Protein AF-A0A9P7CDR5-F1 (afdb_monomer_lite)

Foldseek 3Di:
DDDDDDDDDDDPDPPPPPPDDPPPVVLQPCVVVPVVVVPDDDDDDDDDDDDDDDDDDDDDDDDDDDPCPVVVVLVVLLVVLVVVLVVLSVVLVVLVVVLVVLVVLVVVLVVLVVVLVVLVVVLVVCVVVVVVVSNVVSVVVNVVSVVVNVVSVPSPVVNLVSLLVNLVSLVVLLVSLVVNLVSLVVVLVVLVVVLVVLLVVVVVVLVVLVVVLVVLVVVLVVLVVVLVVLVVVLVVVVVVLVVVLCVLCVVVVVVVVVLVVVVVVVVVVCVVCVPVPPPCVVVVVVSVVVNVVSVVVSCVSCVVSVVVVVVSVVSVVVSVVSVVVSVVSVVVSVVSVVVSVVVVVVSVVVSVVSVVVSVVSVVVSVSSVVSNVCSNVVSVVSVVVSVVVVVVLVVVLVVLVVVLVVLVVVLVVLVVVLVVLVVVLVVLVVLLVVLVVVLVVLVVVLVVLVVVLVVCVVVVVVVSNVVSVVVNVVSVVVNVVSVVVNVPRPSVVSVVVSVVSVVVSVVSVVVSVVSVVVSVVSD

Radius of gyration: 68.07 Å; chains: 1; bounding box: 133×50×226 Å

Organism: Rhizopus oryzae (NCBI:txid64495)

pLDDT: mean 77.97, std 19.94, range [25.27, 94.06]

Structure (mmCIF, N/CA/C/O backbone):
data_AF-A0A9P7CDR5-F1
#
_entry.id   AF-A0A9P7CDR5-F1
#
loop_
_atom_site.group_PDB
_atom_site.id
_atom_site.type_symbol
_atom_site.label_atom_id
_atom_site.label_alt_id
_atom_site.label_comp_id
_atom_site.label_asym_id
_atom_site.label_entity_id
_atom_site.label_seq_id
_atom_site.pdbx_PDB_ins_code
_atom_site.Cartn_x
_atom_site.Cartn_y
_atom_site.Cartn_z
_atom_site.occupancy
_atom_site.B_iso_or_equiv
_atom_site.auth_seq_id
_atom_site.auth_comp_id
_atom_site.auth_asym_id
_atom_site.auth_atom_id
_atom_site.pdbx_PDB_model_num
ATOM 1 N N . MET A 1 1 ? 11.468 -29.114 -62.651 1.00 35.66 1 MET A N 1
ATOM 2 C CA . MET A 1 1 ? 11.805 -30.542 -62.500 1.00 35.66 1 MET A CA 1
ATOM 3 C C . MET A 1 1 ? 12.194 -30.793 -61.059 1.00 35.66 1 MET A C 1
ATOM 5 O O . MET A 1 1 ? 12.934 -30.013 -60.482 1.00 35.66 1 MET A O 1
ATOM 9 N N . THR A 1 2 ? 11.569 -31.814 -60.496 1.00 27.00 2 THR A N 1
ATOM 10 C CA . THR A 1 2 ? 11.700 -32.377 -59.149 1.00 27.00 2 THR A CA 1
ATOM 11 C C . THR A 1 2 ? 13.118 -32.820 -58.783 1.00 27.00 2 THR A C 1
ATOM 13 O O . THR A 1 2 ? 13.865 -33.228 -59.667 1.00 27.00 2 THR A O 1
ATOM 16 N N . SER A 1 3 ? 13.357 -32.890 -57.463 1.00 27.38 3 SER A N 1
ATOM 17 C CA . SER A 1 3 ? 14.255 -33.813 -56.730 1.00 27.38 3 SER A CA 1
ATOM 18 C C . SER A 1 3 ? 15.420 -33.122 -56.001 1.00 27.38 3 SER A C 1
ATOM 20 O O . SER A 1 3 ? 16.098 -32.306 -56.605 1.00 27.38 3 SER A O 1
ATOM 22 N N . ALA A 1 4 ? 15.787 -33.419 -54.751 1.00 28.88 4 ALA A N 1
ATOM 23 C CA . ALA A 1 4 ? 15.169 -34.089 -53.600 1.00 28.88 4 ALA A CA 1
ATOM 24 C C . ALA A 1 4 ? 16.187 -34.034 -52.431 1.00 28.88 4 ALA A C 1
ATOM 26 O O . ALA A 1 4 ? 17.375 -33.829 -52.665 1.00 28.88 4 ALA A O 1
ATOM 27 N N . PHE A 1 5 ? 15.699 -34.339 -51.219 1.00 26.78 5 PHE A N 1
ATOM 28 C CA . PHE A 1 5 ? 16.427 -34.718 -49.990 1.00 26.78 5 PHE A CA 1
ATOM 29 C C . PHE A 1 5 ? 17.173 -33.611 -49.211 1.00 26.78 5 PHE A C 1
ATOM 31 O O . PHE A 1 5 ? 17.914 -32.831 -49.781 1.00 26.78 5 PHE A O 1
ATOM 38 N N . SER A 1 6 ? 17.166 -33.515 -47.876 1.00 27.56 6 SER A N 1
ATOM 39 C CA . SER A 1 6 ? 16.289 -33.932 -46.762 1.00 27.56 6 SER A CA 1
ATOM 40 C C . SER A 1 6 ? 17.084 -33.747 -45.454 1.00 27.56 6 SER A C 1
ATOM 42 O O . SER A 1 6 ? 18.242 -34.142 -45.404 1.00 27.56 6 SER A O 1
ATOM 44 N N . PHE A 1 7 ? 16.423 -33.239 -44.407 1.00 28.45 7 PHE A N 1
ATOM 45 C CA . PHE A 1 7 ? 16.652 -33.460 -42.964 1.00 28.45 7 PHE A CA 1
ATOM 46 C C . PHE A 1 7 ? 18.078 -33.440 -42.373 1.00 28.45 7 PHE A C 1
ATOM 48 O O . PHE A 1 7 ? 18.790 -34.426 -42.493 1.00 28.45 7 PHE A O 1
ATOM 55 N N . ILE A 1 8 ? 18.352 -32.475 -41.472 1.00 29.64 8 ILE A N 1
ATOM 56 C CA . ILE A 1 8 ? 18.792 -32.780 -40.090 1.00 29.64 8 ILE A CA 1
ATOM 57 C C . ILE A 1 8 ? 18.108 -31.839 -39.087 1.00 29.64 8 ILE A C 1
ATOM 59 O O . ILE A 1 8 ? 18.190 -30.617 -39.145 1.00 29.64 8 ILE A O 1
ATOM 63 N N . ASN A 1 9 ? 17.465 -32.486 -38.125 1.00 28.70 9 ASN A N 1
ATOM 64 C CA . ASN A 1 9 ? 16.840 -31.975 -36.920 1.00 28.70 9 ASN A CA 1
ATOM 65 C C . ASN A 1 9 ? 17.923 -31.655 -35.864 1.00 28.70 9 ASN A C 1
ATOM 67 O O . ASN A 1 9 ? 18.617 -32.573 -35.424 1.00 28.70 9 ASN A O 1
ATOM 71 N N . LYS A 1 10 ? 18.070 -30.401 -35.411 1.00 30.03 10 LYS A N 1
ATOM 72 C CA . LYS A 1 10 ? 18.738 -30.083 -34.132 1.00 30.03 10 LYS A CA 1
ATOM 73 C C . LYS A 1 10 ? 17.982 -28.977 -33.394 1.00 30.03 10 LYS A C 1
ATOM 75 O O . LYS A 1 10 ? 17.857 -27.852 -33.860 1.00 30.03 10 LYS A O 1
ATOM 80 N N . LYS A 1 11 ? 17.472 -29.363 -32.223 1.00 36.69 11 LYS A N 1
ATOM 81 C CA . LYS A 1 11 ? 16.790 -28.551 -31.208 1.00 36.69 11 LYS A CA 1
ATOM 82 C C . LYS A 1 11 ? 17.529 -27.226 -30.951 1.00 36.69 11 LYS A C 1
ATOM 84 O O . LYS A 1 11 ? 18.749 -27.275 -30.785 1.00 36.69 11 LYS A O 1
ATOM 89 N N . PRO A 1 12 ? 16.838 -26.085 -30.777 1.00 32.81 12 PRO A N 1
ATOM 90 C CA . PRO A 1 12 ? 17.473 -24.919 -30.188 1.00 32.81 12 PRO A CA 1
ATOM 91 C C . PRO A 1 12 ? 17.784 -25.230 -28.721 1.00 32.81 12 PRO A C 1
ATOM 93 O O . PRO A 1 12 ? 16.898 -25.426 -27.883 1.00 32.81 12 PRO A O 1
ATOM 96 N N . THR A 1 13 ? 19.073 -25.318 -28.411 1.00 32.06 13 THR A N 1
ATOM 97 C CA . THR A 1 13 ? 19.589 -25.230 -27.051 1.00 32.06 13 THR A CA 1
ATOM 98 C C . THR A 1 13 ? 19.098 -23.921 -26.450 1.00 32.06 13 THR A C 1
ATOM 100 O O . THR A 1 13 ? 19.512 -22.849 -26.882 1.00 32.06 13 THR A O 1
ATOM 103 N N . LYS A 1 14 ? 18.202 -24.018 -25.462 1.00 32.34 14 LYS A N 1
ATOM 104 C CA . LYS A 1 14 ? 17.812 -22.911 -24.588 1.00 32.34 14 LYS A CA 1
ATOM 105 C C . LYS A 1 14 ? 19.072 -22.353 -23.927 1.00 32.34 14 LYS A C 1
ATOM 107 O O . LYS A 1 14 ? 19.528 -22.876 -22.910 1.00 32.34 14 LYS A O 1
ATOM 112 N N . THR A 1 15 ? 19.639 -21.297 -24.494 1.00 30.25 15 THR A N 1
ATOM 113 C CA . THR A 1 15 ? 20.524 -20.402 -23.761 1.00 30.25 15 THR A CA 1
ATOM 114 C C . THR A 1 15 ? 19.666 -19.742 -22.693 1.00 30.25 15 THR A C 1
ATOM 116 O O . THR A 1 15 ? 18.743 -18.985 -22.974 1.00 30.25 15 THR A O 1
ATOM 119 N N . LYS A 1 16 ? 19.921 -20.110 -21.435 1.00 31.53 16 LYS A N 1
ATOM 120 C CA . LYS A 1 16 ? 19.381 -19.417 -20.269 1.00 31.53 16 LYS A CA 1
ATOM 121 C C . LYS A 1 16 ? 19.934 -17.991 -20.280 1.00 31.53 16 LYS A C 1
ATOM 123 O O . LYS A 1 16 ? 20.987 -17.732 -19.704 1.00 31.53 16 LYS A O 1
ATOM 128 N N . THR A 1 17 ? 19.232 -17.071 -20.928 1.00 28.92 17 THR A N 1
ATOM 129 C CA . THR A 1 17 ? 19.312 -15.653 -20.594 1.00 28.92 17 THR A CA 1
ATOM 130 C C . THR A 1 17 ? 18.814 -15.519 -19.164 1.00 28.92 17 THR A C 1
ATOM 132 O O . THR A 1 17 ? 17.646 -15.780 -18.872 1.00 28.92 17 THR A O 1
ATOM 135 N N . LYS A 1 18 ? 19.731 -15.193 -18.249 1.00 29.94 18 LYS A N 1
ATOM 136 C CA . LYS A 1 18 ? 19.365 -14.752 -16.905 1.00 29.94 18 LYS A CA 1
ATOM 137 C C . LYS A 1 18 ? 18.441 -13.538 -17.072 1.00 29.94 18 LYS A C 1
ATOM 139 O O . LYS A 1 18 ? 18.878 -12.581 -17.712 1.00 29.94 18 LYS A O 1
ATOM 144 N N . PRO A 1 19 ? 17.206 -13.553 -16.547 1.00 29.53 19 PRO A N 1
ATOM 145 C CA . PRO A 1 19 ? 16.454 -12.318 -16.413 1.00 29.53 19 PRO A CA 1
ATOM 146 C C . PRO A 1 19 ? 17.276 -11.370 -15.534 1.00 29.53 19 PRO A C 1
ATOM 148 O O . PRO A 1 19 ? 17.821 -11.784 -14.504 1.00 29.53 19 PRO A O 1
ATOM 151 N N . LEU A 1 20 ? 17.422 -10.124 -15.985 1.00 32.97 20 LEU A N 1
ATOM 152 C CA . LEU A 1 20 ? 17.909 -9.037 -15.145 1.00 32.97 20 LEU A CA 1
ATOM 153 C C . LEU A 1 20 ? 17.019 -8.995 -13.899 1.00 32.97 20 LEU A C 1
ATOM 155 O O . LEU A 1 20 ? 15.798 -9.081 -13.986 1.00 32.97 20 LEU A O 1
ATOM 159 N N . SER A 1 21 ? 17.675 -8.982 -12.745 1.00 33.75 21 SER A N 1
ATOM 160 C CA . SER A 1 21 ? 17.107 -9.117 -11.409 1.00 33.75 21 SER A CA 1
ATOM 161 C C . SER A 1 21 ? 15.887 -8.217 -11.191 1.00 33.75 21 SER A C 1
ATOM 163 O O . SER A 1 21 ? 16.033 -7.018 -10.970 1.00 33.75 21 SER A O 1
ATOM 165 N N . SER A 1 22 ? 14.703 -8.827 -11.167 1.00 34.34 22 SER A N 1
ATOM 166 C CA . SER A 1 22 ? 13.410 -8.227 -10.817 1.00 34.34 22 SER A CA 1
ATOM 167 C C . SER A 1 22 ? 13.208 -8.045 -9.306 1.00 34.34 22 SER A C 1
ATOM 169 O O . SER A 1 22 ? 12.078 -7.908 -8.850 1.00 34.34 22 SER A O 1
ATOM 171 N N . SER A 1 23 ? 14.270 -8.027 -8.492 1.00 35.62 23 SER A N 1
ATOM 172 C CA . SER A 1 23 ? 14.120 -8.102 -7.030 1.00 35.62 23 SER A CA 1
ATOM 173 C C . SER A 1 23 ? 13.582 -6.824 -6.373 1.00 35.62 23 SER A C 1
ATOM 175 O O . SER A 1 23 ? 13.425 -6.814 -5.160 1.00 35.62 23 SER A O 1
ATOM 177 N N . LEU A 1 24 ? 13.352 -5.745 -7.131 1.00 38.81 24 LEU A N 1
ATOM 178 C CA . LEU A 1 24 ? 12.738 -4.506 -6.630 1.00 38.81 24 LEU A CA 1
ATOM 179 C C . LEU A 1 24 ? 11.272 -4.347 -7.071 1.00 38.81 24 LEU A C 1
ATOM 181 O O . LEU A 1 24 ? 10.537 -3.560 -6.481 1.00 38.81 24 LEU A O 1
ATOM 185 N N . ILE A 1 25 ? 10.857 -5.064 -8.122 1.00 43.75 25 ILE A N 1
ATOM 186 C CA . ILE A 1 25 ? 9.555 -4.879 -8.782 1.00 43.75 25 ILE A CA 1
ATOM 187 C C . ILE A 1 25 ? 8.469 -5.672 -8.047 1.00 43.75 25 ILE A C 1
ATOM 189 O O . ILE A 1 25 ? 7.365 -5.162 -7.865 1.00 43.75 25 ILE A O 1
ATOM 193 N N . ASP A 1 26 ? 8.821 -6.837 -7.497 1.00 35.97 26 ASP A N 1
ATOM 194 C CA . ASP A 1 26 ? 7.914 -7.652 -6.676 1.00 35.97 26 ASP A CA 1
ATOM 195 C C . ASP A 1 26 ? 7.617 -7.016 -5.294 1.00 35.97 26 ASP A C 1
ATOM 197 O O . ASP A 1 26 ? 6.758 -7.484 -4.551 1.00 35.97 26 ASP A O 1
ATOM 201 N N . GLU A 1 27 ? 8.299 -5.923 -4.917 1.00 43.47 27 GLU A N 1
ATOM 202 C CA . GLU A 1 27 ? 8.085 -5.232 -3.634 1.00 43.47 27 GLU A CA 1
ATOM 203 C C . GLU A 1 27 ? 7.207 -3.974 -3.721 1.00 43.47 27 GLU A C 1
ATOM 205 O O . GLU A 1 27 ? 6.716 -3.510 -2.691 1.00 43.47 27 GLU A O 1
ATOM 210 N N . LEU A 1 28 ? 6.969 -3.435 -4.921 1.00 39.09 28 LEU A N 1
ATOM 211 C CA . LEU A 1 28 ? 6.269 -2.156 -5.109 1.00 39.09 28 LEU A CA 1
ATOM 212 C C . LEU A 1 28 ? 4.780 -2.295 -5.476 1.00 39.09 28 LEU A C 1
ATOM 214 O O . LEU A 1 28 ? 4.058 -1.301 -5.383 1.00 39.09 28 LEU A O 1
ATOM 218 N N . TYR A 1 29 ? 4.321 -3.500 -5.831 1.00 41.59 29 TYR A N 1
ATOM 219 C CA . TYR A 1 29 ? 3.004 -3.749 -6.440 1.00 41.59 29 TYR A CA 1
ATOM 220 C C . TYR A 1 29 ? 1.868 -4.207 -5.497 1.00 41.59 29 TYR A C 1
ATOM 222 O O . TYR A 1 29 ? 0.769 -4.462 -5.979 1.00 41.59 29 TYR A O 1
ATOM 230 N N . ASP A 1 30 ? 2.051 -4.216 -4.171 1.00 42.03 30 ASP A N 1
ATOM 231 C CA . ASP A 1 30 ? 1.012 -4.695 -3.225 1.00 42.03 30 ASP A CA 1
ATOM 232 C C . ASP A 1 30 ? 0.045 -3.599 -2.708 1.00 42.03 30 ASP A C 1
ATOM 234 O O . ASP A 1 30 ? -0.628 -3.774 -1.694 1.00 42.03 30 ASP A O 1
ATOM 238 N N . SER A 1 31 ? -0.061 -2.431 -3.357 1.00 41.56 31 SER A N 1
ATOM 239 C CA . SER A 1 31 ? -0.924 -1.343 -2.848 1.00 41.56 31 SER A CA 1
ATOM 240 C C . SER A 1 31 ? -2.416 -1.501 -3.168 1.00 41.56 31 SER A C 1
ATOM 242 O O . SER A 1 31 ? -3.224 -0.776 -2.593 1.00 41.56 31 SER A O 1
ATOM 244 N N . GLN A 1 32 ? -2.815 -2.441 -4.036 1.00 37.66 32 GLN A N 1
ATOM 245 C CA . GLN A 1 32 ? -4.241 -2.757 -4.223 1.00 37.66 32 GLN A CA 1
ATOM 246 C C . GLN A 1 32 ? -4.836 -3.541 -3.046 1.00 37.66 32 GLN A C 1
ATOM 248 O O . GLN A 1 32 ? -6.051 -3.516 -2.864 1.00 37.66 32 GLN A O 1
ATOM 253 N N . GLU A 1 33 ? -4.005 -4.160 -2.203 1.00 41.06 33 GLU A N 1
ATOM 254 C CA . GLU A 1 33 ? -4.492 -4.920 -1.050 1.00 41.06 33 GLU A CA 1
ATOM 255 C C . GLU A 1 33 ? -4.917 -4.023 0.126 1.00 41.06 33 GLU A C 1
ATOM 257 O O . GLU A 1 33 ? -5.765 -4.420 0.927 1.00 41.06 33 GLU A O 1
ATOM 262 N N . PHE A 1 34 ? -4.396 -2.792 0.223 1.00 38.28 34 PHE A N 1
ATOM 263 C CA . PHE A 1 34 ? -4.616 -1.925 1.389 1.00 38.28 34 PHE A CA 1
ATOM 264 C C . PHE A 1 34 ? -6.052 -1.376 1.463 1.00 38.28 34 PHE A C 1
ATOM 266 O O . PHE A 1 34 ? -6.695 -1.474 2.508 1.00 38.28 34 PHE A O 1
ATOM 273 N N . SER A 1 35 ? -6.613 -0.898 0.343 1.00 33.91 35 SER A N 1
ATOM 274 C CA . SER A 1 35 ? -8.022 -0.469 0.290 1.00 33.91 35 SER A CA 1
ATOM 275 C C . SER A 1 35 ? -9.010 -1.639 0.363 1.00 33.91 35 SER A C 1
ATOM 277 O O . SER A 1 35 ? -10.121 -1.460 0.861 1.00 33.91 35 SER A O 1
ATOM 279 N N . SER A 1 36 ? -8.628 -2.846 -0.077 1.00 34.81 36 SER A N 1
ATOM 280 C CA . SER A 1 36 ? -9.465 -4.045 0.090 1.00 34.81 36 SER A CA 1
ATOM 281 C C . SER A 1 36 ? -9.446 -4.604 1.515 1.00 34.81 36 SER A C 1
ATOM 283 O O . SER A 1 36 ? -10.424 -5.220 1.932 1.00 34.81 36 SER A O 1
ATOM 285 N N . PHE A 1 37 ? -8.386 -4.354 2.291 1.00 40.66 37 PHE A N 1
ATOM 286 C CA . PHE A 1 37 ? -8.282 -4.811 3.682 1.00 40.66 37 PHE A CA 1
ATOM 287 C C . PHE A 1 37 ? -9.275 -4.100 4.612 1.00 40.66 37 PHE A C 1
ATOM 289 O O . PHE A 1 37 ? -9.758 -4.687 5.576 1.00 40.66 37 PHE A O 1
ATOM 296 N N . ILE A 1 38 ? -9.620 -2.848 4.300 1.00 39.03 38 ILE A N 1
ATOM 297 C CA . ILE A 1 38 ? -10.573 -2.051 5.083 1.00 39.03 38 ILE A CA 1
ATOM 298 C C . ILE A 1 38 ? -12.026 -2.538 4.883 1.00 39.03 38 ILE A C 1
ATOM 300 O O . ILE A 1 38 ? -12.863 -2.283 5.743 1.00 39.03 38 ILE A O 1
ATOM 304 N N . ASN A 1 39 ? -12.329 -3.296 3.814 1.00 33.31 39 ASN A N 1
ATOM 305 C CA . ASN A 1 39 ? -13.713 -3.583 3.399 1.00 33.31 39 ASN A CA 1
ATOM 306 C C . ASN A 1 39 ? -14.060 -5.052 3.060 1.00 33.31 39 ASN A C 1
ATOM 308 O O . ASN A 1 39 ? -15.130 -5.283 2.495 1.00 33.31 39 ASN A O 1
ATOM 312 N N . GLN A 1 40 ? -13.244 -6.063 3.389 1.00 31.06 40 GLN A N 1
ATOM 313 C CA . GLN A 1 40 ? -13.603 -7.462 3.084 1.00 31.06 40 GLN A CA 1
ATOM 314 C C . GLN A 1 40 ? -14.137 -8.277 4.280 1.00 31.06 40 GLN A C 1
ATOM 316 O O . GLN A 1 40 ? -13.472 -8.369 5.315 1.00 31.06 40 GLN A O 1
ATOM 321 N N . PRO A 1 41 ? -15.301 -8.951 4.132 1.00 30.16 41 PRO A N 1
ATOM 322 C CA . PRO A 1 41 ? -15.673 -10.076 4.973 1.00 30.16 41 PRO A CA 1
ATOM 323 C C . PRO A 1 41 ? -14.807 -11.296 4.635 1.00 30.16 41 PRO A C 1
ATOM 325 O O . PRO A 1 41 ? -14.342 -11.493 3.516 1.00 30.16 41 PRO A O 1
ATOM 328 N N . SER A 1 42 ? -14.579 -12.103 5.659 1.00 30.73 42 SER A N 1
ATOM 329 C CA . SER A 1 42 ? -13.555 -13.137 5.740 1.00 30.73 42 SER A CA 1
ATOM 330 C C . SER A 1 42 ? -13.719 -14.232 4.681 1.00 30.73 42 SER A C 1
ATOM 332 O O . SER A 1 42 ? -14.699 -14.975 4.698 1.00 30.73 42 SER A O 1
ATOM 334 N N . SER A 1 43 ? -12.698 -14.438 3.850 1.00 28.73 43 SER A N 1
ATOM 335 C CA . SER A 1 43 ? -12.502 -15.711 3.155 1.00 28.73 43 SER A CA 1
ATOM 336 C C . SER A 1 43 ? -11.032 -16.108 3.117 1.00 28.73 43 SER A C 1
ATOM 338 O O . SER A 1 43 ? -10.129 -15.296 2.946 1.00 28.73 43 SER A O 1
ATOM 340 N N . SER A 1 44 ? -10.837 -17.393 3.379 1.00 32.06 44 SER A N 1
ATOM 341 C CA . SER A 1 44 ? -9.598 -18.072 3.713 1.00 32.06 44 SER A CA 1
ATOM 342 C C . SER A 1 44 ? -8.717 -18.422 2.518 1.00 32.06 44 SER A C 1
ATOM 344 O O . SER A 1 44 ? -9.218 -18.783 1.460 1.00 32.06 44 SER A O 1
ATOM 346 N N . SER A 1 45 ? -7.432 -18.559 2.851 1.00 30.55 45 SER A N 1
ATOM 347 C CA . SER A 1 45 ? -6.436 -19.506 2.332 1.00 30.55 45 SER A CA 1
ATOM 348 C C . SER A 1 45 ? -5.387 -18.912 1.398 1.00 30.55 45 SER A C 1
ATOM 350 O O . SER A 1 45 ? -5.647 -18.658 0.228 1.00 30.55 45 SER A O 1
ATOM 352 N N . LEU A 1 46 ? -4.162 -18.794 1.917 1.00 28.34 46 LEU A N 1
ATOM 353 C CA . LEU A 1 46 ? -2.955 -18.831 1.103 1.00 28.34 46 LEU A CA 1
ATOM 354 C C . LEU A 1 46 ? -1.828 -19.529 1.871 1.00 28.34 46 LEU A C 1
ATOM 356 O O . LEU A 1 46 ? -1.552 -19.247 3.037 1.00 28.34 46 LEU A O 1
ATOM 360 N N . VAL A 1 47 ? -1.270 -20.526 1.192 1.00 28.77 47 VAL A N 1
ATOM 361 C CA . VAL A 1 47 ? -0.228 -21.456 1.625 1.00 28.77 47 VAL A CA 1
ATOM 362 C C . VAL A 1 47 ? 1.130 -20.759 1.522 1.00 28.77 47 VAL A C 1
ATOM 364 O O . VAL A 1 47 ? 1.427 -20.130 0.511 1.00 28.77 47 VAL A O 1
ATOM 367 N N . ILE A 1 48 ? 1.948 -20.871 2.572 1.00 28.28 48 ILE A N 1
ATOM 368 C CA . ILE A 1 48 ? 3.286 -20.272 2.664 1.00 28.28 48 ILE A CA 1
ATOM 369 C C . ILE A 1 48 ? 4.330 -21.314 2.243 1.00 28.28 48 ILE A C 1
ATOM 371 O O . ILE A 1 48 ? 4.527 -22.307 2.943 1.00 28.28 48 ILE A O 1
ATOM 375 N N . GLU A 1 49 ? 5.045 -21.055 1.147 1.00 25.27 49 GLU A N 1
ATOM 376 C CA . GLU A 1 49 ? 6.331 -21.691 0.841 1.00 25.27 49 GLU A CA 1
ATOM 377 C C . GLU A 1 49 ? 7.488 -20.742 1.190 1.00 25.27 49 GLU A C 1
ATOM 379 O O . GLU A 1 49 ? 7.433 -19.535 0.964 1.00 25.27 49 GLU A O 1
ATOM 384 N N . THR A 1 50 ? 8.553 -21.300 1.764 1.00 32.19 50 THR A N 1
ATOM 385 C CA . THR A 1 50 ? 9.774 -20.582 2.162 1.00 32.19 50 THR A CA 1
ATOM 386 C C . THR A 1 50 ? 10.901 -20.862 1.164 1.00 32.19 50 THR A C 1
ATOM 388 O O . THR A 1 50 ? 11.071 -22.022 0.781 1.00 32.19 50 THR A O 1
ATOM 391 N N . PRO A 1 51 ? 11.746 -19.876 0.791 1.00 29.20 51 PRO A N 1
ATOM 392 C CA . PRO A 1 51 ? 12.991 -20.176 0.105 1.00 29.20 51 PRO A CA 1
ATOM 393 C C . PRO A 1 51 ? 14.244 -20.010 0.977 1.00 29.20 51 PRO A C 1
ATOM 395 O O . PRO A 1 51 ? 14.449 -19.063 1.734 1.00 29.20 51 PRO A O 1
ATOM 398 N N . SER A 1 52 ? 15.081 -21.022 0.778 1.00 26.09 52 SER A N 1
ATOM 399 C CA . SER A 1 52 ? 16.414 -21.351 1.272 1.00 26.09 52 SER A CA 1
ATOM 400 C C . SER A 1 52 ? 17.529 -20.316 1.007 1.00 26.09 52 SER A C 1
ATOM 402 O O . SER A 1 52 ? 17.558 -19.629 -0.013 1.00 26.09 52 SER A O 1
ATOM 404 N N . LYS A 1 53 ? 18.507 -20.295 1.927 1.00 34.44 53 LYS A N 1
ATOM 405 C CA . LYS A 1 53 ? 19.764 -19.519 1.939 1.00 34.44 53 LYS A CA 1
ATOM 406 C C . LYS A 1 53 ? 20.793 -20.006 0.901 1.00 34.44 53 LYS A C 1
ATOM 408 O O . LYS A 1 53 ? 21.077 -21.200 0.858 1.00 34.44 53 LYS A O 1
ATOM 413 N N . LYS A 1 54 ? 21.497 -19.081 0.225 1.00 29.66 54 LYS A N 1
ATOM 414 C CA . LYS A 1 54 ? 22.876 -19.247 -0.317 1.00 29.66 54 LYS A CA 1
ATOM 415 C C . LYS A 1 54 ? 23.604 -17.891 -0.260 1.00 29.66 54 LYS A C 1
ATOM 417 O O . LYS A 1 54 ? 23.082 -16.908 -0.759 1.00 29.66 54 LYS A O 1
ATOM 422 N N . SER A 1 55 ? 24.634 -17.745 0.578 1.00 27.48 55 SER A N 1
ATOM 423 C CA . SER A 1 55 ? 26.073 -18.002 0.340 1.00 27.48 55 SER A CA 1
ATOM 424 C C . SER A 1 55 ? 26.790 -16.864 -0.393 1.00 27.48 55 SER A C 1
ATOM 426 O O . SER A 1 55 ? 26.545 -16.609 -1.567 1.00 27.48 55 SER A O 1
ATOM 428 N N . ALA A 1 56 ? 27.715 -16.242 0.338 1.00 26.91 56 ALA A N 1
ATOM 429 C CA . ALA A 1 56 ? 28.595 -15.151 -0.055 1.00 26.91 56 ALA A CA 1
ATOM 430 C C . ALA A 1 56 ? 29.636 -15.559 -1.111 1.00 26.91 56 ALA A C 1
ATOM 432 O O . ALA A 1 56 ? 30.094 -16.701 -1.135 1.00 26.91 56 ALA A O 1
ATOM 433 N N . PHE A 1 57 ? 30.055 -14.590 -1.926 1.00 27.11 57 PHE A N 1
ATOM 434 C CA . PHE A 1 57 ? 31.270 -14.658 -2.736 1.00 27.11 57 PHE A CA 1
ATOM 435 C C . PHE A 1 57 ? 32.034 -13.338 -2.590 1.00 27.11 57 PHE A C 1
ATOM 437 O O . PHE A 1 57 ? 31.508 -12.271 -2.898 1.00 27.11 57 PHE A O 1
ATOM 444 N N . ASN A 1 58 ? 33.266 -13.437 -2.093 1.00 28.72 58 ASN A N 1
ATOM 445 C CA . ASN A 1 58 ? 34.246 -12.356 -2.045 1.00 28.72 58 ASN A CA 1
ATOM 446 C C . ASN A 1 58 ? 34.904 -12.190 -3.419 1.00 28.72 58 ASN A C 1
ATOM 448 O O . ASN A 1 58 ? 35.249 -13.187 -4.051 1.00 28.72 58 ASN A O 1
ATOM 452 N N . PHE A 1 59 ? 35.185 -10.948 -3.814 1.00 26.80 59 PHE A N 1
ATOM 453 C CA . PHE A 1 59 ? 36.239 -10.642 -4.781 1.00 26.80 59 PHE A CA 1
ATOM 454 C C . PHE A 1 59 ? 37.008 -9.393 -4.337 1.00 26.80 59 PHE A C 1
ATOM 456 O O . PHE A 1 59 ? 36.421 -8.409 -3.891 1.00 26.80 59 PHE A O 1
ATOM 463 N N . ILE A 1 60 ? 38.335 -9.490 -4.419 1.00 28.34 60 ILE A N 1
ATOM 464 C CA . ILE A 1 60 ? 39.333 -8.497 -4.006 1.00 28.34 60 ILE A CA 1
ATOM 465 C C . ILE A 1 60 ? 39.870 -7.753 -5.242 1.00 28.34 60 ILE A C 1
ATOM 467 O O . ILE A 1 60 ? 39.969 -8.334 -6.323 1.00 28.34 60 ILE A O 1
ATOM 471 N N . SER A 1 61 ? 40.349 -6.526 -4.989 1.00 26.22 61 SER A N 1
ATOM 472 C CA . SER A 1 61 ? 41.235 -5.662 -5.801 1.00 26.22 61 SER A CA 1
ATOM 473 C C . SER A 1 61 ? 40.497 -4.727 -6.770 1.00 26.22 61 SER A C 1
ATOM 475 O O . SER A 1 61 ? 39.494 -5.115 -7.347 1.00 26.22 61 SER A O 1
ATOM 477 N N . SER A 1 62 ? 40.905 -3.483 -7.027 1.00 26.70 62 SER A N 1
ATOM 478 C CA . SER A 1 62 ? 42.059 -2.652 -6.639 1.00 26.70 62 SER A CA 1
ATOM 479 C C . SER A 1 62 ? 41.720 -1.179 -6.987 1.00 26.70 62 SER A C 1
ATOM 481 O O . SER A 1 62 ? 40.867 -0.922 -7.832 1.00 26.70 62 SER A O 1
ATOM 483 N N . SER A 1 63 ? 42.359 -0.214 -6.321 1.00 29.19 63 SER A N 1
ATOM 484 C CA . SER A 1 63 ? 42.249 1.254 -6.530 1.00 29.19 63 SER A CA 1
ATOM 485 C C . SER A 1 63 ? 43.451 1.785 -7.354 1.00 29.19 63 SER A C 1
ATOM 487 O O . SER A 1 63 ? 44.434 1.044 -7.409 1.00 29.19 63 SER A O 1
ATOM 489 N N . PRO A 1 64 ? 43.560 3.075 -7.794 1.00 50.78 64 PRO A N 1
ATOM 490 C CA . PRO A 1 64 ? 42.605 4.154 -8.184 1.00 50.78 64 PRO A CA 1
ATOM 491 C C . PRO A 1 64 ? 43.053 4.867 -9.527 1.00 50.78 64 PRO A C 1
ATOM 493 O O . PRO A 1 64 ? 43.847 4.249 -10.235 1.00 50.78 64 PRO A O 1
ATOM 496 N N . PRO A 1 65 ? 42.601 6.092 -9.961 1.00 39.59 65 PRO A N 1
ATOM 497 C CA . PRO A 1 65 ? 42.960 7.393 -9.342 1.00 39.59 65 PRO A CA 1
ATOM 498 C C . PRO A 1 65 ? 41.878 8.525 -9.321 1.00 39.59 65 PRO A C 1
ATOM 500 O O . PRO A 1 65 ? 41.079 8.735 -10.232 1.00 39.59 65 PRO A O 1
ATOM 503 N N . SER A 1 66 ? 41.902 9.276 -8.213 1.00 34.81 66 SER A N 1
ATOM 504 C CA . SER A 1 66 ? 41.698 10.730 -7.988 1.00 34.81 66 SER A CA 1
ATOM 505 C C . SER A 1 66 ? 40.596 11.587 -8.657 1.00 34.81 66 SER A C 1
ATOM 507 O O . SER A 1 66 ? 40.679 12.809 -8.561 1.00 34.81 66 SER A O 1
ATOM 509 N N . SER A 1 67 ? 39.526 11.030 -9.228 1.00 36.41 67 SER A N 1
ATOM 510 C CA . SER A 1 67 ? 38.287 11.795 -9.545 1.00 36.41 67 SER A CA 1
ATOM 511 C C . SER A 1 67 ? 37.051 11.322 -8.758 1.00 36.41 67 SER A C 1
ATOM 513 O O . SER A 1 67 ? 35.929 11.778 -8.969 1.00 36.41 67 SER A O 1
ATOM 515 N N . GLN A 1 68 ? 37.258 10.398 -7.815 1.00 39.38 68 GLN A N 1
ATOM 516 C CA . GLN A 1 68 ? 36.201 9.614 -7.170 1.00 39.38 68 GLN A CA 1
ATOM 517 C C . GLN A 1 68 ? 35.675 10.180 -5.843 1.00 39.38 68 GLN A C 1
ATOM 519 O O . GLN A 1 68 ? 34.704 9.650 -5.312 1.00 39.38 68 GLN A O 1
ATOM 524 N N . ILE A 1 69 ? 36.273 11.234 -5.281 1.00 40.47 69 ILE A N 1
ATOM 525 C CA . ILE A 1 69 ? 35.943 11.658 -3.909 1.00 40.47 69 ILE A CA 1
ATOM 526 C C . ILE A 1 69 ? 34.518 12.239 -3.824 1.00 40.47 69 ILE A C 1
ATOM 528 O O . ILE A 1 69 ? 33.781 11.900 -2.903 1.00 40.47 69 ILE A O 1
ATOM 532 N N . THR A 1 70 ? 34.065 13.001 -4.822 1.00 39.03 70 THR A N 1
ATOM 533 C CA . THR A 1 70 ? 32.689 13.535 -4.865 1.00 39.03 70 THR A CA 1
ATOM 534 C C . THR A 1 70 ? 31.657 12.505 -5.334 1.00 39.03 70 THR A C 1
ATOM 536 O O . THR A 1 70 ? 30.557 12.451 -4.788 1.00 39.03 70 THR A O 1
ATOM 539 N N . LYS A 1 71 ? 32.015 11.610 -6.269 1.00 45.25 71 LYS A N 1
ATOM 540 C CA . LYS A 1 71 ? 31.137 10.502 -6.695 1.00 45.25 71 LYS A CA 1
ATOM 541 C C . LYS A 1 71 ? 30.911 9.464 -5.586 1.00 45.25 71 LYS A C 1
ATOM 543 O O . LYS A 1 71 ? 29.813 8.929 -5.487 1.00 45.25 71 LYS A O 1
ATOM 548 N N . ASN A 1 72 ? 31.898 9.199 -4.726 1.00 44.03 72 ASN A N 1
ATOM 549 C CA . ASN A 1 72 ? 31.769 8.215 -3.643 1.00 44.03 72 ASN A CA 1
ATOM 550 C C . ASN A 1 72 ? 30.879 8.695 -2.482 1.00 44.03 72 ASN A C 1
ATOM 552 O O . ASN A 1 72 ? 30.191 7.874 -1.878 1.00 44.03 72 ASN A O 1
ATOM 556 N N . LEU A 1 73 ? 30.840 10.000 -2.192 1.00 45.00 73 LEU A N 1
ATOM 557 C CA . LEU A 1 73 ? 29.949 10.579 -1.174 1.00 45.00 73 LEU A CA 1
ATOM 558 C C . LEU A 1 73 ? 28.472 10.539 -1.606 1.00 45.00 73 LEU A C 1
ATOM 560 O O . LEU A 1 73 ? 27.631 10.069 -0.839 1.00 45.00 73 LEU A O 1
ATOM 564 N N . HIS A 1 74 ? 28.165 10.928 -2.851 1.00 52.31 74 HIS A N 1
ATOM 565 C CA . HIS A 1 74 ? 26.795 10.869 -3.398 1.00 52.31 74 HIS A CA 1
ATOM 566 C C . HIS A 1 74 ? 26.281 9.422 -3.494 1.00 52.31 74 HIS A C 1
ATOM 568 O O . HIS A 1 74 ? 25.141 9.126 -3.142 1.00 52.31 74 HIS A O 1
ATOM 574 N N . ASN A 1 75 ? 27.160 8.489 -3.876 1.00 57.44 75 ASN A N 1
ATOM 575 C CA . ASN A 1 75 ? 26.830 7.068 -4.011 1.00 57.44 75 ASN A CA 1
ATOM 576 C C . ASN A 1 75 ? 26.628 6.370 -2.645 1.00 57.44 75 ASN A C 1
ATOM 578 O O . ASN A 1 75 ? 25.793 5.476 -2.523 1.00 57.44 75 ASN A O 1
ATOM 582 N N . ASN A 1 76 ? 27.335 6.795 -1.590 1.00 62.28 76 ASN A N 1
ATOM 583 C CA . ASN A 1 76 ? 27.106 6.287 -0.231 1.00 62.28 76 ASN A CA 1
ATOM 584 C C . ASN A 1 76 ? 25.794 6.809 0.376 1.00 62.28 76 ASN A C 1
ATOM 586 O O . ASN A 1 76 ? 25.060 6.020 0.973 1.00 62.28 76 ASN A O 1
ATOM 590 N N . ASN A 1 77 ? 25.453 8.085 0.163 1.00 70.56 77 ASN A N 1
ATOM 591 C CA . ASN A 1 77 ? 24.173 8.648 0.610 1.00 70.56 77 ASN A CA 1
ATOM 592 C C . ASN A 1 77 ? 22.975 8.006 -0.110 1.00 70.56 77 ASN A C 1
ATOM 594 O O . ASN A 1 77 ? 22.000 7.639 0.543 1.00 70.56 77 ASN A O 1
ATOM 598 N N . GLY A 1 78 ? 23.054 7.789 -1.429 1.00 71.69 78 GLY A N 1
ATOM 599 C CA . GLY A 1 78 ? 22.005 7.087 -2.184 1.00 71.69 78 GLY A CA 1
ATOM 600 C C . GLY A 1 78 ? 21.793 5.644 -1.708 1.00 71.69 78 GLY A C 1
ATOM 601 O O . GLY A 1 78 ? 20.666 5.215 -1.461 1.00 71.69 78 GLY A O 1
ATOM 602 N N . LYS A 1 79 ? 22.879 4.897 -1.462 1.00 75.75 79 LYS A N 1
ATOM 603 C CA . LYS A 1 79 ? 22.795 3.532 -0.908 1.00 75.75 79 LYS A CA 1
ATOM 604 C C . LYS A 1 79 ? 22.148 3.497 0.474 1.00 75.75 79 LYS A C 1
ATOM 606 O O . LYS A 1 79 ? 21.329 2.616 0.732 1.00 75.75 79 LYS A O 1
ATOM 611 N N . GLN A 1 80 ? 22.478 4.452 1.345 1.00 79.56 80 GLN A N 1
ATOM 612 C CA . GLN A 1 80 ? 21.856 4.564 2.664 1.00 79.56 80 GLN A CA 1
ATOM 613 C C . GLN A 1 80 ? 20.357 4.867 2.555 1.00 79.56 80 GLN A C 1
ATOM 615 O O . GLN A 1 80 ? 19.556 4.138 3.139 1.00 79.56 80 GLN A O 1
ATOM 620 N N . LYS A 1 81 ? 19.959 5.855 1.743 1.00 81.56 81 LYS A N 1
ATOM 621 C CA . LYS A 1 81 ? 18.545 6.189 1.493 1.00 81.56 81 LYS A CA 1
ATOM 622 C C . LYS A 1 81 ? 17.749 4.990 0.966 1.00 81.56 81 LYS A C 1
ATOM 624 O O . LYS A 1 81 ? 16.696 4.660 1.508 1.00 81.56 81 LYS A O 1
ATOM 629 N N . LYS A 1 82 ? 18.297 4.260 -0.010 1.00 81.50 82 LYS A N 1
ATOM 630 C CA . LYS A 1 82 ? 17.694 3.029 -0.550 1.00 81.50 82 LYS A CA 1
ATOM 631 C C . LYS A 1 82 ? 17.584 1.912 0.497 1.00 81.50 82 LYS A C 1
ATOM 633 O O . LYS A 1 82 ? 16.571 1.214 0.551 1.00 81.50 82 LYS A O 1
ATOM 638 N N . SER A 1 83 ? 18.596 1.748 1.352 1.00 84.19 83 SER A N 1
ATOM 639 C CA . SER A 1 83 ? 18.561 0.760 2.442 1.00 84.19 83 SER A CA 1
ATOM 640 C C . SER A 1 83 ? 17.509 1.088 3.509 1.00 84.19 83 SER A C 1
ATOM 642 O O . SER A 1 83 ? 16.834 0.195 4.012 1.00 84.19 83 SER A O 1
ATOM 644 N N . LEU A 1 84 ? 17.312 2.374 3.815 1.00 85.12 84 LEU A N 1
ATOM 645 C CA . LEU A 1 84 ? 16.286 2.826 4.754 1.00 85.12 84 LEU A CA 1
ATOM 646 C C . LEU A 1 84 ? 14.881 2.644 4.172 1.00 85.12 84 LEU A C 1
ATOM 648 O O . LEU A 1 84 ? 13.993 2.156 4.865 1.00 85.12 84 LEU A O 1
ATOM 652 N N . TRP A 1 85 ? 14.691 2.960 2.889 1.00 86.81 85 TRP A N 1
ATOM 653 C CA . TRP A 1 85 ? 13.423 2.734 2.195 1.00 86.81 85 TRP A CA 1
ATOM 654 C C . TRP A 1 85 ? 13.018 1.260 2.192 1.00 86.81 85 TRP A C 1
ATOM 656 O O . TRP A 1 85 ? 11.914 0.915 2.607 1.00 86.81 85 TRP A O 1
ATOM 666 N N . THR A 1 86 ? 13.931 0.374 1.789 1.00 87.62 86 THR A N 1
ATOM 667 C CA . THR A 1 86 ? 13.694 -1.081 1.800 1.00 87.62 86 THR A CA 1
ATOM 668 C C . THR A 1 86 ? 13.416 -1.601 3.210 1.00 87.62 86 THR A C 1
ATOM 670 O O . THR A 1 86 ? 12.510 -2.415 3.400 1.00 87.62 86 THR A O 1
ATOM 673 N N . LEU A 1 87 ? 14.106 -1.075 4.228 1.00 89.69 87 LEU A N 1
ATOM 674 C CA . LEU A 1 87 ? 13.804 -1.388 5.622 1.00 89.69 87 LEU A CA 1
ATOM 675 C C . LEU A 1 87 ? 12.364 -0.993 5.993 1.00 89.69 87 LEU A C 1
ATOM 677 O O . LEU A 1 87 ? 11.651 -1.817 6.563 1.00 89.69 87 LEU A O 1
ATOM 681 N N . ILE A 1 88 ? 11.909 0.214 5.649 1.00 89.06 88 ILE A N 1
ATOM 682 C CA . ILE A 1 88 ? 10.538 0.681 5.933 1.00 89.06 88 ILE A CA 1
ATOM 683 C C . ILE A 1 88 ? 9.498 -0.179 5.207 1.00 89.06 88 ILE A C 1
ATOM 685 O O . ILE A 1 88 ? 8.547 -0.639 5.840 1.00 89.06 88 ILE A O 1
ATOM 689 N N . GLN A 1 89 ? 9.712 -0.495 3.926 1.00 87.19 89 GLN A N 1
ATOM 690 C CA . GLN A 1 89 ? 8.827 -1.398 3.178 1.00 87.19 89 GLN A CA 1
ATOM 691 C C . GLN A 1 89 ? 8.748 -2.785 3.836 1.00 87.19 89 GLN A C 1
ATOM 693 O O . GLN A 1 89 ? 7.661 -3.341 4.000 1.00 87.19 89 GLN A O 1
ATOM 698 N N . SER A 1 90 ? 9.881 -3.328 4.294 1.00 90.50 90 SER A N 1
ATOM 699 C CA . SER A 1 90 ? 9.910 -4.619 4.992 1.00 90.50 90 SER A CA 1
ATOM 700 C C . SER A 1 90 ? 9.169 -4.577 6.337 1.00 90.50 90 SER A C 1
ATOM 702 O O . SER A 1 90 ? 8.423 -5.507 6.657 1.00 90.50 90 SER A O 1
ATOM 704 N N . LYS A 1 91 ? 9.308 -3.482 7.106 1.00 91.44 91 LYS A N 1
ATOM 705 C CA . LYS A 1 91 ? 8.558 -3.264 8.354 1.00 91.44 91 LYS A CA 1
ATOM 706 C C . LYS A 1 91 ? 7.054 -3.219 8.072 1.00 91.44 91 LYS A C 1
ATOM 708 O O . LYS A 1 91 ? 6.298 -3.897 8.765 1.00 91.44 91 LYS A O 1
ATOM 713 N N . LYS A 1 92 ? 6.637 -2.482 7.035 1.00 89.38 92 LYS A N 1
ATOM 714 C CA . LYS A 1 92 ? 5.238 -2.371 6.597 1.00 89.38 92 LYS A CA 1
ATOM 715 C C . LYS A 1 92 ? 4.645 -3.741 6.273 1.00 89.38 92 LYS A C 1
ATOM 717 O O . LYS A 1 92 ? 3.652 -4.132 6.880 1.00 89.38 92 LYS A O 1
ATOM 722 N N . LYS A 1 93 ? 5.299 -4.514 5.397 1.00 90.81 93 LYS A N 1
ATOM 723 C CA . LYS A 1 93 ? 4.862 -5.874 5.029 1.00 90.81 93 LYS A CA 1
ATOM 724 C C . LYS A 1 93 ? 4.739 -6.786 6.252 1.00 90.81 93 LYS A C 1
ATOM 726 O O . LYS A 1 93 ? 3.739 -7.483 6.415 1.00 90.81 93 LYS A O 1
ATOM 731 N N . LYS A 1 94 ? 5.725 -6.741 7.152 1.00 91.75 94 LYS A N 1
ATOM 732 C CA . LYS A 1 94 ? 5.702 -7.522 8.394 1.00 91.75 94 LYS A CA 1
ATOM 733 C C . LYS A 1 94 ? 4.514 -7.153 9.291 1.00 91.75 94 LYS A C 1
ATOM 735 O O . LYS A 1 94 ? 3.868 -8.056 9.818 1.00 91.75 94 LYS A O 1
ATOM 740 N N . HIS A 1 95 ? 4.214 -5.865 9.464 1.00 90.31 95 HIS A N 1
ATOM 741 C CA . HIS A 1 95 ? 3.094 -5.434 10.307 1.00 90.31 95 HIS A CA 1
ATOM 742 C C . HIS A 1 95 ? 1.721 -5.670 9.672 1.00 90.31 95 HIS A C 1
ATOM 744 O O . HIS A 1 95 ? 0.790 -5.997 10.403 1.00 90.31 95 HIS A O 1
ATOM 750 N N . ILE A 1 96 ? 1.587 -5.617 8.344 1.00 89.62 96 ILE A N 1
ATOM 751 C CA . ILE A 1 96 ? 0.354 -6.047 7.658 1.00 89.62 96 ILE A CA 1
ATOM 752 C C . ILE A 1 96 ? 0.068 -7.527 7.956 1.00 89.62 96 ILE A C 1
ATOM 754 O O . ILE A 1 96 ? -1.051 -7.891 8.320 1.00 89.62 96 ILE A O 1
ATOM 758 N N . LEU A 1 97 ? 1.092 -8.383 7.879 1.00 91.12 97 LEU A N 1
ATOM 759 C CA . LEU A 1 97 ? 0.956 -9.805 8.202 1.00 91.12 97 LEU A CA 1
ATOM 760 C C . LEU A 1 97 ? 0.595 -10.030 9.682 1.00 91.12 97 LEU A C 1
ATOM 762 O O . LEU A 1 97 ? -0.232 -10.882 10.007 1.00 91.12 97 LEU A O 1
ATOM 766 N N . GLU A 1 98 ? 1.195 -9.257 10.590 1.00 90.94 98 GLU A N 1
ATOM 767 C CA . GLU A 1 98 ? 0.860 -9.277 12.018 1.00 90.94 98 GLU A CA 1
ATOM 768 C C . GLU A 1 98 ? -0.603 -8.882 12.264 1.00 90.94 98 GLU A C 1
ATOM 770 O O . GLU A 1 98 ? -1.313 -9.604 12.963 1.00 90.94 98 GLU A O 1
ATOM 775 N N . LEU A 1 99 ? -1.083 -7.802 11.637 1.00 88.38 99 LEU A N 1
ATOM 776 C CA . LEU A 1 99 ? -2.481 -7.373 11.707 1.00 88.38 99 LEU A CA 1
ATOM 777 C C . LEU A 1 99 ? -3.432 -8.460 11.197 1.00 88.38 99 LEU A C 1
ATOM 779 O O . LEU A 1 99 ? -4.390 -8.798 11.890 1.00 88.38 99 LEU A O 1
ATOM 783 N N . SER A 1 100 ? -3.143 -9.058 10.040 1.00 89.75 100 SER A N 1
ATOM 784 C CA . SER A 1 100 ? -3.936 -10.162 9.481 1.00 89.75 100 SER A CA 1
ATOM 785 C C . SER A 1 100 ? -4.058 -11.342 10.456 1.00 89.75 100 SER A C 1
ATOM 787 O O . SER A 1 100 ? -5.160 -11.825 10.731 1.00 89.75 100 SER A O 1
ATOM 789 N N . ASN A 1 101 ? -2.949 -11.743 11.084 1.00 88.81 101 ASN A N 1
ATOM 790 C CA . ASN A 1 101 ? -2.955 -12.800 12.098 1.00 88.81 101 ASN A CA 1
ATOM 791 C C . ASN A 1 101 ? -3.773 -12.421 13.342 1.00 88.81 101 ASN A C 1
ATOM 793 O O . ASN A 1 101 ? -4.497 -13.257 13.890 1.00 88.81 101 ASN A O 1
ATOM 797 N N . LEU A 1 102 ? -3.687 -11.168 13.791 1.00 88.12 102 LEU A N 1
ATOM 798 C CA . LEU A 1 102 ? -4.460 -10.685 14.933 1.00 88.12 102 LEU A CA 1
ATOM 799 C C . LEU A 1 102 ? -5.970 -10.657 14.641 1.00 88.12 102 LEU A C 1
ATOM 801 O O . LEU A 1 102 ? -6.758 -11.052 15.501 1.00 88.12 102 LEU A O 1
ATOM 805 N N . TYR A 1 103 ? -6.380 -10.283 13.426 1.00 86.06 103 TYR A N 1
ATOM 806 C CA . TYR A 1 103 ? -7.779 -10.371 12.988 1.00 86.06 103 TYR A CA 1
ATOM 807 C C . TYR A 1 103 ? -8.270 -11.817 12.867 1.00 86.06 103 TYR A C 1
ATOM 809 O O . TYR A 1 103 ? -9.382 -12.137 13.283 1.00 86.06 103 TYR A O 1
ATOM 817 N N . ALA A 1 104 ? -7.437 -12.737 12.379 1.00 87.88 104 ALA A N 1
ATOM 818 C CA . ALA A 1 104 ? -7.785 -14.156 12.388 1.00 87.88 104 ALA A CA 1
ATOM 819 C C . ALA A 1 104 ? -8.012 -14.676 13.822 1.00 87.88 104 ALA A C 1
ATOM 821 O O . ALA A 1 104 ? -8.904 -15.495 14.063 1.00 87.88 104 ALA A O 1
ATOM 822 N N . ASN A 1 105 ? -7.240 -14.179 14.792 1.00 87.00 105 ASN A N 1
ATOM 823 C CA . ASN A 1 105 ? -7.417 -14.512 16.204 1.00 87.00 105 ASN A CA 1
ATOM 824 C C . ASN A 1 105 ? -8.680 -13.885 16.813 1.00 87.00 105 ASN A C 1
ATOM 826 O O . ASN A 1 105 ? -9.333 -14.548 17.618 1.00 87.00 105 ASN A O 1
ATOM 830 N N . SER A 1 106 ? -9.071 -12.668 16.418 1.00 84.75 106 SER A N 1
ATOM 831 C CA . SER A 1 106 ? -10.313 -12.051 16.909 1.00 84.75 106 SER A CA 1
ATOM 832 C C . SER A 1 106 ? -11.562 -12.797 16.426 1.00 84.75 106 SER A C 1
ATOM 834 O O . SER A 1 106 ? -12.483 -13.016 17.209 1.00 84.75 106 SER A O 1
ATOM 836 N N . VAL A 1 107 ? -11.569 -13.298 15.186 1.00 86.75 107 VAL A N 1
ATOM 837 C CA . VAL A 1 107 ? -12.662 -14.149 14.676 1.00 86.75 107 VAL A CA 1
ATOM 838 C C . VAL A 1 107 ? -12.741 -15.471 15.448 1.00 86.75 107 VAL A C 1
ATOM 840 O O . VAL A 1 107 ? -13.829 -15.922 15.810 1.00 86.75 107 VAL A O 1
ATOM 843 N N . LYS A 1 108 ? -11.592 -16.097 15.746 1.00 87.88 108 LYS A N 1
ATOM 844 C CA . LYS A 1 108 ? -11.548 -17.307 16.588 1.00 87.88 108 LYS A CA 1
ATOM 845 C C . LYS A 1 108 ? -12.085 -17.041 17.995 1.00 87.88 108 LYS A C 1
ATOM 847 O O . LYS A 1 108 ? -12.790 -17.889 18.532 1.00 87.88 108 LYS A O 1
ATOM 852 N N . LEU A 1 109 ? -11.774 -15.879 18.566 1.00 86.62 109 LEU A N 1
ATOM 853 C CA . LEU A 1 109 ? -12.243 -15.466 19.886 1.00 86.62 109 LEU A CA 1
ATOM 854 C C . LEU A 1 109 ? -13.775 -15.383 19.931 1.00 86.62 109 LEU A C 1
ATOM 856 O O . LEU A 1 109 ? -14.380 -15.957 20.833 1.00 86.62 109 LEU A O 1
ATOM 860 N N . GLU A 1 110 ? -14.407 -14.747 18.942 1.00 84.50 110 GLU A N 1
ATOM 861 C CA . GLU A 1 110 ? -15.875 -14.676 18.868 1.00 84.50 110 GLU A CA 1
ATOM 862 C C . GLU A 1 110 ? -16.519 -16.054 18.649 1.00 84.50 110 GLU A C 1
ATOM 864 O O . GLU A 1 110 ? -17.536 -16.368 19.268 1.00 84.50 110 GLU A O 1
ATOM 869 N N . ARG A 1 111 ? -15.888 -16.937 17.862 1.00 89.75 111 ARG A N 1
ATOM 870 C CA . ARG A 1 111 ? -16.348 -18.328 17.721 1.00 89.75 111 ARG A CA 1
ATOM 871 C C . ARG A 1 111 ? -16.297 -19.090 19.051 1.00 89.75 111 ARG A C 1
ATOM 873 O O . ARG A 1 111 ? -17.243 -19.805 19.363 1.00 89.75 111 ARG A O 1
ATOM 880 N N . ILE A 1 112 ? -15.222 -18.945 19.828 1.00 89.44 112 ILE A N 1
ATOM 881 C CA . ILE A 1 112 ? -15.087 -19.611 21.135 1.00 89.44 112 ILE A CA 1
ATOM 882 C C . ILE A 1 112 ? -16.113 -19.061 22.131 1.00 89.44 112 ILE A C 1
ATOM 884 O O . ILE A 1 112 ? -16.715 -19.844 22.858 1.00 89.44 112 ILE A O 1
ATOM 888 N N . LYS A 1 113 ? -16.375 -17.745 22.141 1.00 87.81 113 LYS A N 1
ATOM 889 C CA . LYS A 1 113 ? -17.447 -17.162 22.970 1.00 87.81 113 LYS A CA 1
ATOM 890 C C . LYS A 1 113 ? -18.808 -17.786 22.658 1.00 87.81 113 LYS A C 1
ATOM 892 O O . LYS A 1 113 ? -19.473 -18.249 23.574 1.00 87.81 113 LYS A O 1
ATOM 897 N N . ALA A 1 114 ? -19.171 -17.879 21.378 1.00 89.56 114 ALA A N 1
ATOM 898 C CA . ALA A 1 114 ? -20.428 -18.505 20.972 1.00 89.56 114 ALA A CA 1
ATOM 899 C C . ALA A 1 114 ? -20.515 -19.986 21.396 1.00 89.56 114 ALA A C 1
ATOM 901 O O . ALA A 1 114 ? -21.572 -20.448 21.816 1.00 89.56 114 ALA A O 1
ATOM 902 N N . GLN A 1 115 ? -19.399 -20.724 21.336 1.00 92.25 115 GLN A N 1
ATOM 903 C CA . GLN A 1 115 ? -19.330 -22.106 21.826 1.00 92.25 115 GLN A CA 1
ATOM 904 C C . GLN A 1 115 ? -19.506 -22.198 23.347 1.00 92.25 115 GLN A C 1
ATOM 906 O O . GLN A 1 115 ? -20.182 -23.108 23.819 1.00 92.25 115 GLN A O 1
ATOM 911 N N . ILE A 1 116 ? -18.937 -21.262 24.115 1.00 91.19 116 ILE A N 1
ATOM 912 C CA . ILE A 1 116 ? -19.150 -21.183 25.567 1.00 91.19 116 ILE A CA 1
ATOM 913 C C . ILE A 1 116 ? -20.629 -20.935 25.864 1.00 91.19 116 ILE A C 1
ATOM 915 O O . ILE A 1 116 ? -21.200 -21.670 26.663 1.00 91.19 116 ILE A O 1
ATOM 919 N N . ASP A 1 117 ? -21.255 -19.958 25.204 1.00 86.81 117 ASP A N 1
ATOM 920 C CA . ASP A 1 117 ? -22.667 -19.624 25.425 1.00 86.81 117 ASP A CA 1
ATOM 921 C C . ASP A 1 117 ? -23.580 -20.826 25.131 1.00 86.81 117 ASP A C 1
ATOM 923 O O . ASP A 1 117 ? -24.468 -21.145 25.924 1.00 86.81 117 ASP A O 1
ATOM 927 N N . GLN A 1 118 ? -23.310 -21.551 24.041 1.00 93.25 118 GLN A N 1
ATOM 928 C CA . GLN A 1 118 ? -24.026 -22.780 23.700 1.00 93.25 118 GLN A CA 1
ATOM 929 C C . GLN A 1 118 ? -23.846 -23.869 24.771 1.00 93.25 118 GLN A C 1
ATOM 931 O O . GLN A 1 118 ? -24.830 -24.435 25.244 1.00 93.25 118 GLN A O 1
ATOM 936 N N . VAL A 1 119 ? -22.607 -24.147 25.194 1.00 92.94 119 VAL A N 1
ATOM 937 C CA . VAL A 1 119 ? -22.326 -25.165 26.224 1.00 92.94 119 VAL A CA 1
ATOM 938 C C . VAL A 1 119 ? -22.967 -24.798 27.561 1.00 92.94 119 VAL A C 1
ATOM 940 O O . VAL A 1 119 ? -23.466 -25.676 28.262 1.00 92.94 119 VAL A O 1
ATOM 943 N N . VAL A 1 120 ? -22.991 -23.512 27.920 1.00 89.12 120 VAL A N 1
ATOM 944 C CA . VAL A 1 120 ? -23.657 -23.034 29.138 1.00 89.12 120 VAL A CA 1
ATOM 945 C C . VAL A 1 120 ? -25.162 -23.298 29.065 1.00 89.12 120 VAL A C 1
ATOM 947 O O . VAL A 1 120 ? -25.717 -23.817 30.034 1.00 89.12 120 VAL A O 1
ATOM 950 N N . GLN A 1 121 ? -25.811 -23.025 27.927 1.00 91.69 121 GLN A N 1
ATOM 951 C CA . GLN A 1 121 ? -27.233 -23.332 27.724 1.00 91.69 121 GLN A CA 1
ATOM 952 C C . GLN A 1 121 ? -27.518 -24.838 27.799 1.00 91.69 121 GLN A C 1
ATOM 954 O O . GLN A 1 121 ? -28.405 -25.255 28.544 1.00 91.69 121 GLN A O 1
ATOM 959 N N . GLU A 1 122 ? -26.737 -25.663 27.094 1.00 93.06 122 GLU A N 1
ATOM 960 C CA . GLU A 1 122 ? -26.869 -27.127 27.120 1.00 93.06 122 GLU A CA 1
ATOM 961 C C . GLU A 1 122 ? -26.660 -27.687 28.534 1.00 93.06 122 GLU A C 1
ATOM 963 O O . GLU A 1 122 ? -27.390 -28.578 28.972 1.00 93.06 122 GLU A O 1
ATOM 968 N N . LYS A 1 123 ? -25.707 -27.129 29.293 1.00 91.62 123 LYS A N 1
ATOM 969 C CA . LYS A 1 123 ? -25.458 -27.512 30.688 1.00 91.62 123 LYS A CA 1
ATOM 970 C C . LYS A 1 123 ? -26.654 -27.168 31.569 1.00 91.62 123 LYS A C 1
ATOM 972 O O . LYS A 1 123 ? -27.026 -27.962 32.431 1.00 91.62 123 LYS A O 1
ATOM 977 N N . GLN A 1 124 ? -27.255 -25.998 31.366 1.00 88.06 124 GLN A N 1
ATOM 978 C CA . GLN A 1 124 ? -28.417 -25.552 32.129 1.00 88.06 124 GLN A CA 1
ATOM 979 C C . GLN A 1 124 ? -29.631 -26.451 31.869 1.00 88.06 124 GLN A C 1
ATOM 981 O O . GLN A 1 124 ? -30.299 -26.843 32.823 1.00 88.06 124 GLN A O 1
ATOM 986 N N . GLN A 1 125 ? -29.850 -26.845 30.611 1.00 90.31 125 GLN A N 1
ATOM 987 C CA . GLN A 1 125 ? -30.883 -27.807 30.228 1.00 90.31 125 GLN A CA 1
ATOM 988 C C . GLN A 1 125 ? -30.622 -29.190 30.844 1.00 90.31 125 GLN A C 1
ATOM 990 O O . GLN A 1 125 ? -31.503 -29.751 31.483 1.00 90.31 125 GLN A O 1
ATOM 995 N N . ALA A 1 126 ? -29.388 -29.700 30.767 1.00 89.44 126 ALA A N 1
ATOM 996 C CA . ALA A 1 126 ? -29.022 -30.979 31.378 1.00 89.44 126 ALA A CA 1
ATOM 997 C C . ALA A 1 126 ? -29.227 -30.995 32.904 1.00 89.44 126 ALA A C 1
ATOM 999 O O . ALA A 1 126 ? -29.567 -32.035 33.463 1.00 89.44 126 ALA A O 1
ATOM 1000 N N . MET A 1 127 ? -29.036 -29.857 33.586 1.00 82.56 127 MET A N 1
ATOM 1001 C CA . MET A 1 127 ? -29.361 -29.731 35.011 1.00 82.56 127 MET A CA 1
ATOM 1002 C C . MET A 1 127 ? -30.872 -29.727 35.278 1.00 82.56 127 MET A C 1
ATOM 1004 O O . MET A 1 127 ? -31.285 -30.258 36.304 1.00 82.56 127 MET A O 1
ATOM 1008 N N . GLN A 1 128 ? -31.687 -29.149 34.387 1.00 89.12 128 GLN A N 1
ATOM 1009 C CA . GLN A 1 128 ? -33.153 -29.204 34.486 1.00 89.12 128 GLN A CA 1
ATOM 1010 C C . GLN A 1 128 ? -33.687 -30.621 34.239 1.00 89.12 128 GLN A C 1
ATOM 1012 O O . GLN A 1 128 ? -34.609 -31.047 34.926 1.00 89.12 128 GLN A O 1
ATOM 1017 N N . ASP A 1 129 ? -33.057 -31.364 33.328 1.00 90.94 129 ASP A N 1
ATOM 1018 C CA . ASP A 1 129 ? -33.399 -32.749 32.985 1.00 90.94 129 ASP A CA 1
ATOM 1019 C C . ASP A 1 129 ? -32.758 -33.783 33.943 1.00 90.94 129 ASP A C 1
ATOM 1021 O O . ASP A 1 129 ? -32.680 -34.969 33.620 1.00 90.94 129 ASP A O 1
ATOM 1025 N N . GLU A 1 130 ? -32.216 -33.336 35.088 1.00 88.94 130 GLU A N 1
ATOM 1026 C CA . GLU A 1 130 ? -31.524 -34.149 36.112 1.00 88.94 130 GLU A CA 1
ATOM 1027 C C . GLU A 1 130 ? -30.386 -35.045 35.567 1.00 88.94 130 GLU A C 1
ATOM 1029 O O . GLU A 1 130 ? -29.933 -36.009 36.189 1.00 88.94 130 GLU A O 1
ATOM 1034 N N . SER A 1 131 ? -29.855 -34.701 34.395 1.00 89.56 131 SER A N 1
ATOM 1035 C CA . SER A 1 131 ? -28.809 -35.437 33.690 1.00 89.56 131 SER A CA 1
ATOM 1036 C C . SER A 1 131 ? -27.418 -34.985 34.147 1.00 89.56 131 SER A C 1
ATOM 1038 O O . SER A 1 131 ? -26.630 -34.406 33.395 1.00 89.56 131 SER A O 1
ATOM 1040 N N . PHE A 1 132 ? -27.087 -35.265 35.410 1.00 88.12 132 PHE A N 1
ATOM 1041 C CA . PHE A 1 132 ? -25.880 -34.742 36.071 1.00 88.12 132 PHE A CA 1
ATOM 1042 C C . PHE A 1 132 ? -24.550 -35.182 35.437 1.00 88.12 132 PHE A C 1
ATOM 1044 O O . PHE A 1 132 ? -23.577 -34.427 35.467 1.00 88.12 132 PHE A O 1
ATOM 1051 N N . LEU A 1 133 ? -24.487 -36.379 34.839 1.00 89.50 133 LEU A N 1
ATOM 1052 C CA . LEU A 1 133 ? -23.284 -36.838 34.128 1.00 89.50 133 LEU A CA 1
ATOM 1053 C C . LEU A 1 133 ? -23.009 -35.980 32.884 1.00 89.50 133 LEU A C 1
ATOM 1055 O O . LEU A 1 133 ? -21.878 -35.542 32.687 1.00 89.50 133 LEU A O 1
ATOM 1059 N N . LEU A 1 134 ? -24.052 -35.666 32.108 1.00 91.25 134 LEU A N 1
ATOM 1060 C CA . LEU A 1 134 ? -23.952 -34.779 30.949 1.00 91.25 134 LEU A CA 1
ATOM 1061 C C . LEU A 1 134 ? -23.553 -33.359 31.377 1.00 91.25 134 LEU A C 1
ATOM 1063 O O . LEU A 1 134 ? -22.667 -32.761 30.771 1.00 91.25 134 LEU A O 1
ATOM 1067 N N . ALA A 1 135 ? -24.139 -32.844 32.464 1.00 86.44 135 ALA A N 1
ATOM 1068 C CA . ALA A 1 135 ? -23.789 -31.530 33.004 1.00 86.44 135 ALA A CA 1
ATOM 1069 C C . ALA A 1 135 ? -22.310 -31.439 33.438 1.00 86.44 135 ALA A C 1
ATOM 1071 O O . ALA A 1 135 ? -21.661 -30.416 33.206 1.00 86.44 135 ALA A O 1
ATOM 1072 N N . ARG A 1 136 ? -21.745 -32.508 34.021 1.00 92.25 136 ARG A N 1
ATOM 1073 C CA . ARG A 1 136 ? -20.316 -32.582 34.378 1.00 92.25 136 ARG A CA 1
ATOM 1074 C C . ARG A 1 136 ? -19.416 -32.537 33.141 1.00 92.25 136 ARG A C 1
ATOM 1076 O O . ARG A 1 136 ? -18.424 -31.810 33.140 1.00 92.25 136 ARG A O 1
ATOM 1083 N N . ASP A 1 137 ? -19.748 -33.305 32.109 1.00 92.38 137 ASP A N 1
ATOM 1084 C CA . ASP A 1 137 ? -18.940 -33.371 30.888 1.00 92.38 137 ASP A CA 1
ATOM 1085 C C . ASP A 1 137 ? -19.003 -32.035 30.117 1.00 92.38 137 ASP A C 1
ATOM 1087 O O . ASP A 1 137 ? -17.982 -31.533 29.642 1.00 92.38 137 ASP A O 1
ATOM 1091 N N . LEU A 1 138 ? -20.171 -31.379 30.092 1.00 92.56 138 LEU A N 1
ATOM 1092 C CA . LEU A 1 138 ? -20.328 -30.021 29.556 1.00 92.56 138 LEU A CA 1
ATOM 1093 C C . LEU A 1 138 ? -19.548 -28.978 30.372 1.00 92.56 138 LEU A C 1
ATOM 1095 O O . LEU A 1 138 ? -18.929 -28.094 29.786 1.00 92.56 138 LEU A O 1
ATOM 1099 N N . GLN A 1 139 ? -19.489 -29.101 31.703 1.00 90.81 139 GLN A N 1
ATOM 1100 C CA . GLN A 1 139 ? -18.662 -28.229 32.548 1.00 90.81 139 GLN A CA 1
ATOM 1101 C C . GLN A 1 139 ? -17.165 -28.348 32.223 1.00 90.81 139 GLN A C 1
ATOM 1103 O O . GLN A 1 139 ? -16.453 -27.342 32.235 1.00 90.81 139 GLN A O 1
ATOM 1108 N N . GLN A 1 140 ? -16.668 -29.556 31.932 1.00 92.56 140 GLN A N 1
ATOM 1109 C CA . GLN A 1 140 ? -15.278 -29.741 31.501 1.00 92.56 140 GLN A CA 1
ATOM 1110 C C . GLN A 1 140 ? -15.022 -29.045 30.162 1.00 92.56 140 GLN A C 1
ATOM 1112 O O . GLN A 1 140 ? -14.054 -28.294 30.043 1.00 92.56 140 GLN A O 1
ATOM 1117 N N . ARG A 1 141 ? -15.937 -29.201 29.201 1.00 92.81 141 ARG A N 1
ATOM 1118 C CA . ARG A 1 141 ? -15.863 -28.531 27.894 1.00 92.81 141 ARG A CA 1
ATOM 1119 C C . ARG A 1 141 ? -15.900 -27.008 28.008 1.00 92.81 141 ARG A C 1
ATOM 1121 O O . ARG A 1 141 ? -15.132 -26.316 27.346 1.00 92.81 141 ARG A O 1
ATOM 1128 N N . GLU A 1 142 ? -16.751 -26.478 28.886 1.00 90.94 142 GLU A N 1
ATOM 1129 C CA . GLU A 1 142 ? -16.802 -25.048 29.202 1.00 90.94 142 GLU A CA 1
ATOM 1130 C C . GLU A 1 142 ? -15.440 -24.551 29.714 1.00 90.94 142 GLU A C 1
ATOM 1132 O O . GLU A 1 142 ? -14.936 -23.526 29.252 1.00 90.94 142 GLU A O 1
ATOM 1137 N N . ASN A 1 143 ? -14.811 -25.291 30.634 1.00 90.06 143 ASN A N 1
ATOM 1138 C CA . ASN A 1 143 ? -13.504 -24.935 31.187 1.00 90.06 143 ASN A CA 1
ATOM 1139 C C . ASN A 1 143 ? -12.392 -24.960 30.122 1.00 90.06 143 ASN A C 1
ATOM 1141 O O . ASN A 1 143 ? -11.544 -24.065 30.112 1.00 90.06 143 ASN A O 1
ATOM 1145 N N . GLU A 1 144 ? -12.412 -25.935 29.208 1.00 93.00 144 GLU A N 1
ATOM 1146 C CA . GLU A 1 144 ? -11.487 -26.001 28.066 1.00 93.00 144 GLU A CA 1
ATOM 1147 C C . GLU A 1 144 ? -11.631 -24.773 27.159 1.00 93.00 144 GLU A C 1
ATOM 1149 O O . GLU A 1 144 ? -10.637 -24.121 26.822 1.00 93.00 144 GLU A O 1
ATOM 1154 N N . TYR A 1 145 ? -12.865 -24.399 26.808 1.00 91.75 145 TYR A N 1
ATOM 1155 C CA . TYR A 1 145 ? -13.111 -23.205 26.003 1.00 91.75 145 TYR A CA 1
ATOM 1156 C C . TYR A 1 145 ? -12.717 -21.916 26.732 1.00 91.75 145 TYR A C 1
ATOM 1158 O O . TYR A 1 145 ? -12.127 -21.027 26.118 1.00 91.75 145 TYR A O 1
ATOM 1166 N N . ARG A 1 146 ? -12.955 -21.812 28.047 1.00 87.75 146 ARG A N 1
ATOM 1167 C CA . ARG A 1 146 ? -12.509 -20.664 28.860 1.00 87.75 146 ARG A CA 1
ATOM 1168 C C . ARG A 1 146 ? -10.983 -20.545 28.908 1.00 87.75 146 ARG A C 1
ATOM 1170 O O . ARG A 1 146 ? -10.466 -19.430 28.823 1.00 87.75 146 ARG A O 1
ATOM 1177 N N . GLN A 1 147 ? -10.250 -21.659 28.979 1.00 88.81 147 GLN A N 1
ATOM 1178 C CA . GLN A 1 147 ? -8.787 -21.640 28.859 1.00 88.81 147 GLN A CA 1
ATOM 1179 C C . GLN A 1 147 ? -8.340 -21.139 27.482 1.00 88.81 147 GLN A C 1
ATOM 1181 O O . GLN A 1 147 ? -7.506 -20.235 27.407 1.00 88.81 147 GLN A O 1
ATOM 1186 N N . GLN A 1 148 ? -8.932 -21.644 26.395 1.00 87.69 148 GLN A N 1
ATOM 1187 C CA . GLN A 1 148 ? -8.637 -21.161 25.037 1.00 87.69 148 GLN A CA 1
ATOM 1188 C C . GLN A 1 148 ? -8.938 -19.662 24.883 1.00 87.69 148 GLN A C 1
ATOM 1190 O O . GLN A 1 148 ? -8.143 -18.925 24.297 1.00 87.69 148 GLN A O 1
ATOM 1195 N N . LEU A 1 149 ? -10.043 -19.190 25.467 1.00 85.88 149 LEU A N 1
ATOM 1196 C CA . LEU A 1 149 ? -10.424 -17.780 25.478 1.00 85.88 149 LEU A CA 1
ATOM 1197 C C . LEU A 1 149 ? -9.390 -16.911 26.215 1.00 85.88 149 LEU A C 1
ATOM 1199 O O . LEU A 1 149 ? -9.020 -15.850 25.714 1.00 85.88 149 LEU A O 1
ATOM 1203 N N . SER A 1 150 ? -8.873 -17.370 27.363 1.00 82.88 150 SER A N 1
ATOM 1204 C CA . SER A 1 150 ? -7.853 -16.653 28.151 1.00 82.88 150 SER A CA 1
ATOM 1205 C C . SER A 1 150 ? -6.575 -16.368 27.355 1.00 82.88 150 SER A C 1
ATOM 1207 O O . SER A 1 150 ? -6.030 -15.262 27.419 1.00 82.88 150 SER A O 1
ATOM 1209 N N . HIS A 1 151 ? -6.155 -17.314 26.509 1.00 80.12 151 HIS A N 1
ATOM 1210 C CA . HIS A 1 151 ? -4.998 -17.142 25.634 1.00 80.12 151 HIS A CA 1
ATOM 1211 C C . HIS A 1 151 ? -5.243 -16.129 24.504 1.00 80.12 151 HIS A C 1
ATOM 1213 O O . HIS A 1 151 ? -4.289 -15.542 23.998 1.00 80.12 151 HIS A O 1
ATOM 1219 N N . LEU A 1 152 ? -6.502 -15.888 24.120 1.00 78.56 152 LEU A N 1
ATOM 1220 C CA . LEU A 1 152 ? -6.869 -15.015 22.998 1.00 78.56 152 LEU A CA 1
ATOM 1221 C C . LEU A 1 152 ? -7.372 -13.626 23.418 1.00 78.56 152 LEU A C 1
ATOM 1223 O O . LEU A 1 152 ? -7.345 -12.707 22.597 1.00 78.56 152 LEU A O 1
ATOM 1227 N N . LEU A 1 153 ? -7.790 -13.444 24.677 1.00 71.88 153 LEU A N 1
ATOM 1228 C CA . LEU A 1 153 ? -8.321 -12.188 25.245 1.00 71.88 153 LEU A CA 1
ATOM 1229 C C . LEU A 1 153 ? -7.398 -10.975 25.039 1.00 71.88 153 LEU A C 1
ATOM 1231 O O . LEU A 1 153 ? -7.846 -9.838 24.915 1.00 71.88 153 LEU A O 1
ATOM 1235 N N . HIS A 1 154 ? -6.106 -11.243 24.892 1.00 71.00 154 HIS A N 1
ATOM 1236 C CA . HIS A 1 154 ? -5.052 -10.265 24.681 1.00 71.00 154 HIS A CA 1
ATOM 1237 C C . HIS A 1 154 ? -5.048 -9.666 23.244 1.00 71.00 154 HIS A C 1
ATOM 1239 O O . HIS A 1 154 ? -4.410 -8.651 22.977 1.00 71.00 154 HIS A O 1
ATOM 1245 N N . SER A 1 155 ? -5.816 -10.228 22.304 1.00 70.62 155 SER A N 1
ATOM 1246 C CA . SER A 1 155 ? -5.802 -9.826 20.885 1.00 70.62 155 SER A CA 1
ATOM 1247 C C . SER A 1 155 ? -6.305 -8.402 20.609 1.00 70.62 155 SER A C 1
ATOM 1249 O O . SER A 1 155 ? -5.781 -7.733 19.720 1.00 70.62 155 SER A O 1
ATOM 1251 N N . ARG A 1 156 ? -7.291 -7.883 21.355 1.00 70.31 156 ARG A N 1
ATOM 1252 C CA . ARG A 1 156 ? -7.946 -6.606 20.997 1.00 70.31 156 ARG A CA 1
ATOM 1253 C C . ARG A 1 156 ? -7.058 -5.380 21.232 1.00 70.31 156 ARG A C 1
ATOM 1255 O O . ARG A 1 156 ? -7.041 -4.479 20.392 1.00 70.31 156 ARG A O 1
ATOM 1262 N N . TRP A 1 157 ? -6.284 -5.337 22.323 1.00 76.31 157 TRP A N 1
ATOM 1263 C CA . TRP A 1 157 ? -5.290 -4.263 22.497 1.00 76.31 157 TRP A CA 1
ATOM 1264 C C . TRP A 1 157 ? -4.134 -4.427 21.508 1.00 76.31 157 TRP A C 1
ATOM 1266 O O . TRP A 1 157 ? -3.614 -3.425 21.022 1.00 76.31 157 TRP A O 1
ATOM 1276 N N . GLN A 1 158 ? -3.749 -5.669 21.193 1.00 84.25 158 GLN A N 1
ATOM 1277 C CA . GLN A 1 158 ? -2.681 -5.949 20.236 1.00 84.25 158 GLN A CA 1
ATOM 1278 C C . GLN A 1 158 ? -3.045 -5.428 18.844 1.00 84.25 158 GLN A C 1
ATOM 1280 O O . GLN A 1 158 ? -2.210 -4.779 18.225 1.00 84.25 158 GLN A O 1
ATOM 1285 N N . ILE A 1 159 ? -4.297 -5.607 18.396 1.00 84.06 159 ILE A N 1
ATOM 1286 C CA . ILE A 1 159 ? -4.804 -5.039 17.132 1.00 84.06 159 ILE A CA 1
ATOM 1287 C C . ILE A 1 159 ? -4.658 -3.516 17.133 1.00 84.06 159 ILE A C 1
ATOM 1289 O O . ILE A 1 159 ? -4.118 -2.945 16.191 1.00 84.06 159 ILE A O 1
ATOM 1293 N N . ARG A 1 160 ? -5.083 -2.844 18.210 1.00 81.88 160 ARG A N 1
ATOM 1294 C CA . ARG A 1 160 ? -4.973 -1.378 18.320 1.00 81.88 160 ARG A CA 1
ATOM 1295 C C . ARG A 1 160 ? -3.522 -0.903 18.314 1.00 81.88 160 ARG A C 1
ATOM 1297 O O . ARG A 1 160 ? -3.182 0.031 17.594 1.00 81.88 160 ARG A O 1
ATOM 1304 N N . ALA A 1 161 ? -2.663 -1.546 19.101 1.00 86.69 161 ALA A N 1
ATOM 1305 C CA . ALA A 1 161 ? -1.242 -1.223 19.156 1.00 86.69 161 ALA A CA 1
ATOM 1306 C C . ALA A 1 161 ? -0.558 -1.458 17.800 1.00 86.69 161 ALA A C 1
ATOM 1308 O O . ALA A 1 161 ? 0.282 -0.657 17.394 1.00 86.69 161 ALA A O 1
ATOM 1309 N N . ALA A 1 162 ? -0.940 -2.519 17.086 1.00 88.38 162 ALA A N 1
ATOM 1310 C CA . ALA A 1 162 ? -0.449 -2.813 15.747 1.00 88.38 162 ALA A CA 1
ATOM 1311 C C . ALA A 1 162 ? -0.911 -1.763 14.723 1.00 88.38 162 ALA A C 1
ATOM 1313 O O . ALA A 1 162 ? -0.091 -1.300 13.936 1.00 88.38 162 ALA A O 1
ATOM 1314 N N . TRP A 1 163 ? -2.165 -1.302 14.778 1.00 89.25 163 TRP A N 1
ATOM 1315 C CA . TRP A 1 163 ? -2.637 -0.216 13.909 1.00 89.25 163 TRP A CA 1
ATOM 1316 C C . TRP A 1 163 ? -1.964 1.126 14.199 1.00 89.25 163 TRP A C 1
ATOM 1318 O O . TRP A 1 163 ? -1.628 1.848 13.264 1.00 89.25 163 TRP A O 1
ATOM 1328 N N . LYS A 1 164 ? -1.691 1.445 15.470 1.00 89.69 164 LYS A N 1
ATOM 1329 C CA . LYS A 1 164 ? -0.925 2.649 15.821 1.00 89.69 164 LYS A CA 1
ATOM 1330 C C . LYS A 1 164 ? 0.493 2.600 15.242 1.00 89.69 164 LYS A C 1
ATOM 1332 O O . LYS A 1 164 ? 0.926 3.557 14.611 1.00 89.69 164 LYS A O 1
ATOM 1337 N N . LYS A 1 165 ? 1.178 1.458 15.374 1.00 90.69 165 LYS A N 1
ATOM 1338 C CA . LYS A 1 165 ? 2.487 1.234 14.734 1.00 90.69 165 LYS A CA 1
ATOM 1339 C C . LYS A 1 165 ? 2.409 1.298 13.210 1.00 90.69 165 LYS A C 1
ATOM 1341 O O . LYS A 1 165 ? 3.334 1.787 12.575 1.00 90.69 165 LYS A O 1
ATOM 1346 N N . MET A 1 166 ? 1.322 0.812 12.610 1.00 91.00 166 MET A N 1
ATOM 1347 C CA . MET A 1 166 ? 1.111 0.908 11.166 1.00 91.00 166 MET A CA 1
ATOM 1348 C C . MET A 1 166 ? 0.998 2.371 10.719 1.00 91.00 166 MET A C 1
ATOM 1350 O O . MET A 1 166 ? 1.644 2.751 9.748 1.00 91.00 166 MET A O 1
ATOM 1354 N N . ALA A 1 167 ? 0.251 3.204 11.450 1.00 88.94 167 ALA A N 1
ATOM 1355 C CA . ALA A 1 167 ? 0.178 4.639 11.180 1.00 88.94 167 ALA A CA 1
ATOM 1356 C C . ALA A 1 167 ? 1.549 5.327 11.330 1.00 88.94 167 ALA A C 1
ATOM 1358 O O . ALA A 1 167 ? 1.928 6.125 10.479 1.00 88.94 167 ALA A O 1
ATOM 1359 N N . GLU A 1 168 ? 2.333 4.970 12.355 1.00 91.06 168 GLU A N 1
ATOM 1360 C CA . GLU A 1 168 ? 3.715 5.452 12.520 1.00 91.06 168 GLU A CA 1
ATOM 1361 C C . GLU A 1 168 ? 4.604 5.073 11.324 1.00 91.06 168 GLU A C 1
ATOM 1363 O O . GLU A 1 168 ? 5.329 5.922 10.810 1.00 91.06 168 GLU A O 1
ATOM 1368 N N . ILE A 1 169 ? 4.509 3.831 10.830 1.00 91.25 169 ILE A N 1
ATOM 1369 C CA . ILE A 1 169 ? 5.234 3.387 9.629 1.00 91.25 169 ILE A CA 1
ATOM 1370 C C . ILE A 1 169 ? 4.797 4.167 8.390 1.00 91.25 169 ILE A C 1
ATOM 1372 O O . ILE A 1 169 ? 5.652 4.521 7.586 1.00 91.25 169 ILE A O 1
ATOM 1376 N N . LEU A 1 170 ? 3.500 4.426 8.212 1.00 88.69 170 LEU A N 1
ATOM 1377 C CA . LEU A 1 170 ? 2.993 5.186 7.065 1.00 88.69 170 LEU A CA 1
ATOM 1378 C C . LEU A 1 170 ? 3.479 6.644 7.092 1.00 88.69 170 LEU A C 1
ATOM 1380 O O . LEU A 1 170 ? 3.871 7.174 6.053 1.00 88.69 170 LEU A O 1
ATOM 1384 N N . MET A 1 171 ? 3.539 7.271 8.272 1.00 87.88 171 MET A N 1
ATOM 1385 C CA . MET A 1 171 ? 4.157 8.594 8.425 1.00 87.88 171 MET A CA 1
ATOM 1386 C C . MET A 1 171 ? 5.660 8.557 8.118 1.00 87.88 171 MET A C 1
ATOM 1388 O O . MET A 1 171 ? 6.134 9.385 7.342 1.00 87.88 171 MET A O 1
ATOM 1392 N N . GLU A 1 172 ? 6.397 7.579 8.665 1.00 89.06 172 GLU A N 1
ATOM 1393 C CA . GLU A 1 172 ? 7.832 7.392 8.395 1.00 89.06 172 GLU A CA 1
ATOM 1394 C C . GLU A 1 172 ? 8.082 7.154 6.890 1.00 89.06 172 GLU A C 1
ATOM 1396 O O . GLU A 1 172 ? 9.008 7.722 6.312 1.00 89.06 172 GLU A O 1
ATOM 1401 N N . GLU A 1 173 ? 7.233 6.359 6.228 1.00 88.56 173 GLU A N 1
ATOM 1402 C CA . GLU A 1 173 ? 7.267 6.114 4.781 1.00 88.56 173 GLU A CA 1
ATOM 1403 C C . GLU A 1 173 ? 7.058 7.415 4.002 1.00 88.56 173 GLU A C 1
ATOM 1405 O O . GLU A 1 173 ? 7.844 7.721 3.105 1.00 88.56 173 GLU A O 1
ATOM 1410 N N . ALA A 1 174 ? 6.051 8.211 4.359 1.00 87.12 174 ALA A N 1
ATOM 1411 C CA . ALA A 1 174 ? 5.771 9.469 3.680 1.00 87.12 174 ALA A CA 1
ATOM 1412 C C . ALA A 1 174 ? 6.895 10.502 3.873 1.00 87.12 174 ALA A C 1
ATOM 1414 O O . ALA A 1 174 ? 7.260 11.186 2.921 1.00 87.12 174 ALA A O 1
ATOM 1415 N N . GLU A 1 175 ? 7.501 10.597 5.057 1.00 87.19 175 GLU A N 1
ATOM 1416 C CA . GLU A 1 175 ? 8.651 11.484 5.296 1.00 87.19 175 GLU A CA 1
ATOM 1417 C C . GLU A 1 175 ? 9.887 11.052 4.503 1.00 87.19 175 GLU A C 1
ATOM 1419 O O . GLU A 1 175 ? 10.554 11.872 3.872 1.00 87.19 175 GLU A O 1
ATOM 1424 N N . ARG A 1 176 ? 10.180 9.749 4.478 1.00 86.31 176 ARG A N 1
ATOM 1425 C CA . ARG A 1 176 ? 11.350 9.206 3.772 1.00 86.31 176 ARG A CA 1
ATOM 1426 C C . ARG A 1 176 ? 11.158 9.092 2.266 1.00 86.31 176 ARG A C 1
ATOM 1428 O O . ARG A 1 176 ? 12.145 8.968 1.545 1.00 86.31 176 ARG A O 1
ATOM 1435 N N . SER A 1 177 ? 9.924 9.157 1.779 1.00 86.06 177 SER A N 1
ATOM 1436 C CA . SER A 1 177 ? 9.627 9.144 0.347 1.00 86.06 177 SER A CA 1
ATOM 1437 C C . SER A 1 177 ? 10.302 10.306 -0.395 1.00 86.06 177 SER A C 1
ATOM 1439 O O . SER A 1 177 ? 10.794 10.110 -1.500 1.00 86.06 177 SER A O 1
ATOM 1441 N N . GLU A 1 178 ? 10.430 11.480 0.232 1.00 84.75 178 GLU A N 1
ATOM 1442 C CA . GLU A 1 178 ? 11.081 12.658 -0.355 1.00 84.75 178 GLU A CA 1
ATOM 1443 C C . GLU A 1 178 ? 12.575 12.437 -0.606 1.00 84.75 178 GLU A C 1
ATOM 1445 O O . GLU A 1 178 ? 13.087 12.748 -1.683 1.00 84.75 178 GLU A O 1
ATOM 1450 N N . ASP A 1 179 ? 13.261 11.811 0.352 1.00 85.50 179 ASP A N 1
ATOM 1451 C CA . ASP A 1 179 ? 14.670 11.450 0.219 1.00 85.50 179 ASP A CA 1
ATOM 1452 C C . ASP A 1 179 ? 14.917 10.503 -0.960 1.00 85.50 179 ASP A C 1
ATOM 1454 O O . ASP A 1 179 ? 15.947 10.608 -1.633 1.00 85.50 179 ASP A O 1
ATOM 1458 N N . VAL A 1 180 ? 13.987 9.570 -1.178 1.00 85.81 180 VAL A N 1
ATOM 1459 C CA . VAL A 1 180 ? 14.053 8.539 -2.219 1.00 85.81 180 VAL A CA 1
ATOM 1460 C C . VAL A 1 180 ? 13.654 9.101 -3.581 1.00 85.81 180 VAL A C 1
ATOM 1462 O O . VAL A 1 180 ? 14.295 8.760 -4.572 1.00 85.81 180 VAL A O 1
ATOM 1465 N N . VAL A 1 181 ? 12.657 9.989 -3.637 1.00 87.50 181 VAL A N 1
ATOM 1466 C CA . VAL A 1 181 ? 12.290 10.726 -4.857 1.00 87.50 181 VAL A CA 1
ATOM 1467 C C . VAL A 1 181 ? 13.477 11.539 -5.344 1.00 87.50 181 VAL A C 1
ATOM 1469 O O . VAL A 1 181 ? 13.884 11.350 -6.482 1.00 87.50 181 VAL A O 1
ATOM 1472 N N . SER A 1 182 ? 14.104 12.332 -4.471 1.00 87.25 182 SER A N 1
ATOM 1473 C CA . SER A 1 182 ? 15.298 13.106 -4.829 1.00 87.25 182 SER A CA 1
ATOM 1474 C C . SER A 1 182 ? 16.432 12.213 -5.351 1.00 87.25 182 SER A C 1
ATOM 1476 O O . SER A 1 182 ? 17.098 12.561 -6.321 1.00 87.25 182 SER A O 1
ATOM 1478 N N . MET A 1 183 ? 16.633 11.029 -4.761 1.00 86.81 183 MET A N 1
ATOM 1479 C CA . MET A 1 183 ? 17.627 10.068 -5.252 1.00 86.81 183 MET A CA 1
ATOM 1480 C C . MET A 1 183 ? 17.274 9.528 -6.647 1.00 86.81 183 MET A C 1
ATOM 1482 O O . MET A 1 183 ? 18.156 9.425 -7.497 1.00 86.81 183 MET A O 1
ATOM 1486 N N . PHE A 1 184 ? 16.011 9.167 -6.891 1.00 84.62 184 PHE A N 1
ATOM 1487 C CA . PHE A 1 184 ? 15.581 8.686 -8.204 1.00 84.62 184 PHE A CA 1
ATOM 1488 C C . PHE A 1 184 ? 15.573 9.792 -9.261 1.00 84.62 184 PHE A C 1
ATOM 1490 O O . PHE A 1 184 ? 15.861 9.506 -10.418 1.00 84.62 184 PHE A O 1
ATOM 1497 N N . GLU A 1 185 ? 15.287 11.040 -8.888 1.00 89.19 185 GLU A N 1
ATOM 1498 C CA . GLU A 1 185 ? 15.411 12.205 -9.768 1.00 89.19 185 GLU A CA 1
ATOM 1499 C C . GLU A 1 185 ? 16.870 12.427 -10.180 1.00 89.19 185 GLU A C 1
ATOM 1501 O O . GLU A 1 185 ? 17.150 12.523 -11.374 1.00 89.19 185 GLU A O 1
ATOM 1506 N N . ASP A 1 186 ? 17.807 12.388 -9.227 1.00 88.44 186 ASP A N 1
ATOM 1507 C CA . ASP A 1 186 ? 19.245 12.470 -9.506 1.00 88.44 186 ASP A CA 1
ATOM 1508 C C . ASP A 1 186 ? 19.717 11.337 -10.439 1.00 88.44 186 ASP A C 1
ATOM 1510 O O . ASP A 1 186 ? 20.490 11.571 -11.375 1.00 88.44 186 ASP A O 1
ATOM 1514 N N . GLU A 1 187 ? 19.260 10.101 -10.196 1.00 87.38 187 GLU A N 1
ATOM 1515 C CA . GLU A 1 187 ? 19.587 8.924 -11.013 1.00 87.38 187 GLU A CA 1
ATOM 1516 C C . GLU A 1 187 ? 18.980 9.029 -12.418 1.00 87.38 187 GLU A C 1
ATOM 1518 O O . GLU A 1 187 ? 19.679 8.792 -13.406 1.00 87.38 187 GLU A O 1
ATOM 1523 N N . ARG A 1 188 ? 17.720 9.468 -12.530 1.00 91.44 188 ARG A N 1
ATOM 1524 C CA . ARG A 1 188 ? 17.045 9.736 -13.807 1.00 91.44 188 ARG A CA 1
ATOM 1525 C C . ARG A 1 188 ? 17.792 10.801 -14.598 1.00 91.44 188 ARG A C 1
ATOM 1527 O O . ARG A 1 188 ? 18.046 10.607 -15.783 1.00 91.44 188 ARG A O 1
ATOM 1534 N N . ASP A 1 189 ? 18.179 11.900 -13.961 1.00 90.62 189 ASP A N 1
ATOM 1535 C CA . ASP A 1 189 ? 18.851 13.015 -14.627 1.00 90.62 189 ASP A CA 1
ATOM 1536 C C . ASP A 1 189 ? 20.291 12.661 -15.019 1.00 90.62 189 ASP A C 1
ATOM 1538 O O . ASP A 1 189 ? 20.800 13.123 -16.044 1.00 90.62 189 ASP A O 1
ATOM 1542 N N . ALA A 1 190 ? 20.977 11.825 -14.234 1.00 88.81 190 ALA A N 1
ATOM 1543 C CA . ALA A 1 190 ? 22.254 11.236 -14.630 1.00 88.81 190 ALA A CA 1
ATOM 1544 C C . ALA A 1 190 ? 22.086 10.302 -15.837 1.00 88.81 190 ALA A C 1
ATOM 1546 O O . ALA A 1 190 ? 22.799 10.455 -16.831 1.00 88.81 190 ALA A O 1
ATOM 1547 N N . ARG A 1 191 ? 21.103 9.394 -15.795 1.00 86.94 191 ARG A N 1
ATOM 1548 C CA . ARG A 1 191 ? 20.850 8.429 -16.869 1.00 86.94 191 ARG A CA 1
ATOM 1549 C C . ARG A 1 191 ? 20.386 9.099 -18.156 1.00 86.94 191 ARG A C 1
ATOM 1551 O O . ARG A 1 191 ? 20.822 8.706 -19.232 1.00 86.94 191 ARG A O 1
ATOM 1558 N N . ARG A 1 192 ? 19.576 10.155 -18.058 1.00 91.31 192 ARG A N 1
ATOM 1559 C CA . ARG A 1 192 ? 19.160 10.969 -19.205 1.00 91.31 192 ARG A CA 1
ATOM 1560 C C . ARG A 1 192 ? 20.344 11.686 -19.844 1.00 91.31 192 ARG A C 1
ATOM 1562 O O . ARG A 1 192 ? 20.487 11.616 -21.056 1.00 91.31 192 ARG A O 1
ATOM 1569 N N . ARG A 1 193 ? 21.258 12.265 -19.056 1.00 91.25 193 ARG A N 1
ATOM 1570 C CA . ARG A 1 193 ? 22.501 12.850 -19.595 1.00 91.25 193 ARG A CA 1
ATOM 1571 C C . ARG A 1 193 ? 23.369 11.818 -20.318 1.00 91.25 193 ARG A C 1
ATOM 1573 O O . ARG A 1 193 ? 23.882 12.107 -21.396 1.00 91.25 193 ARG A O 1
ATOM 1580 N N . GLU A 1 194 ? 23.527 10.625 -19.745 1.00 88.94 194 GLU A N 1
ATOM 1581 C CA . GLU A 1 194 ? 24.255 9.523 -20.389 1.00 88.94 194 GLU A CA 1
ATOM 1582 C C . GLU A 1 194 ? 23.577 9.074 -21.688 1.00 88.94 194 GLU A C 1
ATOM 1584 O O . GLU A 1 194 ? 24.256 8.889 -22.699 1.00 88.94 194 GLU A O 1
ATOM 1589 N N . TYR A 1 195 ? 22.249 8.935 -21.671 1.00 92.88 195 TYR A N 1
ATOM 1590 C CA . TYR A 1 195 ? 21.443 8.592 -22.837 1.00 92.88 195 TYR A CA 1
ATOM 1591 C C . TYR A 1 195 ? 21.581 9.639 -23.943 1.00 92.88 195 TYR A C 1
ATOM 1593 O O . TYR A 1 195 ? 21.895 9.278 -25.073 1.00 92.88 195 TYR A O 1
ATOM 1601 N N . ASP A 1 196 ? 21.423 10.924 -23.626 1.00 92.00 196 ASP A N 1
ATOM 1602 C CA . ASP A 1 196 ? 21.512 12.016 -24.597 1.00 92.00 196 ASP A CA 1
ATOM 1603 C C . ASP A 1 196 ? 22.913 12.086 -25.220 1.00 92.00 196 ASP A C 1
ATOM 1605 O O . ASP A 1 196 ? 23.063 12.232 -26.438 1.00 92.00 196 ASP A O 1
ATOM 1609 N N . GLN A 1 197 ? 23.960 11.919 -24.402 1.00 92.62 197 GLN A N 1
ATOM 1610 C CA . GLN A 1 197 ? 25.341 11.885 -24.879 1.00 92.62 197 GLN A CA 1
ATOM 1611 C C . GLN A 1 197 ? 25.603 10.663 -25.768 1.00 92.62 197 GLN A C 1
ATOM 1613 O O . GLN A 1 197 ? 26.211 10.796 -26.832 1.00 92.62 197 GLN A O 1
ATOM 1618 N N . TYR A 1 198 ? 25.139 9.480 -25.361 1.00 91.62 198 TYR A N 1
ATOM 1619 C CA . TYR A 1 198 ? 25.250 8.259 -26.155 1.00 91.62 198 TYR A CA 1
ATOM 1620 C C . TYR A 1 198 ? 24.498 8.389 -27.482 1.00 91.62 198 TYR A C 1
ATOM 1622 O O . TYR A 1 198 ? 25.061 8.108 -28.539 1.00 91.62 198 TYR A O 1
ATOM 1630 N N . ALA A 1 199 ? 23.254 8.870 -27.445 1.00 91.62 199 ALA A N 1
ATOM 1631 C CA . ALA A 1 199 ? 22.409 9.022 -28.617 1.00 91.62 199 ALA A CA 1
ATOM 1632 C C . ALA A 1 199 ? 23.022 9.998 -29.622 1.00 91.62 199 ALA A C 1
ATOM 1634 O O . ALA A 1 199 ? 23.098 9.670 -30.806 1.00 91.62 199 ALA A O 1
ATOM 1635 N N . LYS A 1 200 ? 23.532 11.144 -29.152 1.00 93.06 200 LYS A N 1
ATOM 1636 C CA . LYS A 1 200 ? 24.235 12.119 -29.992 1.00 93.06 200 LYS A CA 1
ATOM 1637 C C . LYS A 1 200 ? 25.502 11.530 -30.612 1.00 93.06 200 LYS A C 1
ATOM 1639 O O . LYS A 1 200 ? 25.675 11.626 -31.822 1.00 93.06 200 LYS A O 1
ATOM 1644 N N . ASN A 1 201 ? 26.354 10.889 -29.809 1.00 93.50 201 ASN A N 1
ATOM 1645 C CA . ASN A 1 201 ? 27.608 10.305 -30.289 1.00 93.50 201 ASN A CA 1
ATOM 1646 C C . ASN A 1 201 ? 27.375 9.183 -31.309 1.00 93.50 201 ASN A C 1
ATOM 1648 O O . ASN A 1 201 ? 28.091 9.108 -32.304 1.00 93.50 201 ASN A O 1
ATOM 1652 N N . MET A 1 202 ? 26.390 8.310 -31.074 1.00 91.19 202 MET A N 1
ATOM 1653 C CA . MET A 1 202 ? 26.094 7.213 -31.998 1.00 91.19 202 MET A CA 1
ATOM 1654 C C . MET A 1 202 ? 25.388 7.700 -33.259 1.00 91.19 202 MET A C 1
ATOM 1656 O O . MET A 1 202 ? 25.773 7.269 -34.333 1.00 91.19 202 MET A O 1
ATOM 1660 N N . ASN A 1 203 ? 24.459 8.660 -33.166 1.00 90.88 203 ASN A N 1
ATOM 1661 C CA . ASN A 1 203 ? 23.874 9.285 -34.359 1.00 90.88 203 ASN A CA 1
ATOM 1662 C C . ASN A 1 203 ? 24.954 9.902 -35.256 1.00 90.88 203 ASN A C 1
ATOM 1664 O O . ASN A 1 203 ? 24.936 9.679 -36.457 1.00 90.88 203 ASN A O 1
ATOM 1668 N N . GLN A 1 204 ? 25.917 10.625 -34.673 1.00 92.75 204 GLN A N 1
ATOM 1669 C CA . GLN A 1 204 ? 27.024 11.214 -35.432 1.00 92.75 204 GLN A CA 1
ATOM 1670 C C . GLN A 1 204 ? 27.904 10.152 -36.101 1.00 92.75 204 GLN A C 1
ATOM 1672 O O . GLN A 1 204 ? 28.292 10.323 -37.251 1.00 92.75 204 GLN A O 1
ATOM 1677 N N . LYS A 1 205 ? 28.216 9.053 -35.402 1.00 90.94 205 LYS A N 1
ATOM 1678 C CA . LYS A 1 205 ? 28.995 7.945 -35.977 1.00 90.94 205 LYS A CA 1
ATOM 1679 C C . LYS A 1 205 ? 28.249 7.232 -37.101 1.00 90.94 205 LYS A C 1
ATOM 1681 O O . LYS A 1 205 ? 28.858 6.920 -38.121 1.00 90.94 205 LYS A O 1
ATOM 1686 N N . ASP A 1 206 ? 26.958 6.980 -36.909 1.00 90.81 206 ASP A N 1
ATOM 1687 C CA . ASP A 1 206 ? 26.104 6.338 -37.906 1.00 90.81 206 ASP A CA 1
ATOM 1688 C C . ASP A 1 206 ? 25.995 7.229 -39.156 1.00 90.81 206 ASP A C 1
ATOM 1690 O O . ASP A 1 206 ? 26.182 6.751 -40.270 1.00 90.81 206 ASP A O 1
ATOM 1694 N N . GLU A 1 207 ? 25.799 8.539 -38.976 1.00 92.88 207 GLU A N 1
ATOM 1695 C CA . GLU A 1 207 ? 25.744 9.525 -40.062 1.00 92.88 207 GLU A CA 1
ATOM 1696 C C . GLU A 1 207 ? 27.072 9.629 -40.828 1.00 92.88 207 GLU A C 1
ATOM 1698 O O . GLU A 1 207 ? 27.076 9.564 -42.056 1.00 92.88 207 GLU A O 1
ATOM 1703 N N . GLN A 1 208 ? 28.208 9.708 -40.124 1.00 92.12 208 GLN A N 1
ATOM 1704 C CA . GLN A 1 208 ? 29.538 9.717 -40.749 1.00 92.12 208 GLN A CA 1
ATOM 1705 C C . GLN A 1 208 ? 29.782 8.459 -41.584 1.00 92.12 208 GLN A C 1
ATOM 1707 O O . GLN A 1 208 ? 30.228 8.552 -42.725 1.00 92.12 208 GLN A O 1
ATOM 1712 N N . ARG A 1 209 ? 29.448 7.283 -41.045 1.00 89.81 209 ARG A N 1
ATOM 1713 C CA . ARG A 1 209 ? 29.640 6.011 -41.747 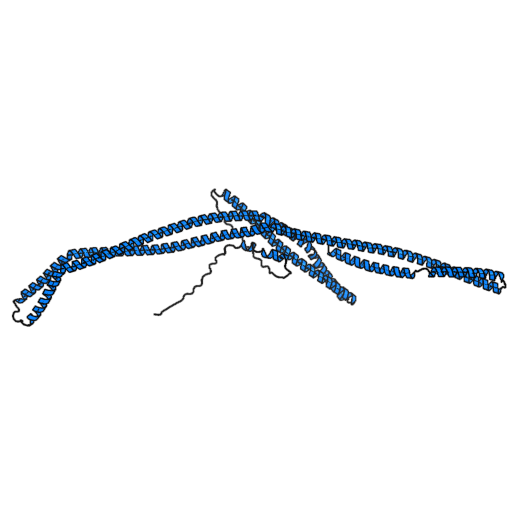1.00 89.81 209 ARG A CA 1
ATOM 1714 C C . ARG A 1 209 ? 28.741 5.883 -42.973 1.00 89.81 209 ARG A C 1
ATOM 1716 O O . ARG A 1 209 ? 29.188 5.375 -43.999 1.00 89.81 209 ARG A O 1
ATOM 1723 N N . LEU A 1 210 ? 27.491 6.338 -42.885 1.00 91.75 210 LEU A N 1
ATOM 1724 C CA . LEU A 1 210 ? 26.586 6.362 -44.033 1.00 91.75 210 LEU A CA 1
ATOM 1725 C C . LEU A 1 210 ? 27.089 7.311 -45.123 1.00 91.75 210 LEU A C 1
ATOM 1727 O O . LEU A 1 210 ? 27.033 6.949 -46.297 1.00 91.75 210 LEU A O 1
ATOM 1731 N N . GLU A 1 211 ? 27.630 8.478 -44.760 1.00 93.00 211 GLU A N 1
ATOM 1732 C CA . GLU A 1 211 ? 28.207 9.400 -45.743 1.00 93.00 211 GLU A CA 1
ATOM 1733 C C . GLU A 1 211 ? 29.478 8.824 -46.386 1.00 93.00 211 GLU A C 1
ATOM 1735 O O . GLU A 1 211 ? 29.634 8.907 -47.602 1.00 93.00 211 GLU A O 1
ATOM 1740 N N . GLU A 1 212 ? 30.350 8.153 -45.626 1.00 92.38 212 GLU A N 1
ATOM 1741 C CA . GLU A 1 212 ? 31.511 7.440 -46.183 1.00 92.38 212 GLU A CA 1
ATOM 1742 C C . GLU A 1 212 ? 31.091 6.366 -47.201 1.00 92.38 212 GLU A C 1
ATOM 1744 O O . GLU A 1 212 ? 31.644 6.304 -48.302 1.00 92.38 212 GLU A O 1
ATOM 1749 N N . ILE A 1 213 ? 30.084 5.548 -46.872 1.00 92.00 213 ILE A N 1
ATOM 1750 C CA . ILE A 1 213 ? 29.528 4.539 -47.790 1.00 92.00 213 ILE A CA 1
ATOM 1751 C C . ILE A 1 213 ? 28.925 5.215 -49.027 1.00 92.00 213 ILE A C 1
ATOM 1753 O O . ILE A 1 213 ? 29.136 4.750 -50.149 1.00 92.00 213 ILE A O 1
ATOM 1757 N N . ARG A 1 214 ? 28.211 6.333 -48.849 1.00 93.62 214 ARG A N 1
ATOM 1758 C CA . ARG A 1 214 ? 27.600 7.105 -49.939 1.00 93.62 214 ARG A CA 1
ATOM 1759 C C . ARG A 1 214 ? 28.650 7.639 -50.911 1.00 93.62 214 ARG A C 1
ATOM 1761 O O . ARG A 1 214 ? 28.493 7.461 -52.119 1.00 93.62 214 ARG A O 1
ATOM 1768 N N . ILE A 1 215 ? 29.726 8.234 -50.393 1.00 94.06 215 ILE A N 1
ATOM 1769 C CA . ILE A 1 215 ? 30.850 8.747 -51.188 1.00 94.06 215 ILE A CA 1
ATOM 1770 C C . ILE A 1 215 ? 31.524 7.603 -51.954 1.00 94.06 215 ILE A C 1
ATOM 1772 O O . ILE A 1 215 ? 31.693 7.707 -53.169 1.00 94.06 215 ILE A O 1
ATOM 1776 N N . LYS A 1 216 ? 31.843 6.483 -51.286 1.00 92.62 216 LYS A N 1
ATOM 1777 C CA . LYS A 1 216 ? 32.421 5.297 -51.948 1.00 92.62 216 LYS A CA 1
ATOM 1778 C C . LYS A 1 216 ? 31.507 4.760 -53.055 1.00 92.62 216 LYS A C 1
ATOM 1780 O O . LYS A 1 216 ? 31.986 4.400 -54.127 1.00 92.62 216 LYS A O 1
ATOM 1785 N N . ARG A 1 217 ? 30.188 4.725 -52.831 1.00 91.75 217 ARG A N 1
ATOM 1786 C CA . ARG A 1 217 ? 29.222 4.235 -53.827 1.00 91.75 217 ARG A CA 1
ATOM 1787 C C . ARG A 1 217 ? 29.146 5.159 -55.043 1.00 91.75 217 ARG A C 1
ATOM 1789 O O . ARG A 1 217 ? 29.068 4.667 -56.167 1.00 91.75 217 ARG A O 1
ATOM 1796 N N . GLN A 1 218 ? 29.221 6.472 -54.829 1.00 92.75 218 GLN A N 1
ATOM 1797 C CA . GLN A 1 218 ? 29.282 7.459 -55.907 1.00 92.75 218 GLN A CA 1
ATOM 1798 C C . GLN A 1 218 ? 30.571 7.322 -56.737 1.00 92.75 218 GLN A C 1
ATOM 1800 O O . GLN A 1 218 ? 30.500 7.367 -57.964 1.00 92.75 218 GLN A O 1
ATOM 1805 N N . ASP A 1 219 ? 31.722 7.098 -56.097 1.00 93.25 219 ASP A N 1
ATOM 1806 C CA . ASP A 1 219 ? 33.002 6.861 -56.784 1.00 93.25 219 ASP A CA 1
ATOM 1807 C C . ASP A 1 219 ? 32.964 5.587 -57.648 1.00 93.25 219 ASP A C 1
ATOM 1809 O O . ASP A 1 219 ? 33.280 5.625 -58.837 1.00 93.25 219 ASP A O 1
ATOM 1813 N N . ILE A 1 220 ? 32.456 4.476 -57.101 1.00 91.75 220 ILE A N 1
ATOM 1814 C CA . ILE A 1 220 ? 32.261 3.224 -57.855 1.00 91.75 220 ILE A CA 1
ATOM 1815 C C . ILE A 1 220 ? 31.312 3.435 -59.041 1.00 91.75 220 ILE A C 1
ATOM 1817 O O . ILE A 1 220 ? 31.554 2.914 -60.130 1.00 91.75 220 ILE A O 1
ATOM 1821 N N . GLN A 1 221 ? 30.232 4.201 -58.865 1.00 90.88 221 GLN A N 1
ATOM 1822 C CA . GLN A 1 221 ? 29.301 4.509 -59.952 1.00 90.88 221 GLN A CA 1
ATOM 1823 C C . GLN A 1 221 ? 29.956 5.363 -61.050 1.00 90.88 221 GLN A C 1
ATOM 1825 O O . GLN A 1 221 ? 29.700 5.132 -62.236 1.00 90.88 221 GLN A O 1
ATOM 1830 N N . SER A 1 222 ? 30.824 6.305 -60.674 1.00 92.81 222 SER A N 1
ATOM 1831 C CA . SER A 1 222 ? 31.632 7.080 -61.621 1.00 92.81 222 SER A CA 1
ATOM 1832 C C . SER A 1 222 ? 32.573 6.168 -62.413 1.00 92.81 222 SER A C 1
ATOM 1834 O O . SER A 1 222 ? 32.538 6.189 -63.641 1.00 92.81 222 SER A O 1
ATOM 1836 N N . GLN A 1 223 ? 33.322 5.291 -61.732 1.00 91.00 223 GLN A N 1
ATOM 1837 C CA . GLN A 1 223 ? 34.222 4.315 -62.367 1.00 91.00 223 GLN A CA 1
ATOM 1838 C C . GLN A 1 223 ? 33.472 3.363 -63.307 1.00 91.00 223 GLN A C 1
ATOM 1840 O O . GLN A 1 223 ? 33.935 3.092 -64.409 1.00 91.00 223 GLN A O 1
ATOM 1845 N N . ARG A 1 224 ? 32.279 2.886 -62.924 1.00 90.69 224 ARG A N 1
ATOM 1846 C CA . ARG A 1 224 ? 31.430 2.066 -63.809 1.00 90.69 224 ARG A CA 1
ATOM 1847 C C . ARG A 1 224 ? 31.023 2.809 -65.077 1.00 90.69 224 ARG A C 1
ATOM 1849 O O . ARG A 1 224 ? 30.992 2.208 -66.149 1.00 90.69 224 ARG A O 1
ATOM 1856 N N . SER A 1 225 ? 30.690 4.091 -64.953 1.00 90.06 225 SER A N 1
ATOM 1857 C CA . SER A 1 225 ? 30.290 4.925 -66.091 1.00 90.06 225 SER A CA 1
ATOM 1858 C C . SER A 1 225 ? 31.469 5.161 -67.040 1.00 90.06 225 SER A C 1
ATOM 1860 O O . SER A 1 225 ? 31.307 5.039 -68.249 1.00 90.06 225 SER A O 1
ATOM 1862 N N . GLU A 1 226 ? 32.662 5.409 -66.493 1.00 90.44 226 GLU A N 1
ATOM 1863 C CA . GLU A 1 226 ? 33.910 5.532 -67.255 1.00 90.44 226 GLU A CA 1
ATOM 1864 C C . GLU A 1 226 ? 34.271 4.226 -67.977 1.00 90.44 226 GLU A C 1
ATOM 1866 O O . GLU A 1 226 ? 34.492 4.236 -69.180 1.00 90.44 226 GLU A O 1
ATOM 1871 N N . ILE A 1 227 ? 34.215 3.080 -67.290 1.00 89.62 227 ILE A N 1
ATOM 1872 C CA . ILE A 1 227 ? 34.451 1.762 -67.904 1.00 89.62 227 ILE A CA 1
ATOM 1873 C C . ILE A 1 227 ? 33.436 1.481 -69.019 1.00 89.62 227 ILE A C 1
ATOM 1875 O O . ILE A 1 227 ? 33.795 0.932 -70.056 1.00 89.62 227 ILE A O 1
ATOM 1879 N N . THR A 1 228 ? 32.168 1.862 -68.833 1.00 90.06 228 THR A N 1
ATOM 1880 C CA . THR A 1 228 ? 31.132 1.696 -69.867 1.00 90.06 228 THR A CA 1
ATOM 1881 C C . THR A 1 228 ? 31.469 2.513 -71.111 1.00 90.06 228 THR A C 1
ATOM 1883 O O . THR A 1 228 ? 31.403 1.985 -72.220 1.00 90.06 228 THR A O 1
ATOM 1886 N N . LEU A 1 229 ? 31.893 3.766 -70.924 1.00 92.00 229 LEU A N 1
ATOM 1887 C CA . LEU A 1 229 ? 32.349 4.625 -72.012 1.00 92.00 229 LEU A CA 1
ATOM 1888 C C . LEU A 1 229 ? 33.592 4.045 -72.707 1.00 92.00 229 LEU A C 1
ATOM 1890 O O . LEU A 1 229 ? 33.621 3.986 -73.932 1.00 92.00 229 LEU A O 1
ATOM 1894 N N . ASP A 1 230 ? 34.579 3.562 -71.949 1.00 88.44 230 ASP A N 1
ATOM 1895 C CA . ASP A 1 230 ? 35.785 2.929 -72.497 1.00 88.44 230 ASP A CA 1
ATOM 1896 C C . ASP A 1 230 ? 35.439 1.691 -73.342 1.00 88.44 230 ASP A C 1
ATOM 1898 O O . ASP A 1 230 ? 35.999 1.506 -74.421 1.00 88.44 230 ASP A O 1
ATOM 1902 N N . ILE A 1 231 ? 34.474 0.867 -72.910 1.00 88.69 231 ILE A N 1
ATOM 1903 C CA . ILE A 1 231 ? 33.972 -0.280 -73.689 1.00 88.69 231 ILE A CA 1
ATOM 1904 C C . ILE A 1 231 ? 33.293 0.185 -74.985 1.00 88.69 231 ILE A C 1
ATOM 1906 O O . ILE A 1 231 ? 33.451 -0.455 -76.026 1.00 88.69 231 ILE A O 1
ATOM 1910 N N . GLU A 1 232 ? 32.506 1.262 -74.944 1.00 88.69 232 GLU A N 1
ATOM 1911 C CA . GLU A 1 232 ? 31.844 1.817 -76.131 1.00 88.69 232 GLU A CA 1
ATOM 1912 C C . GLU A 1 232 ? 32.852 2.377 -77.140 1.00 88.69 232 GLU A C 1
ATOM 1914 O O . GLU A 1 232 ? 32.750 2.083 -78.334 1.00 88.69 232 GLU A O 1
ATOM 1919 N N . ILE A 1 233 ? 33.853 3.123 -76.664 1.00 87.94 233 ILE A N 1
ATOM 1920 C CA . ILE A 1 233 ? 34.955 3.635 -77.488 1.00 87.94 233 ILE A CA 1
ATOM 1921 C C . ILE A 1 233 ? 35.746 2.468 -78.080 1.00 87.94 233 ILE A C 1
ATOM 1923 O O . ILE A 1 233 ? 36.005 2.456 -79.281 1.00 87.94 233 ILE A O 1
ATOM 1927 N N . TRP A 1 234 ? 36.066 1.456 -77.269 1.00 90.56 234 TRP A N 1
ATOM 1928 C CA . TRP A 1 234 ? 36.766 0.261 -77.727 1.00 90.56 234 TRP A CA 1
ATOM 1929 C C . TRP A 1 234 ? 36.001 -0.440 -78.855 1.00 90.56 234 TRP A C 1
ATOM 1931 O O . TRP A 1 234 ? 36.569 -0.686 -79.910 1.00 90.56 234 TRP A O 1
ATOM 1941 N N . LYS A 1 235 ? 34.688 -0.671 -78.700 1.00 87.81 235 LYS A N 1
ATOM 1942 C CA . LYS A 1 235 ? 33.853 -1.298 -79.745 1.00 87.81 235 LYS A CA 1
ATOM 1943 C C . LYS A 1 235 ? 33.838 -0.508 -81.051 1.00 87.81 235 LYS A C 1
ATOM 1945 O O . LYS A 1 235 ? 33.784 -1.103 -82.124 1.00 87.81 235 LYS A O 1
ATOM 1950 N N . ARG A 1 236 ? 33.833 0.823 -80.963 1.00 86.94 236 ARG A N 1
ATOM 1951 C CA . ARG A 1 236 ? 33.897 1.691 -82.140 1.00 86.94 236 ARG A CA 1
ATOM 1952 C C . ARG A 1 236 ? 35.252 1.570 -82.835 1.00 86.94 236 ARG A C 1
ATOM 1954 O O . ARG A 1 236 ? 35.281 1.398 -84.047 1.00 86.94 236 ARG A O 1
ATOM 1961 N N . ASN A 1 237 ? 36.340 1.606 -82.070 1.00 85.62 237 ASN A N 1
ATOM 1962 C CA . ASN A 1 237 ? 37.690 1.439 -82.601 1.00 85.62 237 ASN A CA 1
ATOM 1963 C C . ASN A 1 237 ? 37.880 0.050 -83.233 1.00 85.62 237 ASN A C 1
ATOM 1965 O O . ASN A 1 237 ? 38.469 -0.036 -84.305 1.00 85.62 237 ASN A O 1
ATOM 1969 N N . ASP A 1 238 ? 37.343 -1.018 -82.631 1.00 85.88 238 ASP A N 1
ATOM 1970 C CA . ASP A 1 238 ? 37.364 -2.367 -83.213 1.00 85.88 238 ASP A CA 1
ATOM 1971 C C . ASP A 1 238 ? 36.640 -2.380 -84.564 1.00 85.88 238 ASP A C 1
ATOM 1973 O O . ASP A 1 238 ? 37.193 -2.849 -85.554 1.00 85.88 238 ASP A O 1
ATOM 1977 N N . ALA A 1 239 ? 35.444 -1.786 -84.644 1.00 85.31 239 ALA A N 1
ATOM 1978 C CA . ALA A 1 239 ? 34.701 -1.682 -85.898 1.00 85.31 239 ALA A CA 1
ATOM 1979 C C . ALA A 1 239 ? 35.476 -0.907 -86.981 1.00 85.31 239 ALA A C 1
ATOM 1981 O O . ALA A 1 239 ? 35.540 -1.369 -88.118 1.00 85.31 239 ALA A O 1
ATOM 1982 N N . GLU A 1 240 ? 36.115 0.212 -86.626 1.00 84.19 240 GLU A N 1
ATOM 1983 C CA . GLU A 1 240 ? 36.951 1.007 -87.539 1.00 84.19 240 GLU A CA 1
ATOM 1984 C C . GLU A 1 240 ? 38.212 0.230 -87.990 1.00 84.19 240 GLU A C 1
ATOM 1986 O O . GLU A 1 240 ? 38.592 0.266 -89.164 1.00 84.19 240 GLU A O 1
ATOM 1991 N N . ILE A 1 241 ? 38.857 -0.532 -87.097 1.00 83.88 241 ILE A N 1
ATOM 1992 C CA . ILE A 1 241 ? 39.991 -1.405 -87.450 1.00 83.88 241 ILE A CA 1
ATOM 1993 C C . ILE A 1 241 ? 39.534 -2.521 -88.395 1.00 83.88 241 ILE A C 1
ATOM 1995 O O . ILE A 1 241 ? 40.212 -2.791 -89.385 1.00 83.88 241 ILE A O 1
ATOM 1999 N N . GLN A 1 242 ? 38.391 -3.156 -88.130 1.00 82.31 242 GLN A N 1
ATOM 2000 C CA . GLN A 1 242 ? 37.841 -4.188 -89.010 1.00 82.31 242 GLN A CA 1
ATOM 2001 C C . GLN A 1 242 ? 37.510 -3.611 -90.389 1.00 82.31 242 GLN A C 1
ATOM 2003 O O . GLN A 1 242 ? 37.930 -4.177 -91.393 1.00 82.31 242 GLN A O 1
ATOM 2008 N N . GLU A 1 243 ? 36.811 -2.477 -90.451 1.00 84.88 243 GLU A N 1
ATOM 2009 C CA . GLU A 1 243 ? 36.448 -1.804 -91.704 1.00 84.88 243 GLU A CA 1
ATOM 2010 C C . GLU A 1 243 ? 37.691 -1.449 -92.529 1.00 84.88 243 GLU A C 1
ATOM 2012 O O . GLU A 1 243 ? 37.781 -1.832 -93.693 1.00 84.88 243 GLU A O 1
ATOM 2017 N N . THR A 1 244 ? 38.709 -0.843 -91.912 1.00 82.56 244 THR A N 1
ATOM 2018 C CA . THR A 1 244 ? 39.969 -0.512 -92.602 1.00 82.56 244 THR A CA 1
ATOM 2019 C C . THR A 1 244 ? 40.771 -1.744 -93.028 1.00 82.56 244 THR A C 1
ATOM 2021 O O . THR A 1 244 ? 41.399 -1.727 -94.088 1.00 82.56 244 THR A O 1
ATOM 2024 N N . MET A 1 245 ? 40.754 -2.828 -92.241 1.00 81.19 245 MET A N 1
ATOM 2025 C CA . MET A 1 245 ? 41.338 -4.117 -92.636 1.00 81.19 245 MET A CA 1
ATOM 2026 C C . MET A 1 245 ? 40.634 -4.704 -93.860 1.00 81.19 245 MET A C 1
ATOM 2028 O O . MET A 1 245 ? 41.314 -5.222 -94.745 1.00 81.19 245 MET A O 1
ATOM 2032 N N . TYR A 1 246 ? 39.301 -4.621 -93.915 1.00 81.12 246 TYR A N 1
ATOM 2033 C CA . TYR A 1 246 ? 38.541 -5.024 -95.093 1.00 81.12 246 TYR A CA 1
ATOM 2034 C C . TYR A 1 246 ? 38.904 -4.133 -96.284 1.00 81.12 246 TYR A C 1
ATOM 2036 O O . TYR A 1 246 ? 39.373 -4.669 -97.282 1.00 81.12 246 TYR A O 1
ATOM 2044 N N . GLU A 1 247 ? 38.791 -2.803 -96.167 1.00 81.88 247 GLU A N 1
ATOM 2045 C CA . GLU A 1 247 ? 39.093 -1.829 -97.233 1.00 81.88 247 GLU A CA 1
ATOM 2046 C C . GLU A 1 247 ? 40.482 -2.013 -97.853 1.00 81.88 247 GLU A C 1
ATOM 2048 O O . GLU A 1 247 ? 40.606 -2.064 -99.076 1.00 81.88 247 GLU A O 1
ATOM 2053 N N . MET A 1 248 ? 41.529 -2.166 -97.034 1.00 78.19 248 MET A N 1
ATOM 2054 C CA . MET A 1 248 ? 42.910 -2.312 -97.521 1.00 78.19 248 MET A CA 1
ATOM 2055 C C . MET A 1 248 ? 43.167 -3.579 -98.332 1.00 78.19 248 MET A C 1
ATOM 2057 O O . MET A 1 248 ? 44.219 -3.680 -98.967 1.00 78.19 248 MET A O 1
ATOM 2061 N N . VAL A 1 249 ? 42.247 -4.538 -98.267 1.00 81.44 249 VAL A N 1
ATOM 2062 C CA . VAL A 1 249 ? 42.347 -5.832 -98.933 1.00 81.44 249 VAL A CA 1
ATOM 2063 C C . VAL A 1 249 ? 41.167 -6.042 -99.896 1.00 81.44 249 VAL A C 1
ATOM 2065 O O . VAL A 1 249 ? 41.096 -7.087 -100.533 1.00 81.44 249 VAL A O 1
ATOM 2068 N N . MET A 1 250 ? 40.255 -5.068 -100.060 1.00 80.25 250 MET A N 1
ATOM 2069 C CA . MET A 1 250 ? 39.087 -5.191 -100.950 1.00 80.25 250 MET A CA 1
ATOM 2070 C C . MET A 1 250 ? 39.500 -5.360 -102.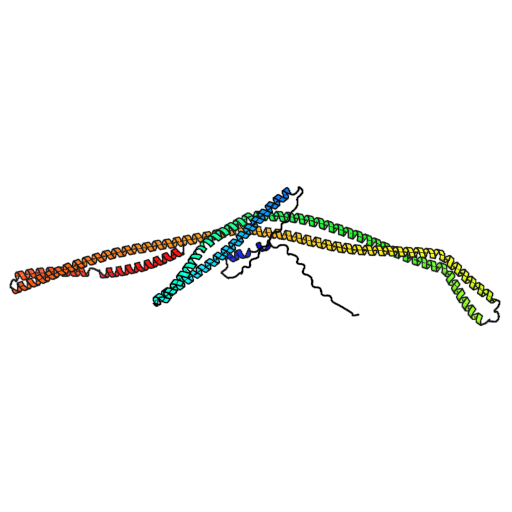409 1.00 80.25 250 MET A C 1
ATOM 2072 O O . MET A 1 250 ? 39.045 -6.304 -103.051 1.00 80.25 250 MET A O 1
ATOM 2076 N N . ASP A 1 251 ? 40.393 -4.507 -102.917 1.00 77.00 251 ASP A N 1
ATOM 2077 C CA . ASP A 1 251 ? 40.865 -4.584 -104.305 1.00 77.00 251 ASP A CA 1
ATOM 2078 C C . ASP A 1 251 ? 41.574 -5.922 -104.570 1.00 77.00 251 ASP A C 1
ATOM 2080 O O . ASP A 1 251 ? 41.403 -6.543 -105.621 1.00 77.00 251 ASP A O 1
ATOM 2084 N N . GLU A 1 252 ? 42.359 -6.408 -103.607 1.00 76.38 252 GLU A N 1
ATOM 2085 C CA . GLU A 1 252 ? 43.015 -7.710 -103.688 1.00 76.38 252 GLU A CA 1
ATOM 2086 C C . GLU A 1 252 ? 42.033 -8.884 -103.562 1.00 76.38 252 GLU A C 1
ATOM 2088 O O . GLU A 1 252 ? 42.212 -9.883 -104.259 1.00 76.38 252 GLU A O 1
ATOM 2093 N N . ILE A 1 253 ? 40.982 -8.776 -102.742 1.00 77.12 253 ILE A N 1
ATOM 2094 C CA . ILE A 1 253 ? 39.898 -9.767 -102.633 1.00 77.12 253 ILE A CA 1
ATOM 2095 C C . ILE A 1 253 ? 39.103 -9.830 -103.935 1.00 77.12 253 ILE A C 1
ATOM 2097 O O . ILE A 1 253 ? 38.845 -10.926 -104.437 1.00 77.12 253 ILE A O 1
ATOM 2101 N N . GLU A 1 254 ? 38.736 -8.685 -104.506 1.00 79.44 254 GLU A N 1
ATOM 2102 C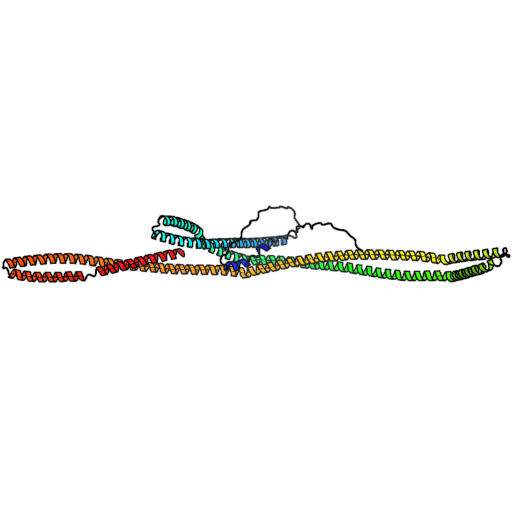 CA . GLU A 1 254 ? 38.013 -8.609 -105.775 1.00 79.44 254 GLU A CA 1
ATOM 2103 C C . GLU A 1 254 ? 38.867 -9.153 -106.918 1.00 79.44 254 GLU A C 1
ATOM 2105 O O . GLU A 1 254 ? 38.419 -10.020 -107.668 1.00 79.44 254 GLU A O 1
ATOM 2110 N N . LYS A 1 255 ? 40.142 -8.757 -106.993 1.00 77.31 255 LYS A N 1
ATOM 2111 C CA . LYS A 1 255 ? 41.078 -9.272 -107.999 1.00 77.31 255 LYS A CA 1
ATOM 2112 C C . LYS A 1 255 ? 41.354 -10.764 -107.828 1.00 77.31 255 LYS A C 1
ATOM 2114 O O . LYS A 1 255 ? 41.473 -11.477 -108.823 1.00 77.31 255 LYS A O 1
ATOM 2119 N N . LYS A 1 256 ? 41.426 -11.266 -106.591 1.00 79.06 256 LYS A N 1
ATOM 2120 C CA . LYS A 1 256 ? 41.511 -12.703 -106.305 1.00 79.06 256 LYS A CA 1
ATOM 2121 C C . LYS A 1 256 ? 40.266 -13.425 -106.812 1.00 79.06 256 LYS A C 1
ATOM 2123 O O . LYS A 1 256 ? 40.406 -14.428 -107.503 1.00 79.06 256 LYS A O 1
ATOM 2128 N N . LYS A 1 257 ? 39.073 -12.897 -106.542 1.00 80.00 257 LYS A N 1
ATOM 2129 C CA . LYS A 1 257 ? 37.804 -13.488 -106.979 1.00 80.00 257 LYS A CA 1
ATOM 2130 C C . LYS A 1 257 ? 37.659 -13.490 -108.505 1.00 80.00 257 LYS A C 1
ATOM 2132 O O . LYS A 1 257 ? 37.283 -14.508 -109.077 1.00 80.00 257 LYS A O 1
ATOM 2137 N N . GLU A 1 258 ? 38.044 -12.409 -109.182 1.00 78.19 258 GLU A N 1
ATOM 2138 C CA . GLU A 1 258 ? 38.091 -12.365 -110.650 1.00 78.19 258 GLU A CA 1
ATOM 2139 C C . GLU A 1 258 ? 39.079 -13.384 -111.233 1.00 78.19 258 GLU A C 1
ATOM 2141 O O . GLU A 1 258 ? 38.814 -13.999 -112.268 1.00 78.19 258 GLU A O 1
ATOM 2146 N N . LEU A 1 259 ? 40.241 -13.556 -110.595 1.00 73.12 259 LEU A N 1
ATOM 2147 C CA . LEU A 1 259 ? 41.230 -14.550 -111.009 1.00 73.12 259 LEU A CA 1
ATOM 2148 C C . LEU A 1 259 ? 40.754 -15.978 -110.724 1.00 73.12 259 LEU A C 1
ATOM 2150 O O . LEU A 1 259 ? 41.015 -16.859 -111.537 1.00 73.12 259 LEU A O 1
ATOM 2154 N N . GLU A 1 260 ? 40.018 -16.214 -109.638 1.00 74.56 260 GLU A N 1
ATOM 2155 C CA . GLU A 1 260 ? 39.363 -17.493 -109.343 1.00 74.56 260 GLU A CA 1
ATOM 2156 C C . GLU A 1 260 ? 38.274 -17.818 -110.377 1.00 74.56 260 GLU A C 1
ATOM 2158 O O . GLU A 1 260 ? 38.238 -18.930 -110.903 1.00 74.56 260 GLU A O 1
ATOM 2163 N N . GLU A 1 261 ? 37.439 -16.847 -110.752 1.00 77.62 261 GLU A N 1
ATOM 2164 C CA . GLU A 1 261 ? 36.409 -17.014 -111.785 1.00 77.62 261 GLU A CA 1
ATOM 2165 C C . GLU A 1 261 ? 37.020 -17.255 -113.175 1.00 77.62 261 GLU A C 1
ATOM 2167 O O . GLU A 1 261 ? 36.574 -18.149 -113.901 1.00 77.62 261 GLU A O 1
ATOM 2172 N N . LYS A 1 262 ? 38.101 -16.541 -113.526 1.00 72.62 262 LYS A N 1
ATOM 2173 C CA . LYS A 1 262 ? 38.883 -16.804 -114.748 1.00 72.62 262 LYS A CA 1
ATOM 2174 C C . LYS A 1 262 ? 39.549 -18.176 -114.714 1.00 72.62 262 LYS A C 1
ATOM 2176 O O . LYS A 1 262 ? 39.557 -18.862 -115.731 1.00 72.62 262 LYS A O 1
ATOM 2181 N N . ASN A 1 263 ? 40.064 -18.606 -113.563 1.00 71.94 263 ASN A N 1
ATOM 2182 C CA . ASN A 1 263 ? 40.639 -19.939 -113.393 1.00 71.94 263 ASN A CA 1
ATOM 2183 C C . ASN A 1 263 ? 39.582 -21.027 -113.653 1.00 71.94 263 ASN A C 1
ATOM 2185 O O . ASN A 1 263 ? 39.853 -21.987 -114.366 1.00 71.94 263 ASN A O 1
ATOM 2189 N N . VAL A 1 264 ? 38.349 -20.840 -113.169 1.00 70.81 264 VAL A N 1
ATOM 2190 C CA . VAL A 1 264 ? 37.233 -21.766 -113.425 1.00 70.81 264 VAL A CA 1
ATOM 2191 C C . VAL A 1 264 ? 36.775 -21.737 -114.892 1.00 70.81 264 VAL A C 1
ATOM 2193 O O . VAL A 1 264 ? 36.546 -22.797 -115.474 1.00 70.81 264 VAL A O 1
ATOM 2196 N N . GLN A 1 265 ? 36.678 -20.564 -115.532 1.00 68.25 265 GLN A N 1
ATOM 2197 C CA . GLN A 1 265 ? 36.328 -20.462 -116.961 1.00 68.25 265 GLN A CA 1
ATOM 2198 C C . GLN A 1 265 ? 37.375 -21.117 -117.868 1.00 68.25 265 GLN A C 1
ATOM 2200 O O . GLN A 1 265 ? 37.019 -21.876 -118.769 1.00 68.25 265 GLN A O 1
ATOM 2205 N N . ILE A 1 266 ? 38.658 -20.895 -117.587 1.00 60.31 266 ILE A N 1
ATOM 2206 C CA . ILE A 1 266 ? 39.764 -21.515 -118.320 1.00 60.31 266 ILE A CA 1
ATOM 2207 C C . ILE A 1 266 ? 39.793 -23.028 -118.060 1.00 60.31 266 ILE A C 1
ATOM 2209 O O . ILE A 1 266 ? 40.024 -23.796 -118.990 1.00 60.31 266 ILE A O 1
ATOM 2213 N N . GLN A 1 267 ? 39.477 -23.491 -116.845 1.00 59.38 267 GLN A N 1
ATOM 2214 C CA . GLN A 1 267 ? 39.367 -24.921 -116.534 1.00 59.38 267 GLN A CA 1
ATOM 2215 C C . GLN A 1 267 ? 38.260 -25.623 -117.344 1.00 59.38 267 GLN A C 1
ATOM 2217 O O . GLN A 1 267 ? 38.449 -26.766 -117.754 1.00 59.38 267 GLN A O 1
ATOM 2222 N N . ASN A 1 268 ? 37.159 -24.931 -117.655 1.00 64.44 268 ASN A N 1
ATOM 2223 C CA . ASN A 1 268 ? 36.083 -25.460 -118.501 1.00 64.44 268 ASN A CA 1
ATOM 2224 C C . ASN A 1 268 ? 36.441 -25.480 -120.005 1.00 64.44 268 ASN A C 1
ATOM 2226 O O . ASN A 1 268 ? 35.931 -26.319 -120.745 1.00 64.44 268 ASN A O 1
ATOM 2230 N N . GLU A 1 269 ? 37.342 -24.606 -120.470 1.00 56.03 269 GLU A N 1
ATOM 2231 C CA . GLU A 1 269 ? 37.892 -24.632 -121.841 1.00 56.03 269 GLU A CA 1
ATOM 2232 C C . GLU A 1 269 ? 39.079 -25.611 -121.995 1.00 56.03 269 GLU A C 1
ATOM 2234 O O . GLU A 1 269 ? 39.347 -26.115 -123.091 1.00 56.03 269 GLU A O 1
ATOM 2239 N N . ILE A 1 270 ? 39.760 -25.941 -120.892 1.00 53.94 270 ILE A N 1
ATOM 2240 C CA . ILE A 1 270 ? 40.867 -26.910 -120.816 1.00 53.94 270 ILE A CA 1
ATOM 2241 C C . ILE A 1 270 ? 40.407 -28.347 -121.107 1.00 53.94 270 ILE A C 1
ATOM 2243 O O . ILE A 1 270 ? 41.147 -29.091 -121.757 1.00 53.94 270 ILE A O 1
ATOM 2247 N N . ASP A 1 271 ? 39.184 -28.725 -120.731 1.00 55.84 271 ASP A N 1
ATOM 2248 C CA . ASP A 1 271 ? 38.641 -30.057 -121.039 1.00 55.84 271 ASP A CA 1
ATOM 2249 C C . ASP A 1 271 ? 38.393 -30.264 -122.552 1.00 55.84 271 ASP A C 1
ATOM 2251 O O . ASP A 1 271 ? 38.328 -31.401 -123.025 1.00 55.84 271 ASP A O 1
ATOM 2255 N N . ALA A 1 272 ? 38.344 -29.187 -123.349 1.00 53.78 272 ALA A N 1
ATOM 2256 C CA . ALA A 1 272 ? 38.103 -29.236 -124.793 1.00 53.78 272 ALA A CA 1
ATOM 2257 C C . ALA A 1 272 ? 39.379 -29.203 -125.672 1.00 53.78 272 ALA A C 1
ATOM 2259 O O . ALA A 1 272 ? 39.312 -29.543 -126.855 1.00 53.78 272 ALA A O 1
ATOM 2260 N N . LEU A 1 273 ? 40.554 -28.827 -125.140 1.00 49.97 273 LEU A N 1
ATOM 2261 C CA . LEU A 1 273 ? 41.774 -28.552 -125.933 1.00 49.97 273 LEU A CA 1
ATOM 2262 C C . LEU A 1 273 ? 43.027 -29.310 -125.439 1.00 49.97 273 LEU A C 1
ATOM 2264 O O . LEU A 1 273 ? 44.149 -28.796 -125.441 1.00 49.97 273 LEU A O 1
ATOM 2268 N N . LEU A 1 274 ? 42.855 -30.591 -125.106 1.00 47.94 274 LEU A N 1
ATOM 2269 C CA . LEU A 1 274 ? 43.876 -31.549 -124.636 1.00 47.94 274 LEU A CA 1
ATOM 2270 C C . LEU A 1 274 ? 45.043 -31.868 -125.613 1.00 47.94 274 LEU A C 1
ATOM 2272 O O . LEU A 1 274 ? 45.822 -32.781 -125.356 1.00 47.94 274 LEU A O 1
ATOM 2276 N N . ASN A 1 275 ? 45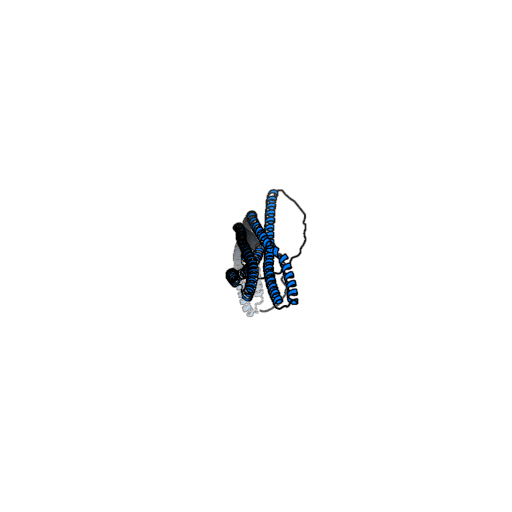.238 -31.106 -126.699 1.00 46.31 275 ASN A N 1
ATOM 2277 C CA . ASN A 1 275 ? 46.327 -31.292 -127.679 1.00 46.31 275 ASN A CA 1
ATOM 2278 C C . ASN A 1 275 ? 47.295 -30.092 -127.822 1.00 46.31 275 ASN A C 1
ATOM 2280 O O . ASN A 1 275 ? 48.166 -30.101 -128.691 1.00 46.31 275 ASN A O 1
ATOM 2284 N N . ARG A 1 276 ? 47.218 -29.070 -126.951 1.00 51.62 276 ARG A N 1
ATOM 2285 C CA . ARG A 1 276 ? 48.163 -27.921 -126.926 1.00 51.62 276 ARG A CA 1
ATOM 2286 C C . ARG A 1 276 ? 48.910 -27.781 -125.581 1.00 51.62 276 ARG A C 1
ATOM 2288 O O . ARG A 1 276 ? 49.273 -26.690 -125.154 1.00 51.62 276 ARG A O 1
ATOM 2295 N N . VAL A 1 277 ? 49.158 -28.917 -124.926 1.00 53.38 277 VAL A N 1
ATOM 2296 C CA . VAL A 1 277 ? 49.567 -29.099 -123.512 1.00 53.38 277 VAL A CA 1
ATOM 2297 C C . VAL A 1 277 ? 50.953 -28.547 -123.111 1.00 53.38 277 VAL A C 1
ATOM 2299 O O . VAL A 1 277 ? 51.227 -28.424 -121.919 1.00 53.38 277 VAL A O 1
ATOM 2302 N N . ASN A 1 278 ? 51.830 -28.142 -124.036 1.00 50.78 278 ASN A N 1
ATOM 2303 C CA . ASN A 1 278 ? 53.197 -27.721 -123.672 1.00 50.78 278 ASN A CA 1
ATOM 2304 C C . ASN A 1 278 ? 53.465 -26.204 -123.682 1.00 50.78 278 ASN A C 1
ATOM 2306 O O . ASN A 1 278 ? 54.506 -25.802 -123.180 1.00 50.78 278 ASN A O 1
ATOM 2310 N N . LEU A 1 279 ? 52.535 -25.363 -124.153 1.00 56.16 279 LEU A N 1
ATOM 2311 C CA . LEU A 1 279 ? 52.681 -23.893 -124.103 1.00 56.16 279 LEU A CA 1
ATOM 2312 C C . LEU A 1 279 ? 51.906 -23.234 -122.939 1.00 56.16 279 LEU A C 1
ATOM 2314 O O . LEU A 1 279 ? 52.243 -22.130 -122.539 1.00 56.16 279 LEU A O 1
ATOM 2318 N N . LEU A 1 280 ? 50.936 -23.929 -122.325 1.00 53.69 280 LEU A N 1
ATOM 2319 C CA . LEU A 1 280 ? 50.077 -23.400 -121.242 1.00 53.69 280 LEU A CA 1
ATOM 2320 C C . LEU A 1 280 ? 50.511 -23.806 -119.814 1.00 53.69 280 LEU A C 1
ATOM 2322 O O . LEU A 1 280 ? 49.945 -23.338 -118.827 1.00 53.69 280 LEU A O 1
ATOM 2326 N N . LYS A 1 281 ? 51.554 -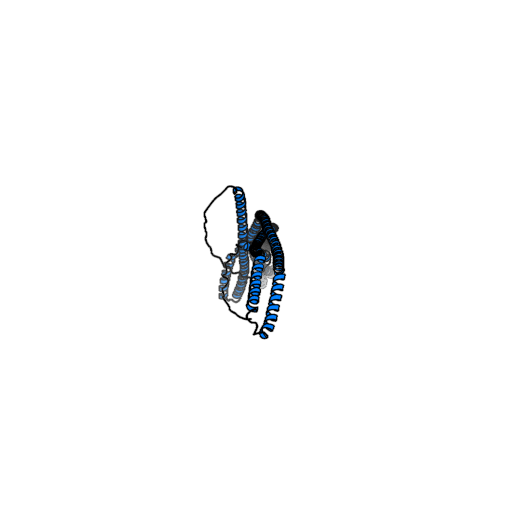24.639 -119.668 1.00 57.47 281 LYS A N 1
ATOM 2327 C CA . LYS A 1 281 ? 52.174 -24.937 -118.357 1.00 57.47 281 LYS A CA 1
ATOM 2328 C C . LYS A 1 281 ? 52.963 -23.752 -117.786 1.00 57.47 281 LYS A C 1
ATOM 2330 O O . LYS A 1 281 ? 53.132 -23.674 -116.570 1.00 57.47 281 LYS A O 1
ATOM 2335 N N . GLU A 1 282 ? 53.444 -22.848 -118.639 1.00 60.62 282 GLU A N 1
ATOM 2336 C CA . GLU A 1 282 ? 54.147 -21.635 -118.206 1.00 60.62 282 GLU A CA 1
ATOM 2337 C C . GLU A 1 282 ? 53.179 -20.559 -117.701 1.00 60.62 282 GLU A C 1
ATOM 2339 O O . GLU A 1 282 ? 53.490 -19.902 -116.710 1.00 60.62 282 GLU A O 1
ATOM 2344 N N . ASP A 1 283 ? 51.978 -20.443 -118.273 1.00 59.16 283 ASP A N 1
ATOM 2345 C CA . ASP A 1 283 ? 50.993 -19.445 -117.833 1.00 59.16 283 ASP A CA 1
ATOM 2346 C C . ASP A 1 283 ? 50.276 -19.842 -116.528 1.00 59.16 283 ASP A C 1
ATOM 2348 O O . ASP A 1 283 ? 50.060 -18.981 -115.676 1.00 59.16 283 ASP A O 1
ATOM 2352 N N . LYS A 1 284 ? 50.055 -21.143 -116.261 1.00 65.62 284 LYS A N 1
ATOM 2353 C CA . LYS A 1 284 ? 49.622 -21.607 -114.924 1.00 65.62 284 LYS A CA 1
ATOM 2354 C C . LYS A 1 284 ? 50.632 -21.232 -113.832 1.00 65.62 284 LYS A C 1
ATOM 2356 O O . LYS A 1 284 ? 50.250 -20.733 -112.780 1.00 65.62 284 LYS A O 1
ATOM 2361 N N . ARG A 1 285 ? 51.932 -21.425 -114.091 1.00 69.25 285 ARG A N 1
ATOM 2362 C CA . ARG A 1 285 ? 52.991 -21.031 -113.144 1.00 69.25 285 ARG A CA 1
ATOM 2363 C C . ARG A 1 285 ? 53.055 -19.518 -112.944 1.00 69.25 285 ARG A C 1
ATOM 2365 O O . ARG A 1 285 ? 53.348 -19.086 -111.835 1.00 69.25 285 ARG A O 1
ATOM 2372 N N . LYS A 1 286 ? 52.778 -18.715 -113.976 1.00 71.56 286 LYS A N 1
ATOM 2373 C CA . LYS A 1 286 ? 52.703 -17.253 -113.831 1.00 71.56 286 LYS A CA 1
ATOM 2374 C C . LYS A 1 286 ? 51.543 -16.836 -112.934 1.00 71.56 286 LYS A C 1
ATOM 2376 O O . LYS A 1 286 ? 51.760 -16.007 -112.062 1.00 71.56 286 LYS A O 1
ATOM 2381 N N . HIS A 1 287 ? 50.359 -17.425 -113.094 1.00 70.31 287 HIS A N 1
ATOM 2382 C CA . HIS A 1 287 ? 49.215 -17.098 -112.241 1.00 70.31 287 HIS A CA 1
ATOM 2383 C C . HIS A 1 287 ? 49.381 -17.604 -110.802 1.00 70.31 287 HIS A C 1
ATOM 2385 O O . HIS A 1 287 ? 49.123 -16.840 -109.880 1.00 70.31 287 HIS A O 1
ATOM 2391 N N . ASP A 1 288 ? 49.919 -18.809 -110.585 1.00 74.31 288 ASP A N 1
ATOM 2392 C CA . ASP A 1 288 ? 50.247 -19.297 -109.233 1.00 74.31 288 ASP A CA 1
ATOM 2393 C C . ASP A 1 288 ? 51.288 -18.396 -108.539 1.00 74.31 288 ASP A C 1
ATOM 2395 O O . ASP A 1 288 ? 51.200 -18.142 -107.337 1.00 74.31 288 ASP A O 1
ATOM 2399 N N . ASN A 1 289 ? 52.266 -17.879 -109.291 1.00 76.00 289 ASN A N 1
ATOM 2400 C CA . ASN A 1 289 ? 53.244 -16.929 -108.762 1.00 76.00 289 ASN A CA 1
ATOM 2401 C C . ASN A 1 289 ? 52.622 -15.552 -108.489 1.00 76.00 289 ASN A C 1
ATOM 2403 O O . ASN A 1 289 ? 52.939 -14.963 -107.466 1.00 76.00 289 ASN A O 1
ATOM 2407 N N . GLN A 1 290 ? 51.709 -15.070 -109.339 1.00 75.69 290 GLN A N 1
ATOM 2408 C CA . GLN A 1 290 ? 50.979 -13.815 -109.116 1.00 75.69 290 GLN A CA 1
ATOM 2409 C C . GLN A 1 290 ? 50.040 -13.896 -107.908 1.00 75.69 290 GLN A C 1
ATOM 2411 O O . GLN A 1 290 ? 49.911 -12.920 -107.179 1.00 75.69 290 GLN A O 1
ATOM 2416 N N . ILE A 1 291 ? 49.409 -15.049 -107.666 1.00 76.25 291 ILE A N 1
ATOM 2417 C CA . ILE A 1 291 ? 48.591 -15.275 -106.467 1.00 76.25 291 ILE A CA 1
ATOM 2418 C C . ILE A 1 291 ? 49.476 -15.228 -105.222 1.00 76.25 291 ILE A C 1
ATOM 2420 O O . ILE A 1 291 ? 49.163 -14.490 -104.297 1.00 76.25 291 ILE A O 1
ATOM 2424 N N . LYS A 1 292 ? 50.618 -15.926 -105.221 1.00 78.00 292 LYS A N 1
ATOM 2425 C CA . LYS A 1 292 ? 51.564 -15.880 -104.093 1.00 78.00 292 LYS A CA 1
ATOM 2426 C C . LYS A 1 292 ? 52.154 -14.492 -103.869 1.00 78.00 292 LYS A C 1
ATOM 2428 O O . LYS A 1 292 ? 52.371 -14.090 -102.731 1.00 78.00 292 LYS A O 1
ATOM 2433 N N . GLU A 1 293 ? 52.417 -13.751 -104.939 1.00 78.75 293 GLU A N 1
ATOM 2434 C CA . GLU A 1 293 ? 52.902 -12.374 -104.863 1.00 78.75 293 GLU A CA 1
ATOM 2435 C C . GLU A 1 293 ? 51.830 -11.452 -104.265 1.00 78.75 293 GLU A C 1
ATOM 2437 O O . GLU A 1 293 ? 52.134 -10.675 -103.367 1.00 78.75 293 GLU A O 1
ATOM 2442 N N . LEU A 1 294 ? 50.560 -11.609 -104.659 1.00 74.62 294 LEU A N 1
ATOM 2443 C CA . LEU A 1 294 ? 49.436 -10.896 -104.045 1.00 74.62 294 LEU A CA 1
ATOM 2444 C C . LEU A 1 294 ? 49.202 -11.309 -102.587 1.00 74.62 294 LEU A C 1
ATOM 2446 O O . LEU A 1 294 ? 48.924 -10.444 -101.768 1.00 74.62 294 LEU A O 1
ATOM 2450 N N . GLU A 1 295 ? 49.357 -12.585 -102.232 1.00 76.69 295 GLU A N 1
ATOM 2451 C CA . GLU A 1 295 ? 49.312 -13.052 -100.838 1.00 76.69 295 GLU A CA 1
ATOM 2452 C C . GLU A 1 295 ? 50.412 -12.400 -99.999 1.00 76.69 295 GLU A C 1
ATOM 2454 O O . GLU A 1 295 ? 50.138 -11.903 -98.909 1.00 76.69 295 GLU A O 1
ATOM 2459 N N . THR A 1 296 ? 51.624 -12.304 -100.548 1.00 80.12 296 THR A N 1
ATOM 2460 C CA . THR A 1 296 ? 52.751 -11.638 -99.883 1.00 80.12 296 THR A CA 1
ATOM 2461 C C . THR A 1 296 ? 52.490 -10.135 -99.727 1.00 80.12 296 THR A C 1
ATOM 2463 O O . THR A 1 296 ? 52.733 -9.577 -98.660 1.00 80.12 296 THR A O 1
ATOM 2466 N N . ILE A 1 297 ? 51.925 -9.478 -100.749 1.00 79.69 297 ILE A N 1
ATOM 2467 C CA . ILE A 1 297 ? 51.557 -8.053 -100.706 1.00 79.69 297 ILE A CA 1
ATOM 2468 C C . ILE A 1 297 ? 50.421 -7.799 -99.704 1.00 79.69 297 ILE A C 1
ATOM 2470 O O . ILE A 1 297 ? 50.485 -6.826 -98.954 1.00 79.69 297 ILE A O 1
ATOM 2474 N N . MET A 1 298 ? 49.395 -8.655 -99.654 1.00 75.38 298 MET A N 1
ATOM 2475 C CA . MET A 1 298 ? 48.318 -8.562 -98.660 1.00 75.38 298 MET A CA 1
ATOM 2476 C C . MET A 1 298 ? 48.869 -8.727 -97.241 1.00 75.38 298 MET A C 1
ATOM 2478 O O . MET A 1 298 ? 48.524 -7.953 -96.352 1.00 75.38 298 MET A O 1
ATOM 2482 N N . GLU A 1 299 ? 49.758 -9.695 -97.024 1.00 78.56 299 GLU A N 1
ATOM 2483 C CA . GLU A 1 299 ? 50.370 -9.943 -95.718 1.00 78.56 299 GLU A CA 1
ATOM 2484 C C . GLU A 1 299 ? 51.285 -8.783 -95.281 1.00 78.56 299 GLU A C 1
ATOM 2486 O O . GLU A 1 299 ? 51.246 -8.363 -94.121 1.00 78.56 299 GLU A O 1
ATOM 2491 N N . GLU A 1 300 ? 52.035 -8.178 -96.211 1.00 77.38 300 GLU A N 1
ATOM 2492 C CA . GLU A 1 300 ? 52.811 -6.958 -95.957 1.00 77.38 300 GLU A CA 1
ATOM 2493 C C . GLU A 1 300 ? 51.922 -5.740 -95.656 1.00 77.38 300 GLU A C 1
ATOM 2495 O O . GLU A 1 300 ? 52.222 -4.994 -94.718 1.00 77.38 300 GLU A O 1
ATOM 2500 N N . LYS A 1 301 ? 50.812 -5.555 -96.388 1.00 75.88 301 LYS A N 1
ATOM 2501 C CA . LYS A 1 301 ? 49.841 -4.467 -96.160 1.00 75.88 301 LYS A CA 1
ATOM 2502 C C . LYS A 1 301 ? 49.085 -4.608 -94.835 1.00 75.88 301 LYS A C 1
ATOM 2504 O O . LYS A 1 301 ? 48.817 -3.602 -94.181 1.00 75.88 301 LYS A O 1
ATOM 2509 N N . LEU A 1 302 ? 48.778 -5.834 -94.407 1.00 76.44 302 LEU A N 1
ATOM 2510 C CA . LEU A 1 302 ? 48.075 -6.107 -93.149 1.00 76.44 302 LEU A CA 1
ATOM 2511 C C . LEU A 1 302 ? 48.982 -6.017 -91.913 1.00 76.44 302 LEU A C 1
ATOM 2513 O O . LEU A 1 302 ? 48.504 -5.693 -90.829 1.00 76.44 302 LEU A O 1
ATOM 2517 N N . LYS A 1 303 ? 50.296 -6.231 -92.051 1.00 77.62 303 LYS A N 1
ATOM 2518 C CA . LYS A 1 303 ? 51.269 -6.234 -90.941 1.00 77.62 303 LYS A CA 1
ATOM 2519 C C . LYS A 1 303 ? 51.171 -5.052 -89.946 1.00 77.62 303 LYS A C 1
ATOM 2521 O O . LYS A 1 303 ? 51.202 -5.314 -88.741 1.00 77.62 303 LYS A O 1
ATOM 2526 N N . PRO A 1 304 ? 51.041 -3.771 -90.360 1.00 74.50 304 PRO A N 1
ATOM 2527 C CA . PRO A 1 304 ? 50.864 -2.656 -89.420 1.00 74.50 304 PRO A CA 1
ATOM 2528 C C . PRO A 1 304 ? 49.504 -2.655 -88.698 1.00 74.50 304 PRO A C 1
ATOM 2530 O O . PRO A 1 304 ? 49.423 -2.159 -87.574 1.00 74.50 304 PRO A O 1
ATOM 2533 N N . LEU A 1 305 ? 48.448 -3.217 -89.297 1.00 72.69 305 LEU A N 1
ATOM 2534 C CA . LEU A 1 305 ? 47.140 -3.393 -88.651 1.00 72.69 305 LEU A CA 1
ATOM 2535 C C . LEU A 1 305 ? 47.152 -4.556 -87.660 1.00 72.69 305 LEU A C 1
ATOM 2537 O O . LEU A 1 305 ? 46.501 -4.474 -86.624 1.00 72.69 305 LEU A O 1
ATOM 2541 N N . THR A 1 306 ? 47.936 -5.603 -87.926 1.00 74.12 306 THR A N 1
ATOM 2542 C CA . THR A 1 306 ? 48.085 -6.744 -87.015 1.00 74.12 306 THR A CA 1
ATOM 2543 C C . THR A 1 306 ? 48.656 -6.314 -85.662 1.00 74.12 306 THR A C 1
ATOM 2545 O O . THR A 1 306 ? 48.162 -6.750 -84.628 1.00 74.12 306 THR A O 1
ATOM 2548 N N . ASN A 1 307 ? 49.637 -5.404 -85.649 1.00 76.69 307 ASN A N 1
ATOM 2549 C CA . ASN A 1 307 ? 50.166 -4.846 -84.399 1.00 76.69 307 ASN A CA 1
ATOM 2550 C C . ASN A 1 307 ? 49.125 -3.979 -83.671 1.00 76.69 307 ASN A C 1
ATOM 2552 O O . ASN A 1 307 ? 48.935 -4.148 -82.472 1.00 76.69 307 ASN A O 1
ATOM 2556 N N . LYS A 1 308 ? 48.384 -3.125 -84.397 1.00 77.56 308 LYS A N 1
ATOM 2557 C CA . LYS A 1 308 ? 47.284 -2.334 -83.812 1.00 77.56 308 LYS A CA 1
ATOM 2558 C C . LYS A 1 308 ? 46.190 -3.215 -83.208 1.00 77.56 308 LYS A C 1
ATOM 2560 O O . LYS A 1 308 ? 45.651 -2.873 -82.165 1.00 77.56 308 LYS A O 1
ATOM 2565 N N . LYS A 1 309 ? 45.881 -4.354 -83.832 1.00 80.75 309 LYS A N 1
ATOM 2566 C CA . LYS A 1 309 ? 44.922 -5.334 -83.311 1.00 80.75 309 LYS A CA 1
ATOM 2567 C C . LYS A 1 309 ? 45.404 -5.976 -82.005 1.00 80.75 309 LYS A C 1
ATOM 2569 O O . LYS A 1 309 ? 44.608 -6.121 -81.087 1.00 80.75 309 LYS A O 1
ATOM 2574 N N . ILE A 1 310 ? 46.692 -6.314 -81.900 1.00 81.25 310 ILE A N 1
ATOM 2575 C CA . ILE A 1 310 ? 47.281 -6.859 -80.663 1.00 81.25 310 ILE A CA 1
ATOM 2576 C C . ILE A 1 310 ? 47.209 -5.830 -79.527 1.00 81.25 310 ILE A C 1
ATOM 2578 O O . ILE A 1 310 ? 46.785 -6.175 -78.425 1.00 81.25 310 ILE A O 1
ATOM 2582 N N . ASP A 1 311 ? 47.575 -4.574 -79.793 1.00 81.12 311 ASP A N 1
ATOM 2583 C CA . ASP A 1 311 ? 47.489 -3.496 -78.798 1.00 81.12 311 ASP A CA 1
ATOM 2584 C C . ASP A 1 311 ? 46.028 -3.266 -78.364 1.00 81.12 311 ASP A C 1
ATOM 2586 O O . ASP A 1 311 ? 45.732 -3.147 -77.176 1.00 81.12 311 ASP A O 1
ATOM 2590 N N . HIS A 1 312 ? 45.089 -3.315 -79.311 1.00 79.19 312 HIS A N 1
ATOM 2591 C CA . HIS A 1 312 ? 43.659 -3.172 -79.046 1.00 79.19 312 HIS A CA 1
ATOM 2592 C C . HIS A 1 312 ? 43.066 -4.337 -78.228 1.00 79.19 312 HIS A C 1
ATOM 2594 O O . HIS A 1 312 ? 42.215 -4.130 -77.359 1.00 79.19 312 HIS A O 1
ATOM 2600 N N . GLU A 1 313 ? 43.528 -5.570 -78.451 1.00 84.69 313 GLU A N 1
ATOM 2601 C CA . GLU A 1 313 ? 43.164 -6.735 -77.633 1.00 84.69 313 GLU A CA 1
ATOM 2602 C C . GLU A 1 313 ? 43.715 -6.618 -76.199 1.00 84.69 313 GLU A C 1
ATOM 2604 O O . GLU A 1 313 ? 43.029 -6.992 -75.243 1.00 84.69 313 GLU A O 1
ATOM 2609 N N . GLN A 1 314 ? 44.911 -6.045 -76.022 1.00 87.12 314 GLN A N 1
ATOM 2610 C CA . GLN A 1 314 ? 45.472 -5.760 -74.696 1.00 87.12 314 GLN A CA 1
ATOM 2611 C C . GLN A 1 314 ? 44.688 -4.664 -73.957 1.00 87.12 314 GLN A C 1
ATOM 2613 O O . GLN A 1 314 ? 44.430 -4.805 -72.760 1.00 87.12 314 GLN A O 1
ATOM 2618 N N . GLU A 1 315 ? 44.250 -3.607 -74.651 1.00 84.94 315 GLU A N 1
ATOM 2619 C CA . GLU A 1 315 ? 43.368 -2.575 -74.082 1.00 84.94 315 GLU A CA 1
ATOM 2620 C C . GLU A 1 315 ? 42.054 -3.172 -73.557 1.00 84.94 315 GLU A C 1
ATOM 2622 O O . GLU A 1 315 ? 41.623 -2.835 -72.450 1.00 84.94 315 GLU A O 1
ATOM 2627 N N . LEU A 1 316 ? 41.442 -4.109 -74.295 1.00 89.38 316 LEU A N 1
ATOM 2628 C CA . LEU A 1 316 ? 40.226 -4.797 -73.850 1.00 89.38 316 LEU A CA 1
ATOM 2629 C C . LEU A 1 316 ? 40.452 -5.581 -72.557 1.00 89.38 316 LEU A C 1
ATOM 2631 O O . LEU A 1 316 ? 39.605 -5.554 -71.662 1.00 89.38 316 LEU A O 1
ATOM 2635 N N . GLU A 1 317 ? 41.568 -6.300 -72.462 1.00 89.50 317 GLU A N 1
ATOM 2636 C CA . GLU A 1 317 ? 41.888 -7.090 -71.273 1.00 89.50 317 GLU A CA 1
ATOM 2637 C C . GLU A 1 317 ? 42.094 -6.184 -70.051 1.00 89.50 317 GLU A C 1
ATOM 2639 O O . GLU A 1 317 ? 41.561 -6.461 -68.976 1.00 89.50 317 GLU A O 1
ATOM 2644 N N . MET A 1 318 ? 42.747 -5.030 -70.232 1.00 88.94 318 MET A N 1
ATOM 2645 C CA . MET A 1 318 ? 42.887 -4.012 -69.185 1.00 88.94 318 MET A CA 1
ATOM 2646 C C . MET A 1 318 ? 41.536 -3.414 -68.757 1.00 88.94 318 MET A C 1
ATOM 2648 O O . MET A 1 318 ? 41.303 -3.203 -67.564 1.00 88.94 318 MET A O 1
ATOM 2652 N N . ILE A 1 319 ? 40.620 -3.154 -69.699 1.00 86.38 319 ILE A N 1
ATOM 2653 C CA . ILE A 1 319 ? 39.257 -2.680 -69.398 1.00 86.38 319 ILE A CA 1
ATOM 2654 C C . ILE A 1 319 ? 38.468 -3.749 -68.624 1.00 86.38 319 ILE A C 1
ATOM 2656 O O . ILE A 1 319 ? 37.837 -3.429 -67.616 1.00 86.38 319 ILE A O 1
ATOM 2660 N N . LYS A 1 320 ? 38.545 -5.024 -69.029 1.00 89.56 320 LYS A N 1
ATOM 2661 C CA . LYS A 1 320 ? 37.901 -6.147 -68.323 1.00 89.56 320 LYS A CA 1
ATOM 2662 C C . LYS A 1 320 ? 38.459 -6.349 -66.917 1.00 89.56 320 LYS A C 1
ATOM 2664 O O . LYS A 1 320 ? 37.692 -6.620 -65.992 1.00 89.56 320 LYS A O 1
ATOM 2669 N N . GLN A 1 321 ? 39.769 -6.198 -66.732 1.00 91.19 321 GLN A N 1
ATOM 2670 C CA . GLN A 1 321 ? 40.380 -6.272 -65.409 1.00 91.19 321 GLN A CA 1
ATOM 2671 C C . GLN A 1 321 ? 39.876 -5.138 -64.506 1.00 91.19 321 GLN A C 1
ATOM 2673 O O . GLN A 1 321 ? 39.428 -5.413 -63.392 1.00 91.19 321 GLN A O 1
ATOM 2678 N N . ARG A 1 322 ? 39.845 -3.891 -65.003 1.00 89.81 322 ARG A N 1
ATOM 2679 C CA . ARG A 1 322 ? 39.241 -2.760 -64.274 1.00 89.81 322 ARG A CA 1
ATOM 2680 C C . ARG A 1 322 ? 37.768 -3.016 -63.942 1.00 89.81 322 ARG A C 1
ATOM 2682 O O . ARG A 1 322 ? 37.355 -2.760 -62.816 1.00 89.81 322 ARG A O 1
ATOM 2689 N N . GLN A 1 323 ? 36.989 -3.577 -64.872 1.00 90.44 323 GLN A N 1
ATOM 2690 C CA . GLN A 1 323 ? 35.591 -3.952 -64.630 1.00 90.44 323 GLN A CA 1
ATOM 2691 C C . GLN A 1 323 ? 35.460 -4.935 -63.461 1.00 90.44 323 GLN A C 1
ATOM 2693 O O . GLN A 1 323 ? 34.667 -4.699 -62.548 1.00 90.44 323 GLN A O 1
ATOM 2698 N N . LYS A 1 324 ? 36.267 -5.999 -63.457 1.00 92.00 324 LYS A N 1
ATOM 2699 C CA . LYS A 1 324 ? 36.276 -6.992 -62.379 1.00 92.00 324 LYS A CA 1
ATOM 2700 C C . LYS A 1 324 ? 36.656 -6.368 -61.032 1.00 92.00 324 LYS A C 1
ATOM 2702 O O . LYS A 1 324 ? 35.981 -6.611 -60.037 1.00 92.00 324 LYS A O 1
ATOM 2707 N N . GLU A 1 325 ? 37.681 -5.518 -60.999 1.00 91.56 325 GLU A N 1
ATOM 2708 C CA . GLU A 1 325 ? 38.091 -4.801 -59.784 1.00 91.56 325 GLU A CA 1
ATOM 2709 C C . GLU A 1 325 ? 36.977 -3.876 -59.258 1.00 91.56 325 GLU A C 1
ATOM 2711 O O . GLU A 1 325 ? 36.736 -3.811 -58.051 1.00 91.56 325 GLU A O 1
ATOM 2716 N N . THR A 1 326 ? 36.252 -3.181 -60.139 1.00 91.19 326 THR A N 1
ATOM 2717 C CA . THR A 1 326 ? 35.110 -2.333 -59.756 1.00 91.19 326 THR A CA 1
ATOM 2718 C C . THR A 1 326 ? 33.912 -3.156 -59.258 1.00 91.19 326 THR A C 1
ATOM 2720 O O . THR A 1 326 ? 33.212 -2.730 -58.336 1.00 91.19 326 THR A O 1
ATOM 2723 N N . GLU A 1 327 ? 33.665 -4.343 -59.815 1.00 90.62 327 GLU A N 1
ATOM 2724 C CA . GLU A 1 327 ? 32.642 -5.283 -59.330 1.00 90.62 327 GLU A CA 1
ATOM 2725 C C . GLU A 1 327 ? 32.992 -5.865 -57.950 1.00 90.62 327 GLU A C 1
ATOM 2727 O O . GLU A 1 327 ? 32.130 -5.920 -57.065 1.00 90.62 327 GLU A O 1
ATOM 2732 N N . GLU A 1 328 ? 34.259 -6.218 -57.719 1.00 92.62 328 GLU A N 1
ATOM 2733 C CA . GLU A 1 328 ? 34.757 -6.659 -56.412 1.00 92.62 328 GLU A CA 1
ATOM 2734 C C . GLU A 1 328 ? 34.638 -5.542 -55.361 1.00 92.62 328 GLU A C 1
ATOM 2736 O O . GLU A 1 328 ? 34.097 -5.778 -54.277 1.00 92.62 328 GLU A O 1
ATOM 2741 N N . LYS A 1 329 ? 35.040 -4.304 -55.694 1.00 92.62 329 LYS A N 1
ATOM 2742 C CA . LYS A 1 329 ? 34.857 -3.127 -54.820 1.00 92.62 329 LYS A CA 1
ATOM 2743 C C . LYS A 1 329 ? 33.384 -2.872 -54.493 1.00 92.62 329 LYS A C 1
ATOM 2745 O O . LYS A 1 329 ? 33.061 -2.551 -53.353 1.00 92.62 329 LYS A O 1
ATOM 2750 N N . SER A 1 330 ? 32.485 -3.029 -55.469 1.00 92.44 330 SER A N 1
ATOM 2751 C CA . SER A 1 330 ? 31.039 -2.898 -55.242 1.00 92.44 330 SER A CA 1
ATOM 2752 C C . SER A 1 330 ? 30.525 -3.952 -54.267 1.00 92.44 330 SER A C 1
ATOM 2754 O O . SER A 1 330 ? 29.761 -3.616 -53.371 1.00 92.44 330 SER A O 1
ATOM 2756 N N . SER A 1 331 ? 30.958 -5.205 -54.420 1.00 92.38 331 SER A N 1
ATOM 2757 C CA . SER A 1 331 ? 30.524 -6.307 -53.554 1.00 92.38 331 SER A CA 1
ATOM 2758 C C . SER A 1 331 ? 31.011 -6.116 -52.114 1.00 92.38 331 SER A C 1
ATOM 2760 O O . SER A 1 331 ? 30.246 -6.289 -51.170 1.00 92.38 331 SER A O 1
ATOM 2762 N N . GLN A 1 332 ? 32.262 -5.676 -51.936 1.00 92.25 332 GLN A N 1
ATOM 2763 C CA . GLN A 1 332 ? 32.803 -5.324 -50.618 1.00 92.25 332 GLN A CA 1
ATOM 2764 C C . GLN A 1 332 ? 32.034 -4.162 -49.977 1.00 92.25 332 GLN A C 1
ATOM 2766 O O . GLN A 1 332 ? 31.751 -4.193 -48.780 1.00 92.25 332 GLN A O 1
ATOM 2771 N N . LEU A 1 333 ? 31.653 -3.151 -50.765 1.00 93.00 333 LEU A N 1
ATOM 2772 C CA . LEU A 1 333 ? 30.860 -2.033 -50.262 1.00 93.00 333 LEU A CA 1
ATOM 2773 C C . LEU A 1 333 ? 29.453 -2.470 -49.823 1.00 93.00 333 LEU A C 1
ATOM 2775 O O . LEU A 1 333 ? 28.948 -1.965 -48.823 1.00 93.00 333 LEU A O 1
ATOM 2779 N N . ASP A 1 334 ? 28.836 -3.425 -50.522 1.00 91.62 334 ASP A N 1
ATOM 2780 C CA . ASP A 1 334 ? 27.541 -3.993 -50.130 1.00 91.62 334 ASP A CA 1
ATOM 2781 C C . ASP A 1 334 ? 27.637 -4.753 -48.791 1.00 91.62 334 ASP A C 1
ATOM 2783 O O . ASP A 1 334 ? 26.744 -4.652 -47.945 1.00 91.62 334 ASP A O 1
ATOM 2787 N N . GLU A 1 335 ? 28.741 -5.467 -48.546 1.00 92.81 335 GLU A N 1
ATOM 2788 C CA . GLU A 1 335 ? 29.022 -6.097 -47.248 1.00 92.81 335 GLU A CA 1
ATOM 2789 C C . GLU A 1 335 ? 29.249 -5.064 -46.130 1.00 92.81 335 GLU A C 1
ATOM 2791 O O . GLU A 1 335 ? 28.726 -5.224 -45.020 1.00 92.81 335 GLU A O 1
ATOM 2796 N N . GLU A 1 336 ? 29.994 -3.986 -46.410 1.00 91.44 336 GLU A N 1
ATOM 2797 C CA . GLU A 1 336 ? 30.197 -2.872 -45.474 1.00 91.44 336 GLU A CA 1
ATOM 2798 C C . GLU A 1 336 ? 28.871 -2.186 -45.103 1.00 91.44 336 GLU A C 1
ATOM 2800 O O . GLU A 1 336 ? 28.646 -1.903 -43.921 1.00 91.44 336 GLU A O 1
ATOM 2805 N N . ASP A 1 337 ? 27.986 -1.971 -46.082 1.00 91.69 337 ASP A N 1
ATOM 2806 C CA . ASP A 1 337 ? 26.644 -1.394 -45.924 1.00 91.69 337 ASP A CA 1
ATOM 2807 C C . ASP A 1 337 ? 25.739 -2.304 -45.080 1.00 91.69 337 ASP A C 1
ATOM 2809 O O . ASP A 1 337 ? 25.139 -1.873 -44.091 1.00 91.69 337 ASP A O 1
ATOM 2813 N N . MET A 1 338 ? 25.713 -3.612 -45.361 1.00 91.38 338 MET A N 1
ATOM 2814 C CA . MET A 1 338 ? 24.995 -4.577 -44.518 1.00 91.38 338 MET A CA 1
ATOM 2815 C C . MET A 1 338 ? 25.503 -4.574 -43.071 1.00 91.38 338 MET A C 1
ATOM 2817 O O . MET A 1 338 ? 24.706 -4.589 -42.127 1.00 91.38 338 MET A O 1
ATOM 2821 N N . LYS A 1 339 ? 26.824 -4.525 -42.878 1.00 92.38 339 LYS A N 1
ATOM 2822 C CA . LYS A 1 339 ? 27.432 -4.469 -41.545 1.00 92.38 339 LYS A CA 1
ATOM 2823 C C . LYS A 1 339 ? 27.089 -3.163 -40.821 1.00 92.38 339 LYS A C 1
ATOM 2825 O O . LYS A 1 339 ? 26.764 -3.205 -39.636 1.00 92.38 339 LYS A O 1
ATOM 2830 N N . ALA A 1 340 ? 27.119 -2.027 -41.519 1.00 91.62 340 ALA A N 1
ATOM 2831 C CA . ALA A 1 340 ? 26.717 -0.732 -40.972 1.00 91.62 340 ALA A CA 1
ATOM 2832 C C . ALA A 1 340 ? 25.256 -0.753 -40.501 1.00 91.62 340 ALA A C 1
ATOM 2834 O O . ALA A 1 340 ? 24.975 -0.389 -39.362 1.00 91.62 340 ALA A O 1
ATOM 2835 N N . ASN A 1 341 ? 24.347 -1.287 -41.321 1.00 91.25 341 ASN A N 1
ATOM 2836 C CA . ASN A 1 341 ? 22.933 -1.428 -40.970 1.00 91.25 341 ASN A CA 1
ATOM 2837 C C . ASN A 1 341 ? 22.710 -2.327 -39.738 1.00 91.25 341 ASN A C 1
ATOM 2839 O O . ASN A 1 341 ? 21.861 -2.031 -38.892 1.00 91.25 341 ASN A O 1
ATOM 2843 N N . LEU A 1 342 ? 23.480 -3.412 -39.599 1.00 92.50 342 LEU A N 1
ATOM 2844 C CA . LEU A 1 342 ? 23.411 -4.281 -38.420 1.00 92.50 342 LEU A CA 1
ATOM 2845 C C . LEU A 1 342 ? 23.866 -3.549 -37.146 1.00 92.50 342 LEU A C 1
ATOM 2847 O O . LEU A 1 342 ? 23.217 -3.660 -36.107 1.00 92.50 342 LEU A O 1
ATOM 2851 N N . GLU A 1 343 ? 24.959 -2.790 -37.222 1.00 91.31 343 GLU A N 1
ATOM 2852 C CA . GLU A 1 343 ? 25.476 -2.003 -36.096 1.00 91.31 343 GLU A CA 1
ATOM 2853 C C . GLU A 1 343 ? 24.516 -0.869 -35.699 1.00 91.31 343 GLU A C 1
ATOM 2855 O O . GLU A 1 343 ? 24.216 -0.709 -34.515 1.00 91.31 343 GLU A O 1
ATOM 2860 N N . MET A 1 344 ? 23.932 -0.161 -36.671 1.00 91.62 344 MET A N 1
ATOM 2861 C CA . MET A 1 344 ? 22.894 0.850 -36.425 1.00 91.62 344 MET A CA 1
ATOM 2862 C C . MET A 1 344 ? 21.680 0.264 -35.698 1.00 91.62 344 MET A C 1
ATOM 2864 O O . MET A 1 344 ? 21.125 0.890 -34.792 1.00 91.62 344 MET A O 1
ATOM 2868 N N . LYS A 1 345 ? 21.275 -0.961 -36.053 1.00 93.44 345 LYS A N 1
ATOM 2869 C CA . LYS A 1 345 ? 20.196 -1.661 -35.350 1.00 93.44 345 LYS A CA 1
ATOM 2870 C C . LYS A 1 345 ? 20.550 -1.914 -33.883 1.00 93.44 345 LYS A C 1
ATOM 2872 O O . LYS A 1 345 ? 19.718 -1.670 -33.015 1.00 93.44 345 LYS A O 1
ATOM 2877 N N . VAL A 1 346 ? 21.787 -2.324 -33.593 1.00 92.44 346 VAL A N 1
ATOM 2878 C CA . VAL A 1 346 ? 22.273 -2.486 -32.210 1.00 92.44 346 VAL A CA 1
ATOM 2879 C C . VAL A 1 346 ? 22.246 -1.151 -31.458 1.00 92.44 346 VAL A C 1
ATOM 2881 O O . VAL A 1 346 ? 21.796 -1.109 -30.314 1.00 92.44 346 VAL A O 1
ATOM 2884 N N . HIS A 1 347 ? 22.665 -0.049 -32.089 1.00 90.88 347 HIS A N 1
ATOM 2885 C CA . HIS A 1 347 ? 22.583 1.285 -31.482 1.00 90.88 347 HIS A CA 1
ATOM 2886 C C . HIS A 1 347 ? 21.135 1.700 -31.179 1.00 90.88 347 HIS A C 1
ATOM 2888 O O . HIS A 1 347 ? 20.873 2.321 -30.148 1.00 90.88 347 HIS A O 1
ATOM 2894 N N . LEU A 1 348 ? 20.187 1.366 -32.059 1.00 91.12 348 LEU A N 1
ATOM 2895 C CA . LEU A 1 348 ? 18.764 1.657 -31.877 1.00 91.12 348 LEU A CA 1
ATOM 2896 C C . LEU A 1 348 ? 18.136 0.820 -30.751 1.00 91.12 348 LEU A C 1
ATOM 2898 O O . LEU A 1 348 ? 17.371 1.353 -29.941 1.00 91.12 348 LEU A O 1
ATOM 2902 N N . ASP A 1 349 ? 18.495 -0.459 -30.657 1.00 91.38 349 ASP A N 1
ATOM 2903 C CA . ASP A 1 349 ? 18.067 -1.337 -29.565 1.00 91.38 349 ASP A CA 1
ATOM 2904 C C . ASP A 1 349 ? 18.609 -0.839 -28.212 1.00 91.38 349 ASP A C 1
ATOM 2906 O O . ASP A 1 349 ? 17.873 -0.782 -27.224 1.00 91.38 349 ASP A O 1
ATOM 2910 N N . GLU A 1 350 ? 19.869 -0.396 -28.168 1.00 89.94 350 GLU A N 1
ATOM 2911 C CA . GLU A 1 350 ? 20.492 0.170 -26.967 1.00 89.94 350 GLU A CA 1
ATOM 2912 C C . GLU A 1 350 ? 19.858 1.509 -26.554 1.00 89.94 350 GLU A C 1
ATOM 2914 O O . GLU A 1 350 ? 19.590 1.725 -25.371 1.00 89.94 350 GLU A O 1
ATOM 2919 N N . LYS A 1 351 ? 19.528 2.387 -27.515 1.00 89.69 351 LYS A N 1
ATOM 2920 C CA . LYS A 1 351 ? 18.744 3.607 -27.246 1.00 89.69 351 LYS A CA 1
ATOM 2921 C C . LYS A 1 351 ? 17.374 3.260 -26.663 1.00 89.69 351 LYS A C 1
ATOM 2923 O O . LYS A 1 351 ? 16.980 3.803 -25.635 1.00 89.69 351 LYS A O 1
ATOM 2928 N N . SER A 1 352 ? 16.678 2.303 -27.271 1.00 90.75 352 SER A N 1
ATOM 2929 C CA . SER A 1 352 ? 15.373 1.843 -26.788 1.00 90.75 352 SER A CA 1
ATOM 2930 C C . SER A 1 352 ? 15.460 1.282 -25.364 1.00 90.75 352 SER A C 1
ATOM 2932 O O . SER A 1 352 ? 14.558 1.501 -24.556 1.00 90.75 352 SER A O 1
ATOM 2934 N N . ARG A 1 353 ? 16.554 0.586 -25.027 1.00 91.38 353 ARG A N 1
ATOM 2935 C CA . ARG A 1 353 ? 16.834 0.121 -23.661 1.00 91.38 353 ARG A CA 1
ATOM 2936 C C . ARG A 1 353 ? 17.042 1.286 -22.694 1.00 91.38 353 ARG A C 1
ATOM 2938 O O . ARG A 1 353 ? 16.372 1.328 -21.667 1.00 91.38 353 ARG A O 1
ATOM 2945 N N . GLY A 1 354 ? 17.917 2.236 -23.027 1.00 88.94 354 GLY A N 1
ATOM 2946 C CA . GLY A 1 354 ? 18.177 3.406 -22.183 1.00 88.94 354 GLY A CA 1
ATOM 2947 C C . GLY A 1 354 ? 16.924 4.252 -21.936 1.00 88.94 354 GLY A C 1
ATOM 2948 O O . GLY A 1 354 ? 16.694 4.704 -20.817 1.00 88.94 354 GLY A O 1
ATOM 2949 N N . GLN A 1 355 ? 16.062 4.399 -22.945 1.00 91.25 355 GLN A N 1
ATOM 2950 C CA . GLN A 1 355 ? 14.789 5.102 -22.800 1.00 91.25 355 GLN A CA 1
ATOM 2951 C C . GLN A 1 355 ? 13.823 4.369 -21.857 1.00 91.25 355 GLN A C 1
ATOM 2953 O O . GLN A 1 355 ? 13.228 5.005 -20.989 1.00 91.25 355 GLN A O 1
ATOM 2958 N N . LYS A 1 356 ? 13.720 3.035 -21.953 1.00 92.56 356 LYS A N 1
ATOM 2959 C CA . LYS A 1 356 ? 12.911 2.231 -21.020 1.00 92.56 356 LYS A CA 1
ATOM 2960 C C . LYS A 1 356 ? 13.380 2.365 -19.572 1.00 92.56 356 LYS A C 1
ATOM 2962 O O . LYS A 1 356 ? 12.541 2.492 -18.689 1.00 92.56 356 LYS A O 1
ATOM 2967 N N . GLU A 1 357 ? 14.690 2.376 -19.329 1.00 90.06 357 GLU A N 1
ATOM 2968 C CA . GLU A 1 357 ? 15.247 2.580 -17.982 1.00 90.06 357 GLU A CA 1
ATOM 2969 C C . GLU A 1 357 ? 14.858 3.955 -17.405 1.00 90.06 357 GLU A C 1
ATOM 2971 O O . GLU A 1 357 ? 14.495 4.056 -16.234 1.00 90.06 357 GLU A O 1
ATOM 2976 N N . ILE A 1 358 ? 14.872 5.013 -18.227 1.00 91.25 358 ILE A N 1
ATOM 2977 C CA . ILE A 1 358 ? 14.429 6.356 -17.815 1.00 91.25 358 ILE A CA 1
ATOM 2978 C C . ILE A 1 358 ? 12.927 6.363 -17.503 1.00 91.25 358 ILE A C 1
ATOM 2980 O O . ILE A 1 358 ? 12.526 6.871 -16.458 1.00 91.25 358 ILE A O 1
ATOM 2984 N N . GLU A 1 359 ? 12.099 5.765 -18.363 1.00 91.62 359 GLU A N 1
ATOM 2985 C CA . GLU A 1 359 ? 10.653 5.656 -18.131 1.00 91.62 359 GLU A CA 1
ATOM 2986 C C . GLU A 1 359 ? 10.327 4.844 -16.866 1.00 91.62 359 GLU A C 1
ATOM 2988 O O . GLU A 1 359 ? 9.381 5.156 -16.145 1.00 91.62 359 GLU A O 1
ATOM 2993 N N . GLU A 1 360 ? 11.094 3.793 -16.565 1.00 89.94 360 GLU A N 1
ATOM 2994 C CA . GLU A 1 360 ? 10.955 3.025 -15.323 1.00 89.94 360 GLU A CA 1
ATOM 2995 C C . GLU A 1 360 ? 11.268 3.877 -14.088 1.00 89.94 360 GLU A C 1
ATOM 2997 O O . GLU A 1 360 ? 10.512 3.837 -13.114 1.00 89.94 360 GLU A O 1
ATOM 3002 N N . LEU A 1 361 ? 12.329 4.689 -14.132 1.00 88.62 361 LEU A N 1
ATOM 3003 C CA . LEU A 1 361 ? 12.645 5.642 -13.064 1.00 88.62 361 LEU A CA 1
ATOM 3004 C C . LEU A 1 361 ? 11.536 6.690 -12.899 1.00 88.62 361 LEU A C 1
ATOM 3006 O O . LEU A 1 361 ? 11.131 6.966 -11.772 1.00 88.62 361 LEU A O 1
ATOM 3010 N N . GLU A 1 362 ? 10.979 7.217 -13.992 1.00 90.50 362 GLU A N 1
ATOM 3011 C CA . GLU A 1 362 ? 9.843 8.151 -13.957 1.00 90.50 362 GLU A CA 1
ATOM 3012 C C . GLU A 1 362 ? 8.588 7.522 -13.334 1.00 90.50 362 GLU A C 1
ATOM 3014 O O . GLU A 1 362 ? 7.946 8.140 -12.480 1.00 90.50 362 GLU A O 1
ATOM 3019 N N . ARG A 1 363 ? 8.261 6.271 -13.690 1.00 90.75 363 ARG A N 1
ATOM 3020 C CA . ARG A 1 363 ? 7.156 5.529 -13.059 1.00 90.75 363 ARG A CA 1
ATOM 3021 C C . ARG A 1 363 ? 7.398 5.326 -11.564 1.00 90.75 363 ARG A C 1
ATOM 3023 O O . ARG A 1 363 ? 6.482 5.537 -10.772 1.00 90.75 363 ARG A O 1
ATOM 3030 N N . ASN A 1 364 ? 8.615 4.956 -11.164 1.00 88.38 364 ASN A N 1
ATOM 3031 C CA . ASN A 1 364 ? 8.966 4.774 -9.753 1.00 88.38 364 ASN A CA 1
ATOM 3032 C C . ASN A 1 364 ? 8.843 6.085 -8.965 1.00 88.38 364 ASN A C 1
ATOM 3034 O O . ASN A 1 364 ? 8.265 6.091 -7.878 1.00 88.38 364 ASN A O 1
ATOM 3038 N N . ILE A 1 365 ? 9.314 7.200 -9.531 1.00 89.25 365 ILE A N 1
ATOM 3039 C CA . ILE A 1 365 ? 9.142 8.538 -8.951 1.00 89.25 365 ILE A CA 1
ATOM 3040 C C . ILE A 1 365 ? 7.654 8.855 -8.777 1.00 89.25 365 ILE A C 1
ATOM 3042 O O . ILE A 1 365 ? 7.249 9.281 -7.698 1.00 89.25 365 ILE A O 1
ATOM 3046 N N . ALA A 1 366 ? 6.821 8.602 -9.792 1.00 89.00 366 ALA A N 1
ATOM 3047 C CA . ALA A 1 366 ? 5.382 8.850 -9.716 1.00 89.00 366 ALA A CA 1
ATOM 3048 C C . ALA A 1 366 ? 4.697 8.023 -8.612 1.00 89.00 366 ALA A C 1
ATOM 3050 O O . ALA A 1 366 ? 3.911 8.564 -7.834 1.00 89.00 366 ALA A O 1
ATOM 3051 N N . ILE A 1 367 ? 5.029 6.732 -8.492 1.00 86.81 367 ILE A N 1
ATOM 3052 C CA . ILE A 1 367 ? 4.503 5.857 -7.431 1.00 86.81 367 ILE A CA 1
ATOM 3053 C C . ILE A 1 367 ? 4.881 6.398 -6.048 1.00 86.81 367 ILE A C 1
ATOM 3055 O O . ILE A 1 367 ? 4.032 6.479 -5.160 1.00 86.81 367 ILE A O 1
ATOM 3059 N N . ILE A 1 368 ? 6.144 6.778 -5.853 1.00 85.81 368 ILE A N 1
ATOM 3060 C CA . ILE A 1 368 ? 6.628 7.252 -4.553 1.00 85.81 368 ILE A CA 1
ATOM 3061 C C . ILE A 1 368 ? 6.062 8.639 -4.232 1.00 85.81 368 ILE A C 1
ATOM 3063 O O . ILE A 1 368 ? 5.693 8.879 -3.087 1.00 85.81 368 ILE A O 1
ATOM 3067 N N . ASN A 1 369 ? 5.890 9.515 -5.223 1.00 86.31 369 ASN A N 1
ATOM 3068 C CA . ASN A 1 369 ? 5.208 10.799 -5.047 1.00 86.31 369 ASN A CA 1
ATOM 3069 C C . ASN A 1 369 ? 3.739 10.628 -4.648 1.00 86.31 369 ASN A C 1
ATOM 3071 O O . ASN A 1 369 ? 3.269 11.329 -3.755 1.00 86.31 369 ASN A O 1
ATOM 3075 N N . ASN A 1 370 ? 3.021 9.664 -5.228 1.00 85.62 370 ASN A N 1
ATOM 3076 C CA . ASN A 1 370 ? 1.670 9.344 -4.766 1.00 85.62 370 ASN A CA 1
ATOM 3077 C C . ASN A 1 370 ? 1.687 8.880 -3.301 1.00 85.62 370 ASN A C 1
ATOM 3079 O O . ASN A 1 370 ? 0.901 9.367 -2.494 1.00 85.62 370 ASN A O 1
ATOM 3083 N N . ARG A 1 371 ? 2.630 8.010 -2.916 1.00 81.56 371 ARG A N 1
ATOM 3084 C CA . ARG A 1 371 ? 2.791 7.585 -1.512 1.00 81.56 371 ARG A CA 1
ATOM 3085 C C . ARG A 1 371 ? 3.167 8.742 -0.581 1.00 81.56 371 ARG A C 1
ATOM 3087 O O . ARG A 1 371 ? 2.711 8.766 0.555 1.00 81.56 371 ARG A O 1
ATOM 3094 N N . LYS A 1 372 ? 3.955 9.712 -1.051 1.00 83.56 372 LYS A N 1
ATOM 3095 C CA . LYS A 1 372 ? 4.277 10.946 -0.317 1.00 83.56 372 LYS A CA 1
ATOM 3096 C C . LYS A 1 372 ? 3.018 11.755 -0.013 1.00 83.56 372 LYS A C 1
ATOM 3098 O O . LYS A 1 372 ? 2.847 12.207 1.116 1.00 83.56 372 LYS A O 1
ATOM 3103 N N . LEU A 1 373 ? 2.175 11.947 -1.030 1.00 80.88 373 LEU A N 1
ATOM 3104 C CA . LEU A 1 373 ? 0.952 12.744 -0.941 1.00 80.88 373 LEU A CA 1
ATOM 3105 C C . LEU A 1 373 ? -0.077 12.074 -0.027 1.00 80.88 373 LEU A C 1
ATOM 3107 O O . LEU A 1 373 ? -0.533 12.690 0.931 1.00 80.88 373 LEU A O 1
ATOM 3111 N N . PHE A 1 374 ? -0.380 10.801 -0.275 1.00 81.56 374 PHE A N 1
ATOM 3112 C CA . PHE A 1 374 ? -1.468 10.110 0.417 1.00 81.56 374 PHE A CA 1
ATOM 3113 C C . PHE A 1 374 ? -1.038 9.425 1.717 1.00 81.56 374 PHE A C 1
ATOM 3115 O O . PHE A 1 374 ? -1.860 9.258 2.606 1.00 81.56 374 PHE A O 1
ATOM 3122 N N . GLY A 1 375 ? 0.238 9.072 1.901 1.00 80.69 375 GLY A N 1
ATOM 3123 C CA . GLY A 1 375 ? 0.679 8.298 3.069 1.00 80.69 375 GLY A CA 1
ATOM 3124 C C . GLY A 1 375 ? 0.464 9.011 4.410 1.00 80.69 375 GLY A C 1
ATOM 3125 O O . GLY A 1 375 ? 0.129 8.366 5.403 1.00 80.69 375 GLY A O 1
ATOM 3126 N N . LYS A 1 376 ? 0.590 10.348 4.445 1.00 84.00 376 LYS A N 1
ATOM 3127 C CA . LYS A 1 376 ? 0.263 11.142 5.646 1.00 84.00 376 LYS A CA 1
ATOM 3128 C C . LYS A 1 376 ? -1.240 11.186 5.906 1.00 84.00 376 LYS A C 1
ATOM 3130 O O . LYS A 1 376 ? -1.655 11.042 7.053 1.00 84.00 376 LYS A O 1
ATOM 3135 N N . GLU A 1 377 ? -2.038 11.353 4.854 1.00 86.69 377 GLU A N 1
ATOM 3136 C CA . GLU A 1 377 ? -3.501 11.362 4.947 1.00 86.69 377 GLU A CA 1
ATOM 3137 C C . GLU A 1 377 ? -4.029 9.998 5.409 1.00 86.69 377 GLU A C 1
ATOM 3139 O O . GLU A 1 377 ? -4.832 9.938 6.333 1.00 86.69 377 GLU A O 1
ATOM 3144 N N . GLU A 1 378 ? -3.516 8.901 4.848 1.00 86.00 378 GLU A N 1
ATOM 3145 C CA . GLU A 1 378 ? -3.844 7.531 5.254 1.00 86.00 378 GLU A CA 1
ATOM 3146 C C . GLU A 1 378 ? -3.491 7.279 6.725 1.00 86.00 378 GLU A C 1
ATOM 3148 O O . GLU A 1 378 ? -4.310 6.755 7.481 1.00 86.00 378 GLU A O 1
ATOM 3153 N N . ALA A 1 379 ? -2.293 7.679 7.166 1.00 86.81 379 ALA A N 1
ATOM 3154 C CA . ALA A 1 379 ? -1.891 7.541 8.564 1.00 86.81 379 ALA A CA 1
ATOM 3155 C C . ALA A 1 379 ? -2.815 8.327 9.506 1.00 86.81 379 ALA A C 1
ATOM 3157 O O . ALA A 1 379 ? -3.200 7.825 10.565 1.00 86.81 379 ALA A O 1
ATOM 3158 N N . GLN A 1 380 ? -3.193 9.545 9.113 1.00 87.50 380 GLN A N 1
ATOM 3159 C CA . GLN A 1 380 ? -4.079 10.396 9.896 1.00 87.50 380 GLN A CA 1
ATOM 3160 C C . GLN A 1 380 ? -5.500 9.827 9.964 1.00 87.50 380 GLN A C 1
ATOM 3162 O O . GLN A 1 380 ? -6.060 9.758 11.055 1.00 87.50 380 GLN A O 1
ATOM 3167 N N . GLN A 1 381 ? -6.039 9.325 8.851 1.00 87.12 381 GLN A N 1
ATOM 3168 C CA . GLN A 1 381 ? -7.335 8.639 8.815 1.00 87.12 381 GLN A CA 1
ATOM 3169 C C . GLN A 1 381 ? -7.346 7.400 9.720 1.00 87.12 381 GLN A C 1
ATOM 3171 O O . GLN A 1 381 ? -8.300 7.184 10.465 1.00 87.12 381 GLN A O 1
ATOM 3176 N N . VAL A 1 382 ? -6.274 6.597 9.713 1.00 87.25 382 VAL A N 1
ATOM 3177 C CA . VAL A 1 382 ? -6.145 5.426 10.600 1.00 87.25 382 VAL A CA 1
ATOM 3178 C C . VAL A 1 382 ? -6.176 5.852 12.070 1.00 87.25 382 VAL A C 1
ATOM 3180 O O . VAL A 1 382 ? -6.890 5.246 12.871 1.00 87.25 382 VAL A O 1
ATOM 3183 N N . LEU A 1 383 ? -5.427 6.895 12.438 1.00 87.19 383 LEU A N 1
ATOM 3184 C CA . LEU A 1 383 ? -5.411 7.412 13.808 1.00 87.19 383 LEU A CA 1
ATOM 3185 C C . LEU A 1 383 ? -6.770 7.987 14.224 1.00 87.19 383 LEU A C 1
ATOM 3187 O O . LEU A 1 383 ? -7.215 7.715 15.337 1.00 87.19 383 LEU A O 1
ATOM 3191 N N . GLU A 1 384 ? -7.445 8.713 13.336 1.00 89.12 384 GLU A N 1
ATOM 3192 C CA . GLU A 1 384 ? -8.774 9.278 13.580 1.00 89.12 384 GLU A CA 1
ATOM 3193 C C . GLU A 1 384 ? -9.821 8.179 13.802 1.00 89.12 384 GLU A C 1
ATOM 3195 O O . GLU A 1 384 ? -10.567 8.213 14.779 1.00 89.12 384 GLU A O 1
ATOM 3200 N N . VAL A 1 385 ? -9.831 7.139 12.962 1.00 86.38 385 VAL A N 1
ATOM 3201 C CA . VAL A 1 385 ? -10.724 5.982 13.135 1.00 86.38 385 VAL A CA 1
ATOM 3202 C C . VAL A 1 385 ? -10.455 5.272 14.463 1.00 86.38 385 VAL A C 1
ATOM 3204 O O . VAL A 1 385 ? -11.399 4.930 15.179 1.00 86.38 385 VAL A O 1
ATOM 3207 N N . LEU A 1 386 ? -9.184 5.060 14.826 1.00 83.75 386 LEU A N 1
ATOM 3208 C CA . LEU A 1 386 ? -8.821 4.461 16.114 1.00 83.75 386 LEU A CA 1
ATOM 3209 C C . LEU A 1 386 ? -9.275 5.321 17.298 1.00 83.75 386 LEU A C 1
ATOM 3211 O O . LEU A 1 386 ? -9.760 4.775 18.290 1.00 83.75 386 LEU A O 1
ATOM 3215 N N . GLN A 1 387 ? -9.119 6.641 17.204 1.00 85.88 387 GLN A N 1
ATOM 3216 C CA . GLN A 1 387 ? -9.521 7.572 18.250 1.00 85.88 387 GLN A CA 1
ATOM 3217 C C . GLN A 1 387 ? -11.044 7.600 18.415 1.00 85.88 387 GLN A C 1
ATOM 3219 O O . GLN A 1 387 ? -11.529 7.394 19.525 1.00 85.88 387 GLN A O 1
ATOM 3224 N N . ASN A 1 388 ? -11.796 7.698 17.318 1.00 86.69 388 ASN A N 1
ATOM 3225 C CA . ASN A 1 388 ? -13.259 7.623 17.335 1.00 86.69 388 ASN A CA 1
ATOM 3226 C C . ASN A 1 388 ? -13.758 6.300 17.946 1.00 86.69 388 ASN A C 1
ATOM 3228 O O . ASN A 1 388 ? -14.723 6.276 18.709 1.00 86.69 388 ASN A O 1
ATOM 3232 N N . GLN A 1 389 ? -13.090 5.175 17.664 1.00 83.19 389 GLN A N 1
ATOM 3233 C CA . GLN A 1 389 ? -13.421 3.891 18.293 1.00 83.19 389 GLN A CA 1
ATOM 3234 C C . GLN A 1 389 ? -13.128 3.852 19.801 1.00 83.19 389 GLN A C 1
ATOM 3236 O O . GLN A 1 389 ? -13.826 3.141 20.529 1.00 83.19 389 GLN A O 1
ATOM 3241 N N . LEU A 1 390 ? -12.094 4.556 20.274 1.00 78.88 390 LEU A N 1
ATOM 3242 C CA . LEU A 1 390 ? -11.795 4.673 21.703 1.00 78.88 390 LEU A CA 1
ATOM 3243 C C . LEU A 1 390 ? -12.835 5.543 22.403 1.00 78.88 390 LEU A C 1
ATOM 3245 O O . LEU A 1 390 ? -13.415 5.086 23.381 1.00 78.88 390 LEU A O 1
ATOM 3249 N N . GLU A 1 391 ? -13.134 6.720 21.855 1.00 83.31 391 GLU A N 1
ATOM 3250 C CA . GLU A 1 391 ? -14.128 7.644 22.407 1.00 83.31 391 GLU A CA 1
ATOM 3251 C C . GLU A 1 391 ? -15.515 6.992 22.489 1.00 83.31 391 GLU A C 1
ATOM 3253 O O . GLU A 1 391 ? -16.150 7.033 23.540 1.00 83.31 391 GLU A O 1
ATOM 3258 N N . ASN A 1 392 ? -15.948 6.283 21.439 1.00 84.12 392 ASN A N 1
ATOM 3259 C CA . ASN A 1 392 ? -17.220 5.553 21.450 1.00 84.12 392 ASN A CA 1
ATOM 3260 C C . ASN A 1 392 ? -17.256 4.433 22.500 1.00 84.12 392 ASN A C 1
ATOM 3262 O O . ASN A 1 392 ? -18.285 4.217 23.141 1.00 84.12 392 ASN A O 1
ATOM 3266 N N . ARG A 1 393 ? -16.151 3.696 22.683 1.00 81.06 393 ARG A N 1
ATOM 3267 C CA . ARG A 1 393 ? -16.078 2.658 23.721 1.00 81.06 393 ARG A CA 1
ATOM 3268 C C . ARG A 1 393 ? -16.122 3.285 25.108 1.00 81.06 393 ARG A C 1
ATOM 3270 O O . ARG A 1 393 ? -16.848 2.786 25.957 1.00 81.06 393 ARG A O 1
ATOM 3277 N N . ASP A 1 394 ? -15.335 4.326 25.341 1.00 78.50 394 ASP A N 1
ATOM 3278 C CA . ASP A 1 394 ? -15.227 4.949 26.656 1.00 78.50 394 ASP A CA 1
ATOM 3279 C C . ASP A 1 394 ? -16.576 5.585 27.046 1.00 78.50 394 ASP A C 1
ATOM 3281 O O . ASP A 1 394 ? -17.055 5.356 28.153 1.00 78.50 394 ASP A O 1
ATOM 3285 N N . GLN A 1 395 ? -17.286 6.208 26.095 1.00 84.06 395 GLN A N 1
ATOM 3286 C CA . GLN A 1 395 ? -18.675 6.645 26.288 1.00 84.06 395 GLN A CA 1
ATOM 3287 C C . GLN A 1 395 ? -19.633 5.488 26.611 1.00 84.06 395 GLN A C 1
ATOM 3289 O O . GLN A 1 395 ? -20.486 5.634 27.485 1.00 84.06 395 GLN A O 1
ATOM 3294 N N . ALA A 1 396 ? -19.519 4.339 25.933 1.00 83.56 396 ALA A N 1
ATOM 3295 C CA . ALA A 1 396 ? -20.354 3.171 26.225 1.00 83.56 396 ALA A CA 1
ATOM 3296 C C . ALA A 1 396 ? -20.077 2.606 27.630 1.00 83.56 396 ALA A C 1
ATOM 3298 O O . ALA A 1 396 ? -21.013 2.306 28.368 1.00 83.56 396 ALA A O 1
ATOM 3299 N N . VAL A 1 397 ? -18.804 2.521 28.033 1.00 79.50 397 VAL A N 1
ATOM 3300 C CA . VAL A 1 397 ? -18.408 2.102 29.387 1.00 79.50 397 VAL A CA 1
ATOM 3301 C C . VAL A 1 397 ? -18.954 3.072 30.434 1.00 79.50 397 VAL A C 1
ATOM 3303 O O . VAL A 1 397 ? -19.521 2.624 31.429 1.00 79.50 397 VAL A O 1
ATOM 3306 N N . ASP A 1 398 ? -18.854 4.382 30.207 1.00 82.25 398 ASP A N 1
ATOM 3307 C CA . ASP A 1 398 ? -19.394 5.395 31.119 1.00 82.25 398 ASP A CA 1
ATOM 3308 C C . ASP A 1 398 ? -20.924 5.290 31.255 1.00 82.25 398 ASP A C 1
ATOM 3310 O O . ASP A 1 398 ? -21.462 5.389 32.364 1.00 82.25 398 ASP A O 1
ATOM 3314 N N . GLN A 1 399 ? -21.633 5.037 30.147 1.00 86.50 399 GLN A N 1
ATOM 3315 C CA . GLN A 1 399 ? -23.081 4.804 30.147 1.00 86.50 399 GLN A CA 1
ATOM 3316 C C . GLN A 1 399 ? -23.459 3.550 30.948 1.00 86.50 399 GLN A C 1
ATOM 3318 O O . GLN A 1 399 ? -24.363 3.617 31.785 1.00 86.50 399 GLN A O 1
ATOM 3323 N N . GLU A 1 400 ? -22.767 2.426 30.744 1.00 83.50 400 GLU A N 1
ATOM 3324 C CA . GLU A 1 400 ? -23.030 1.191 31.496 1.00 83.50 400 GLU A CA 1
ATOM 3325 C C . GLU A 1 400 ? -22.686 1.341 32.986 1.00 83.50 400 GLU A C 1
ATOM 3327 O O . GLU A 1 400 ? -23.485 0.983 33.854 1.00 83.50 400 GLU A O 1
ATOM 3332 N N . GLN A 1 401 ? -21.568 1.991 33.324 1.00 84.69 401 GLN A N 1
ATOM 3333 C CA . GLN A 1 401 ? -21.227 2.294 34.718 1.00 84.69 401 GLN A CA 1
ATOM 3334 C C . GLN A 1 401 ? -22.266 3.200 35.396 1.00 84.69 401 GLN A C 1
ATOM 3336 O O . GLN A 1 401 ? -22.543 3.042 36.592 1.00 84.69 401 GLN A O 1
ATOM 3341 N N . ALA A 1 402 ? -22.856 4.151 34.666 1.00 87.50 402 ALA A N 1
ATOM 3342 C CA . ALA A 1 402 ? -23.931 4.993 35.184 1.00 87.50 402 ALA A CA 1
ATOM 3343 C C . ALA A 1 402 ? -25.199 4.175 35.490 1.00 87.50 402 ALA A C 1
ATOM 3345 O O . ALA A 1 402 ? -25.769 4.326 36.578 1.00 87.50 402 ALA A O 1
ATOM 3346 N N . LYS A 1 403 ? -25.597 3.261 34.591 1.00 87.25 403 LYS A N 1
ATOM 3347 C CA . LYS A 1 403 ? -26.714 2.326 34.829 1.00 87.25 403 LYS A CA 1
ATOM 3348 C C . LYS A 1 403 ? -26.451 1.441 36.046 1.00 87.25 403 LYS A C 1
ATOM 3350 O O . LYS A 1 403 ? -27.324 1.305 36.902 1.00 87.25 403 LYS A O 1
ATOM 3355 N N . LEU A 1 404 ? -25.234 0.914 36.183 1.00 87.81 404 LEU A N 1
ATOM 3356 C CA . LEU A 1 404 ? -24.838 0.057 37.303 1.00 87.81 404 LEU A CA 1
ATOM 3357 C C . LEU A 1 404 ? -24.904 0.809 38.645 1.00 87.81 404 LEU A C 1
ATOM 3359 O O . LEU A 1 404 ? -25.449 0.298 39.628 1.00 87.81 404 LEU A O 1
ATOM 3363 N N . LYS A 1 405 ? -24.455 2.073 38.686 1.00 88.94 405 LYS A N 1
ATOM 3364 C CA . LYS A 1 405 ? -24.625 2.956 39.859 1.00 88.94 405 LYS A CA 1
ATOM 3365 C C . LYS A 1 405 ? -26.100 3.187 40.198 1.00 88.94 405 LYS A C 1
ATOM 3367 O O . LYS A 1 405 ? -26.465 3.148 41.376 1.00 88.94 405 LYS A O 1
ATOM 3372 N N . GLN A 1 406 ? -26.950 3.412 39.196 1.00 90.94 406 GLN A N 1
ATOM 3373 C CA . GLN A 1 406 ? -28.386 3.613 39.399 1.00 90.94 406 GLN A CA 1
ATOM 3374 C C . GLN A 1 406 ? -29.071 2.344 39.927 1.00 90.94 406 GLN A C 1
ATOM 3376 O O . GLN A 1 406 ? -29.810 2.419 40.909 1.00 90.94 406 GLN A O 1
ATOM 3381 N N . ALA A 1 407 ? -28.779 1.179 39.347 1.00 88.94 407 ALA A N 1
ATOM 3382 C CA . ALA A 1 407 ? -29.301 -0.109 39.801 1.00 88.94 407 ALA A CA 1
ATOM 3383 C C . ALA A 1 407 ? -28.883 -0.411 41.251 1.00 88.94 407 ALA A C 1
ATOM 3385 O O . ALA A 1 407 ? -29.717 -0.785 42.079 1.00 88.94 407 ALA A O 1
ATOM 3386 N N . LYS A 1 408 ? -27.619 -0.141 41.607 1.00 91.06 408 LYS A N 1
ATOM 3387 C CA . LYS A 1 408 ? -27.121 -0.278 42.986 1.00 91.06 408 LYS A CA 1
ATOM 3388 C C . LYS A 1 408 ? -27.864 0.628 43.970 1.00 91.06 408 LYS A C 1
ATOM 3390 O O . LYS A 1 408 ? -28.174 0.205 45.087 1.00 91.06 408 LYS A O 1
ATOM 3395 N N . LYS A 1 409 ? -28.178 1.864 43.564 1.00 92.75 409 LYS A N 1
ATOM 3396 C CA . LYS A 1 409 ? -28.979 2.795 44.371 1.00 92.75 409 LYS A CA 1
ATOM 3397 C C . LYS A 1 409 ? -30.393 2.251 44.603 1.00 92.75 409 LYS A C 1
ATOM 3399 O O . LYS A 1 409 ? -30.814 2.185 45.751 1.00 92.75 409 LYS A O 1
ATOM 3404 N N . ILE A 1 410 ? -31.066 1.775 43.551 1.00 91.75 410 ILE A N 1
ATOM 3405 C CA . ILE A 1 410 ? -32.411 1.175 43.643 1.00 91.75 410 ILE A CA 1
ATOM 3406 C C . ILE A 1 410 ? -32.422 -0.015 44.611 1.00 91.75 410 ILE A C 1
ATOM 3408 O O . ILE A 1 410 ? -33.300 -0.103 45.465 1.00 91.75 410 ILE A O 1
ATOM 3412 N N . ILE A 1 411 ? -31.429 -0.908 44.522 1.00 90.31 411 ILE A N 1
ATOM 3413 C CA . ILE A 1 411 ? -31.283 -2.041 45.452 1.00 90.31 411 ILE A CA 1
ATOM 3414 C C . ILE A 1 411 ? -31.141 -1.551 46.895 1.00 90.31 411 ILE A C 1
ATOM 3416 O O . ILE A 1 411 ? -31.778 -2.089 47.796 1.00 90.31 411 ILE A O 1
ATOM 3420 N N . THR A 1 412 ? -30.320 -0.524 47.116 1.00 92.12 412 THR A N 1
ATOM 3421 C CA . THR A 1 412 ? -30.082 0.037 48.453 1.00 92.12 412 THR A CA 1
ATOM 3422 C C . THR A 1 412 ? -31.356 0.653 49.035 1.00 92.12 412 THR A C 1
ATOM 3424 O O . THR A 1 412 ? -31.658 0.437 50.207 1.00 92.12 412 THR A O 1
ATOM 3427 N N . ASP A 1 413 ? -32.126 1.380 48.226 1.00 91.88 413 ASP A N 1
ATOM 3428 C CA . ASP A 1 413 ? -33.389 1.988 48.653 1.00 91.88 413 ASP A CA 1
ATOM 3429 C C . ASP A 1 413 ? -34.450 0.913 48.958 1.00 91.88 413 ASP A C 1
ATOM 3431 O O . ASP A 1 413 ? -35.127 0.991 49.982 1.00 91.88 413 ASP A O 1
ATOM 3435 N N . LYS A 1 414 ? -34.513 -0.163 48.160 1.00 90.56 414 LYS A N 1
ATOM 3436 C CA . LYS A 1 414 ? -35.395 -1.315 48.420 1.00 90.56 414 LYS A CA 1
ATOM 3437 C C . LYS A 1 414 ? -35.050 -2.073 49.699 1.00 90.56 414 LYS A C 1
ATOM 3439 O O . LYS A 1 414 ? -35.956 -2.525 50.392 1.00 90.56 414 LYS A O 1
ATOM 3444 N N . ILE A 1 415 ? -33.764 -2.210 50.024 1.00 91.94 415 ILE A N 1
ATOM 3445 C CA . ILE A 1 415 ? -33.336 -2.798 51.303 1.00 91.94 415 ILE A CA 1
ATOM 3446 C C . ILE A 1 415 ? -33.873 -1.955 52.465 1.00 91.94 415 ILE A C 1
ATOM 3448 O O . ILE A 1 415 ? -34.502 -2.508 53.359 1.00 91.94 415 ILE A O 1
ATOM 3452 N N . LYS A 1 416 ? -33.740 -0.622 52.402 1.00 92.69 416 LYS A N 1
ATOM 3453 C CA . LYS A 1 416 ? -34.285 0.275 53.436 1.00 92.69 416 LYS A CA 1
ATOM 3454 C C . LYS A 1 416 ? -35.806 0.178 53.562 1.00 92.69 416 LYS A C 1
ATOM 3456 O O . LYS A 1 416 ? -36.313 0.172 54.677 1.00 92.69 416 LYS A O 1
ATOM 3461 N N . GLU A 1 417 ? -36.536 0.104 52.445 1.00 91.81 417 GLU A N 1
ATOM 3462 C CA . GLU A 1 417 ? -37.994 -0.111 52.466 1.00 91.81 417 GLU A CA 1
ATOM 3463 C C . GLU A 1 417 ? -38.352 -1.406 53.208 1.00 91.81 417 GLU A C 1
ATOM 3465 O O . GLU A 1 417 ? -39.232 -1.405 54.066 1.00 91.81 417 GLU A O 1
ATOM 3470 N N . ILE A 1 418 ? -37.648 -2.503 52.911 1.00 92.19 418 ILE A N 1
ATOM 3471 C CA . ILE A 1 418 ? -37.860 -3.797 53.567 1.00 92.19 418 ILE A CA 1
ATOM 3472 C C . ILE A 1 418 ? -37.541 -3.721 55.063 1.00 92.19 418 ILE A C 1
ATOM 3474 O O . ILE A 1 418 ? -38.308 -4.265 55.854 1.00 92.19 418 ILE A O 1
ATOM 3478 N N . ASP A 1 419 ? -36.456 -3.051 55.453 1.00 91.56 419 ASP A N 1
ATOM 3479 C CA . ASP A 1 419 ? -36.064 -2.902 56.859 1.00 91.56 419 ASP A CA 1
ATOM 3480 C C . ASP A 1 419 ? -37.125 -2.125 57.659 1.00 91.56 419 ASP A C 1
ATOM 3482 O O . ASP A 1 419 ? -37.473 -2.513 58.774 1.00 91.56 419 ASP A O 1
ATOM 3486 N N . ILE A 1 420 ? -37.708 -1.070 57.071 1.00 92.12 420 ILE A N 1
ATOM 3487 C CA . ILE A 1 420 ? -38.808 -0.309 57.687 1.00 92.12 420 ILE A CA 1
ATOM 3488 C C . ILE A 1 420 ? -40.050 -1.193 57.855 1.00 92.12 420 ILE A C 1
ATOM 3490 O O . ILE A 1 420 ? -40.644 -1.219 58.933 1.00 92.12 420 ILE A O 1
ATOM 3494 N N . ILE A 1 421 ? -40.444 -1.938 56.815 1.00 90.31 421 ILE A N 1
ATOM 3495 C CA . ILE A 1 421 ? -41.622 -2.817 56.882 1.00 90.31 421 ILE A CA 1
ATOM 3496 C C . ILE A 1 421 ? -41.402 -3.938 57.909 1.00 90.31 421 ILE A C 1
ATOM 3498 O O . ILE A 1 421 ? -42.321 -4.239 58.662 1.00 90.31 421 ILE A O 1
ATOM 3502 N N . GLN A 1 422 ? -40.194 -4.507 57.992 1.00 90.12 422 GLN A N 1
ATOM 3503 C CA . GLN A 1 422 ? -39.830 -5.511 59.003 1.00 90.12 422 GLN A CA 1
ATOM 3504 C C . GLN A 1 422 ? -39.904 -4.955 60.426 1.00 90.12 422 GLN A C 1
ATOM 3506 O O . GLN A 1 422 ? -40.420 -5.624 61.318 1.00 90.12 422 GLN A O 1
ATOM 3511 N N . SER A 1 423 ? -39.421 -3.728 60.647 1.00 91.38 423 SER A N 1
ATOM 3512 C CA . SER A 1 423 ? -39.537 -3.068 61.951 1.00 91.38 423 SER A CA 1
ATOM 3513 C C . SER A 1 423 ? -41.004 -2.879 62.344 1.00 91.38 423 SER A C 1
ATOM 3515 O O . SER A 1 423 ? -41.385 -3.197 63.468 1.00 91.38 423 SER A O 1
ATOM 3517 N N . ASN A 1 424 ? -41.843 -2.429 61.407 1.00 90.50 424 ASN A N 1
ATOM 3518 C CA . ASN A 1 424 ? -43.277 -2.268 61.645 1.00 90.50 424 ASN A CA 1
ATOM 3519 C C . ASN A 1 424 ? -43.963 -3.619 61.912 1.00 90.50 424 ASN A C 1
ATOM 3521 O O . ASN A 1 424 ? -44.768 -3.722 62.833 1.00 90.50 424 ASN A O 1
ATOM 3525 N N . GLU A 1 425 ? -43.646 -4.663 61.139 1.00 89.12 425 GLU A N 1
ATOM 3526 C CA . GLU A 1 425 ? -44.156 -6.026 61.353 1.00 89.12 425 GLU A CA 1
ATOM 3527 C C . GLU A 1 425 ? -43.844 -6.506 62.775 1.00 89.12 425 GLU A C 1
ATOM 3529 O O . GLU A 1 425 ? -44.751 -6.959 63.477 1.00 89.12 425 GLU A O 1
ATOM 3534 N N . TYR A 1 426 ? -42.600 -6.319 63.224 1.00 89.19 426 TYR A N 1
ATOM 3535 C CA . TYR A 1 426 ? -42.167 -6.663 64.575 1.00 89.19 426 TYR A CA 1
ATOM 3536 C C . TYR A 1 426 ? -42.930 -5.873 65.649 1.00 89.19 426 TYR A C 1
ATOM 3538 O O . TYR A 1 426 ? -43.396 -6.456 66.627 1.00 89.19 426 TYR A O 1
ATOM 3546 N N . GLU A 1 427 ? -43.118 -4.560 65.477 1.00 90.44 427 GLU A N 1
ATOM 3547 C CA . GLU A 1 427 ? -43.914 -3.742 66.405 1.00 90.44 427 GLU A CA 1
ATOM 3548 C C . GLU A 1 427 ? -45.376 -4.208 66.487 1.00 90.44 427 GLU A C 1
ATOM 3550 O O . GLU A 1 427 ? -45.941 -4.310 67.581 1.00 90.44 427 GLU A O 1
ATOM 3555 N N . HIS A 1 428 ? -45.986 -4.540 65.345 1.00 89.25 428 HIS A N 1
ATOM 3556 C CA . HIS A 1 428 ? -47.342 -5.086 65.284 1.00 89.25 428 HIS A CA 1
ATOM 3557 C C . HIS A 1 428 ? -47.441 -6.455 65.965 1.00 89.25 428 HIS A C 1
ATOM 3559 O O . HIS A 1 428 ? -48.409 -6.704 66.685 1.00 89.25 428 HIS A O 1
ATOM 3565 N N . GLU A 1 429 ? -46.447 -7.324 65.780 1.00 88.25 429 GLU A N 1
ATOM 3566 C CA . GLU A 1 429 ? -46.385 -8.634 66.427 1.00 88.25 429 GLU A CA 1
ATOM 3567 C C . GLU A 1 429 ? -46.243 -8.497 67.951 1.00 88.25 429 GLU A C 1
ATOM 3569 O O . GLU A 1 429 ? -47.008 -9.104 68.701 1.00 88.25 429 GLU A O 1
ATOM 3574 N N . GLN A 1 430 ? -45.361 -7.611 68.427 1.00 89.69 430 GLN A N 1
ATOM 3575 C CA . GLN A 1 430 ? -45.226 -7.301 69.855 1.00 89.69 430 GLN A CA 1
ATOM 3576 C C . GLN A 1 430 ? -46.532 -6.762 70.448 1.00 89.69 430 GLN A C 1
ATOM 3578 O O . GLN A 1 430 ? -46.964 -7.201 71.518 1.00 89.69 430 GLN A O 1
ATOM 3583 N N . ARG A 1 431 ? -47.206 -5.842 69.747 1.00 90.62 431 ARG A N 1
ATOM 3584 C CA . ARG A 1 431 ? -48.496 -5.295 70.190 1.00 90.62 431 ARG A CA 1
ATOM 3585 C C . ARG A 1 431 ? -49.588 -6.361 70.217 1.00 90.62 431 ARG A C 1
ATOM 3587 O O . ARG A 1 431 ? -50.376 -6.391 71.158 1.00 90.62 431 ARG A O 1
ATOM 3594 N N . LYS A 1 432 ? -49.609 -7.269 69.238 1.00 90.12 432 LYS A N 1
ATOM 3595 C CA . LYS A 1 432 ? -50.525 -8.416 69.206 1.00 90.12 432 LYS A CA 1
ATOM 3596 C C . LYS A 1 432 ? -50.306 -9.335 70.408 1.00 90.12 432 LYS A C 1
ATOM 3598 O O . LYS A 1 432 ? -51.275 -9.662 71.081 1.00 90.12 432 LYS A O 1
ATOM 3603 N N . VAL A 1 433 ? -49.056 -9.664 70.745 1.00 90.06 433 VAL A N 1
ATOM 3604 C CA . VAL A 1 433 ? -48.718 -10.472 71.934 1.00 90.06 433 VAL A CA 1
ATOM 3605 C C . VAL A 1 433 ? -49.163 -9.785 73.233 1.00 90.06 433 VAL A C 1
ATOM 3607 O O . VAL A 1 433 ? -49.702 -10.434 74.132 1.00 90.06 433 VAL A O 1
ATOM 3610 N N . GLN A 1 434 ? -48.982 -8.465 73.342 1.00 91.44 434 GLN A N 1
ATOM 361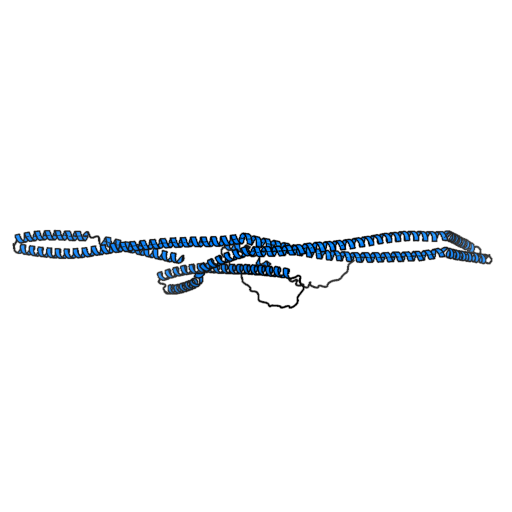1 C CA . GLN A 1 434 ? -49.453 -7.690 74.498 1.00 91.44 434 GLN A CA 1
ATOM 3612 C C . GLN A 1 434 ? -50.985 -7.692 74.612 1.00 91.44 434 GLN A C 1
ATOM 3614 O O . GLN A 1 434 ? -51.518 -7.870 75.713 1.00 91.44 434 GLN A O 1
ATOM 3619 N N . LEU A 1 435 ? -51.689 -7.529 73.487 1.00 91.94 435 LEU A N 1
ATOM 3620 C CA . LEU A 1 435 ? -53.149 -7.617 73.423 1.00 91.94 435 LEU A CA 1
ATOM 3621 C C . LEU A 1 435 ? -53.643 -9.028 73.764 1.00 91.94 435 LEU A C 1
ATOM 3623 O O . LEU A 1 435 ? -54.571 -9.166 74.549 1.00 91.94 435 LEU A O 1
ATOM 3627 N N . ASP A 1 436 ? -52.980 -10.078 73.281 1.00 91.31 436 ASP A N 1
ATOM 3628 C CA . ASP A 1 436 ? -53.309 -11.467 73.622 1.00 91.31 436 ASP A CA 1
ATOM 3629 C C . ASP A 1 436 ? -53.169 -11.734 75.126 1.00 91.31 436 ASP A C 1
ATOM 3631 O O . ASP A 1 436 ? -54.054 -12.328 75.742 1.00 91.31 436 ASP A O 1
ATOM 3635 N N . SER A 1 437 ? -52.098 -11.234 75.748 1.00 92.62 437 SER A N 1
ATOM 3636 C CA . SER A 1 437 ? -51.896 -11.327 77.199 1.00 92.62 437 SER A CA 1
ATOM 3637 C C . SER A 1 437 ? -52.974 -10.573 77.989 1.00 92.62 437 SER A C 1
ATOM 3639 O O . SER A 1 437 ? -53.512 -11.095 78.968 1.00 92.62 437 SER A O 1
ATOM 3641 N N . THR A 1 438 ? -53.341 -9.363 77.556 1.00 93.25 438 THR A N 1
ATOM 3642 C CA . THR A 1 438 ? -54.395 -8.572 78.216 1.00 93.25 438 THR A CA 1
ATOM 3643 C C . THR A 1 438 ? -55.783 -9.179 78.026 1.00 93.25 438 THR A C 1
ATOM 3645 O O . THR A 1 438 ? -56.526 -9.262 79.003 1.00 93.25 438 THR A O 1
ATOM 3648 N N . ILE A 1 439 ? -56.119 -9.681 76.834 1.00 93.69 439 ILE A N 1
ATOM 3649 C CA . ILE A 1 439 ? -57.360 -10.428 76.573 1.00 93.69 439 ILE A CA 1
ATOM 3650 C C . ILE A 1 439 ? -57.423 -11.669 77.467 1.00 93.69 439 ILE A C 1
ATOM 3652 O O . ILE A 1 439 ? -58.454 -11.912 78.093 1.00 93.69 439 ILE A O 1
ATOM 3656 N N . LEU A 1 440 ? -56.324 -12.420 77.607 1.00 94.00 440 LEU A N 1
ATOM 3657 C CA . LEU A 1 440 ? -56.258 -13.591 78.486 1.00 94.00 440 LEU A CA 1
ATOM 3658 C C . LEU A 1 440 ? -56.523 -13.218 79.958 1.00 94.00 440 LEU A C 1
ATOM 3660 O O . LEU A 1 440 ? -57.322 -13.872 80.632 1.00 94.00 440 LEU A O 1
ATOM 3664 N N . GLN A 1 441 ? -55.891 -12.149 80.457 1.00 93.56 441 GLN A N 1
ATOM 3665 C CA . GLN A 1 441 ? -56.092 -11.655 81.826 1.00 93.56 441 GLN A CA 1
ATOM 3666 C C . GLN A 1 441 ? -57.523 -11.153 82.060 1.00 93.56 441 GLN A C 1
ATOM 3668 O O . GLN A 1 441 ? -58.128 -11.477 83.085 1.00 93.56 441 GLN A O 1
ATOM 3673 N N . LEU A 1 442 ? -58.081 -10.387 81.115 1.00 93.12 442 LEU A N 1
ATOM 3674 C CA . LEU A 1 442 ? -59.459 -9.896 81.173 1.00 93.12 442 LEU A CA 1
ATOM 3675 C C . LEU A 1 442 ? -60.463 -11.049 81.112 1.00 93.12 442 LEU A C 1
ATOM 3677 O O . LEU A 1 442 ? -61.399 -11.057 81.905 1.00 93.12 442 LEU A O 1
ATOM 3681 N N . SER A 1 443 ? -60.223 -12.058 80.273 1.00 92.62 443 SER A N 1
ATOM 3682 C CA . SER A 1 443 ? -61.047 -13.272 80.182 1.00 92.62 443 SER A CA 1
ATOM 3683 C C . SER A 1 443 ? -61.051 -14.050 81.500 1.00 92.62 443 SER A C 1
ATOM 3685 O O . SER A 1 443 ? -62.104 -14.467 81.985 1.00 92.62 443 SER A O 1
ATOM 3687 N N . ALA A 1 444 ? -59.881 -14.212 82.128 1.00 92.75 444 ALA A N 1
ATOM 3688 C CA . ALA A 1 444 ? -59.763 -14.871 83.427 1.00 92.75 444 ALA A CA 1
ATOM 3689 C C . ALA A 1 444 ? -60.468 -14.078 84.541 1.00 92.75 444 ALA A C 1
ATOM 3691 O O . ALA A 1 444 ? -61.162 -14.663 85.377 1.00 92.75 444 ALA A O 1
ATOM 3692 N N . LYS A 1 445 ? -60.329 -12.744 84.541 1.00 93.75 445 LYS A N 1
ATOM 3693 C CA . LYS A 1 445 ? -61.015 -11.853 85.487 1.00 93.75 445 LYS A CA 1
ATOM 3694 C C . LYS A 1 445 ? -62.529 -11.892 85.296 1.00 93.75 445 LYS A C 1
ATOM 3696 O O . LYS A 1 445 ? -63.245 -12.001 86.285 1.00 93.75 445 LYS A O 1
ATOM 3701 N N . TRP A 1 446 ? -63.000 -11.837 84.053 1.00 94.06 446 TRP A N 1
ATOM 3702 C CA . TRP A 1 446 ? -64.414 -11.949 83.703 1.00 94.06 446 TRP A CA 1
ATOM 3703 C C . TRP A 1 446 ? -64.999 -13.266 84.214 1.00 94.06 446 TRP A C 1
ATOM 3705 O O . TRP A 1 446 ? -66.003 -13.250 84.921 1.00 94.06 446 TRP A O 1
ATOM 3715 N N . LYS A 1 447 ? -64.315 -14.392 83.965 1.00 93.44 447 LYS A N 1
ATOM 3716 C CA . LYS A 1 447 ? -64.737 -15.709 84.455 1.00 93.44 447 LYS A CA 1
ATOM 3717 C C . LYS A 1 447 ? -64.832 -15.745 85.982 1.00 93.44 447 LYS A C 1
ATOM 3719 O O . LYS A 1 447 ? -65.854 -16.151 86.514 1.00 93.44 447 LYS A O 1
ATOM 3724 N N . ASN A 1 448 ? -63.812 -15.249 86.685 1.00 93.88 448 ASN A N 1
ATOM 3725 C CA . ASN A 1 448 ? -63.812 -15.196 88.149 1.00 93.88 448 ASN A CA 1
ATOM 3726 C C . ASN A 1 448 ? -64.942 -14.306 88.699 1.00 93.88 448 ASN A C 1
ATOM 3728 O O . ASN A 1 448 ? -65.651 -14.704 89.618 1.00 93.88 448 ASN A O 1
ATOM 3732 N N . LEU A 1 449 ? -65.161 -13.121 88.118 1.00 92.69 449 LEU A N 1
ATOM 3733 C CA . LEU A 1 449 ? -66.280 -12.254 88.502 1.00 92.69 449 LEU A CA 1
ATOM 3734 C C . LEU A 1 449 ? -67.633 -12.930 88.249 1.00 92.69 449 LEU A C 1
ATOM 3736 O O . LEU A 1 449 ? -68.547 -12.784 89.060 1.00 92.69 449 LEU A O 1
ATOM 3740 N N . ASN A 1 450 ? -67.755 -13.685 87.158 1.00 92.19 450 ASN A N 1
ATOM 3741 C CA . ASN A 1 450 ? -68.955 -14.445 86.842 1.00 92.19 450 ASN A CA 1
ATOM 3742 C C . ASN A 1 450 ? -69.193 -15.586 87.848 1.00 92.19 450 ASN A C 1
ATOM 3744 O O . ASN A 1 450 ? -70.306 -15.713 88.356 1.00 92.19 450 ASN A O 1
ATOM 3748 N N . ASP A 1 451 ? -68.150 -16.336 88.214 1.00 92.44 451 ASP A N 1
ATOM 3749 C CA . ASP A 1 451 ? -68.205 -17.383 89.243 1.00 92.44 451 ASP A CA 1
ATOM 3750 C C . ASP A 1 451 ? -68.585 -16.786 90.618 1.00 92.44 451 ASP A C 1
ATOM 3752 O O . ASP A 1 451 ? -69.461 -17.296 91.316 1.00 92.44 451 ASP A O 1
ATOM 3756 N N . GLN A 1 452 ? -67.996 -15.642 90.994 1.00 89.62 452 GLN A N 1
ATOM 3757 C CA . GLN A 1 452 ? -68.340 -14.920 92.228 1.00 89.62 452 GLN A CA 1
ATOM 3758 C C . GLN A 1 452 ? -69.773 -14.384 92.219 1.00 89.62 452 GLN A C 1
ATOM 3760 O O . GLN A 1 452 ? -70.428 -14.370 93.263 1.00 89.62 452 GLN A O 1
ATOM 3765 N N . LYS A 1 453 ? -70.265 -13.925 91.062 1.00 91.06 453 LYS A N 1
ATOM 3766 C CA . LYS A 1 453 ? -71.648 -13.469 90.903 1.00 91.06 453 LYS A CA 1
ATOM 3767 C C . LYS A 1 453 ? -72.618 -14.633 91.080 1.00 91.06 453 LYS A C 1
ATOM 3769 O O . LYS A 1 453 ? -73.606 -14.460 91.787 1.00 91.06 453 LYS A O 1
ATOM 3774 N N . GLN A 1 454 ? -72.338 -15.796 90.486 1.00 88.88 454 GLN A N 1
ATOM 3775 C CA . GLN A 1 454 ? -73.142 -17.008 90.680 1.00 88.88 454 GLN A CA 1
ATOM 3776 C C . GLN A 1 454 ? -73.185 -17.407 92.158 1.00 88.88 454 GLN A C 1
ATOM 3778 O O . GLN A 1 454 ? -74.271 -17.525 92.715 1.00 88.88 454 GLN A O 1
ATOM 3783 N N . LEU A 1 455 ? -72.029 -17.461 92.825 1.00 89.81 455 LEU A N 1
ATOM 3784 C CA . LEU A 1 455 ? -71.946 -17.755 94.258 1.00 89.81 455 LEU A CA 1
ATOM 3785 C C . LEU A 1 455 ? -72.727 -16.739 95.120 1.00 89.81 455 LEU A C 1
ATOM 3787 O O . LEU A 1 455 ? -73.378 -17.106 96.096 1.00 89.81 455 LEU A O 1
ATOM 3791 N N . ALA A 1 456 ? -72.674 -15.446 94.780 1.00 84.00 456 ALA A N 1
ATOM 3792 C CA . ALA A 1 456 ? -73.423 -14.400 95.483 1.00 84.00 456 ALA A CA 1
ATOM 3793 C C . ALA A 1 456 ? -74.945 -14.533 95.290 1.00 84.00 456 ALA A C 1
ATOM 3795 O O . ALA A 1 456 ? -75.695 -14.246 96.218 1.00 84.00 456 ALA A O 1
ATOM 3796 N N . ILE A 1 457 ? -75.397 -14.984 94.114 1.00 84.69 457 ILE A N 1
ATOM 3797 C CA . ILE A 1 457 ? -76.810 -15.294 93.841 1.00 84.69 457 ILE A CA 1
ATOM 3798 C C . ILE A 1 457 ? -77.246 -16.534 94.633 1.00 84.69 457 ILE A C 1
ATOM 3800 O O . ILE A 1 457 ? -78.293 -16.504 95.266 1.00 84.69 457 ILE A O 1
ATOM 3804 N N . GLU A 1 458 ? -76.432 -17.593 94.649 1.00 87.12 458 GLU A N 1
ATOM 3805 C CA . GLU A 1 458 ? -76.698 -18.837 95.393 1.00 87.12 458 GLU A CA 1
ATOM 3806 C C . GLU A 1 458 ? -76.747 -18.642 96.919 1.00 87.12 458 GLU A C 1
ATOM 3808 O O . GLU A 1 458 ? -77.333 -19.455 97.628 1.00 87.12 458 GLU A O 1
ATOM 3813 N N . THR A 1 459 ? -76.136 -17.568 97.429 1.00 86.94 459 THR A N 1
ATOM 3814 C CA . THR A 1 459 ? -76.091 -17.207 98.858 1.00 86.94 459 THR A CA 1
ATOM 3815 C C . THR A 1 459 ? -77.006 -16.028 99.225 1.00 86.94 459 THR A C 1
ATOM 3817 O O . THR A 1 459 ? -76.849 -15.453 100.303 1.00 86.94 459 THR A O 1
ATOM 3820 N N . ASP A 1 460 ? -77.945 -15.652 98.344 1.00 84.38 460 ASP A N 1
ATOM 3821 C CA . ASP A 1 460 ? -78.931 -14.565 98.509 1.00 84.38 460 ASP A CA 1
ATOM 3822 C C . ASP A 1 460 ? -78.336 -13.154 98.759 1.00 84.38 460 ASP A C 1
ATOM 3824 O O . ASP A 1 460 ? -78.996 -12.249 99.276 1.00 84.38 460 ASP A O 1
ATOM 3828 N N . GLN A 1 461 ? -77.084 -12.909 98.352 1.00 83.25 461 GLN A N 1
ATOM 3829 C CA . GLN A 1 461 ? -76.401 -11.610 98.472 1.00 83.25 461 GLN A CA 1
ATOM 3830 C C . GLN A 1 461 ? -76.614 -10.733 97.225 1.00 83.25 461 GLN A C 1
ATOM 3832 O O . GLN A 1 461 ? -75.674 -10.410 96.490 1.00 83.25 461 GLN A O 1
ATOM 3837 N N . PHE A 1 462 ? -77.858 -10.318 96.974 1.00 80.81 462 PHE A N 1
ATOM 3838 C CA . PHE A 1 462 ? -78.246 -9.645 95.724 1.00 80.81 462 PHE A CA 1
ATOM 3839 C C . PHE A 1 462 ? -77.562 -8.290 95.470 1.00 80.81 462 PHE A C 1
ATOM 3841 O O . PHE A 1 462 ? -77.224 -7.989 94.326 1.00 80.81 462 PHE A O 1
ATOM 3848 N N . GLU A 1 463 ? -77.284 -7.491 96.505 1.00 81.19 463 GLU A N 1
ATOM 3849 C CA . GLU A 1 463 ? -76.542 -6.225 96.350 1.00 81.19 463 GLU A CA 1
ATOM 3850 C C . GLU A 1 463 ? -75.114 -6.464 95.838 1.00 81.19 463 GLU A C 1
ATOM 3852 O O . GLU A 1 463 ? -74.633 -5.778 94.933 1.00 81.19 463 GLU A O 1
ATOM 3857 N N . LYS A 1 464 ? -74.450 -7.502 96.358 1.00 83.38 464 LYS A N 1
ATOM 3858 C CA . LYS A 1 464 ? -73.115 -7.911 95.912 1.00 83.38 464 LYS A CA 1
ATOM 3859 C C . LYS A 1 464 ? -73.154 -8.453 94.482 1.00 83.38 464 LYS A C 1
ATOM 3861 O O . LYS A 1 464 ? -72.271 -8.134 93.689 1.00 83.38 464 LYS A O 1
ATOM 3866 N N . ALA A 1 465 ? -74.191 -9.214 94.128 1.00 80.31 465 ALA A N 1
ATOM 3867 C CA . ALA A 1 465 ? -74.399 -9.697 92.765 1.00 80.31 465 ALA A CA 1
ATOM 3868 C C . ALA A 1 465 ? -74.634 -8.553 91.757 1.00 80.31 465 ALA A C 1
ATOM 3870 O O . ALA A 1 465 ? -74.151 -8.637 90.626 1.00 80.31 465 ALA A O 1
ATOM 3871 N N . ALA A 1 466 ? -75.320 -7.473 92.155 1.00 79.38 466 ALA A N 1
ATOM 3872 C CA . ALA A 1 466 ? -75.516 -6.285 91.321 1.00 79.38 466 ALA A CA 1
ATOM 3873 C C . ALA A 1 466 ? -74.188 -5.560 91.038 1.00 79.38 466 ALA A C 1
ATOM 3875 O O . ALA A 1 466 ? -73.858 -5.330 89.875 1.00 79.38 466 ALA A O 1
ATOM 3876 N N . ILE A 1 467 ? -73.376 -5.315 92.076 1.00 88.25 467 ILE A N 1
ATOM 3877 C CA . ILE A 1 467 ? -72.038 -4.707 91.938 1.00 88.25 467 ILE A CA 1
ATOM 3878 C C . ILE A 1 467 ? -71.134 -5.567 91.044 1.00 88.25 467 ILE A C 1
ATOM 3880 O O . ILE A 1 467 ? -70.469 -5.049 90.145 1.00 88.25 467 ILE A O 1
ATOM 3884 N N . LEU A 1 468 ? -71.124 -6.889 91.254 1.00 89.38 468 LEU A N 1
ATOM 3885 C CA . LEU A 1 468 ? -70.369 -7.819 90.410 1.00 89.38 468 LEU A CA 1
ATOM 3886 C C . LEU A 1 468 ? -70.874 -7.801 88.962 1.00 89.38 468 LEU A C 1
ATOM 3888 O O . LEU A 1 468 ? -70.071 -7.881 88.039 1.00 89.38 468 LEU A O 1
ATOM 3892 N N . SER A 1 469 ? -72.180 -7.634 88.733 1.00 88.56 469 SER A N 1
ATOM 3893 C CA . SER A 1 469 ? -72.732 -7.531 87.381 1.00 88.56 469 SER A CA 1
ATOM 3894 C C . SER A 1 469 ? -72.289 -6.266 86.642 1.00 88.56 469 SER A C 1
ATOM 3896 O O . SER A 1 469 ? -72.074 -6.333 85.432 1.00 88.56 469 SER A O 1
ATOM 3898 N N . ASP A 1 470 ? -72.142 -5.135 87.332 1.00 88.19 470 ASP A N 1
ATOM 3899 C CA . ASP A 1 470 ? -71.614 -3.905 86.728 1.00 88.19 470 ASP A CA 1
ATOM 3900 C C . ASP A 1 470 ? -70.113 -4.026 86.431 1.00 88.19 470 ASP A C 1
ATOM 3902 O O . ASP A 1 470 ? -69.644 -3.581 85.381 1.00 88.19 470 ASP A O 1
ATOM 3906 N N . GLN A 1 471 ? -69.363 -4.711 87.301 1.00 90.25 471 GLN A N 1
ATOM 3907 C CA . GLN A 1 471 ? -67.955 -5.035 87.051 1.00 90.25 471 GLN A CA 1
ATOM 3908 C C . GLN A 1 471 ? -67.779 -5.983 85.858 1.00 90.25 471 GLN A C 1
ATOM 3910 O O . GLN A 1 471 ? -66.876 -5.761 85.054 1.00 90.25 471 GLN A O 1
ATOM 3915 N N . ILE A 1 472 ? -68.655 -6.985 85.708 1.00 91.81 472 ILE A N 1
ATOM 3916 C CA . ILE A 1 472 ? -68.681 -7.894 84.552 1.00 91.81 472 ILE A CA 1
ATOM 3917 C C . ILE A 1 472 ? -68.889 -7.105 83.258 1.00 91.81 472 ILE A C 1
ATOM 3919 O O . ILE A 1 472 ? -68.063 -7.215 82.353 1.00 91.81 472 ILE A O 1
ATOM 3923 N N . LYS A 1 473 ? -69.912 -6.240 83.197 1.00 92.12 473 LYS A N 1
ATOM 3924 C CA . LYS A 1 473 ? -70.174 -5.393 82.018 1.00 92.12 473 LYS A CA 1
ATOM 3925 C C . LYS A 1 473 ? -68.975 -4.516 81.658 1.00 92.12 473 LYS A C 1
ATOM 3927 O O . LYS A 1 473 ? -68.641 -4.377 80.486 1.00 92.12 473 LYS A O 1
ATOM 3932 N N . LEU A 1 474 ? -68.311 -3.929 82.656 1.00 92.44 474 LEU A N 1
ATOM 3933 C CA . LEU A 1 474 ? -67.115 -3.120 82.423 1.00 92.44 474 LEU A CA 1
ATOM 3934 C C . LEU A 1 474 ? -65.959 -3.968 81.867 1.00 92.44 474 LEU A C 1
ATOM 3936 O O . LEU A 1 474 ? -65.267 -3.527 80.952 1.00 92.44 474 LEU A O 1
ATOM 3940 N N . THR A 1 475 ? -65.750 -5.182 82.393 1.00 91.88 475 THR A N 1
ATOM 3941 C CA . THR A 1 475 ? -64.726 -6.099 81.867 1.00 91.88 475 THR A CA 1
ATOM 3942 C C . THR A 1 475 ? -65.044 -6.603 80.461 1.00 91.88 475 THR A C 1
ATOM 3944 O O . THR A 1 475 ? -64.123 -6.692 79.659 1.00 91.88 475 THR A O 1
ATOM 3947 N N . GLU A 1 476 ? -66.315 -6.851 80.127 1.00 91.56 476 GLU A N 1
ATOM 3948 C CA . GLU A 1 476 ? -66.750 -7.205 78.764 1.00 91.56 476 GLU A CA 1
ATOM 3949 C C . GLU A 1 476 ? -66.459 -6.071 77.782 1.00 91.56 476 GLU A C 1
ATOM 3951 O O . GLU A 1 476 ? -65.847 -6.296 76.748 1.00 91.56 476 GLU A O 1
ATOM 3956 N N . GLN A 1 477 ? -66.786 -4.825 78.139 1.00 92.56 477 GLN A N 1
ATOM 3957 C CA . GLN A 1 477 ? -66.470 -3.664 77.299 1.00 92.56 477 GLN A CA 1
ATOM 3958 C C . GLN A 1 477 ? -64.963 -3.495 77.063 1.00 92.56 477 GLN A C 1
ATOM 3960 O O . GLN A 1 477 ? -64.541 -3.089 75.978 1.00 92.56 477 GLN A O 1
ATOM 3965 N N . GLN A 1 478 ? -64.140 -3.768 78.079 1.00 92.00 478 GLN A N 1
ATOM 3966 C CA . GLN A 1 478 ? -62.683 -3.727 77.947 1.00 92.00 478 GLN A CA 1
ATOM 3967 C C . GLN A 1 478 ? -62.156 -4.865 77.067 1.00 92.00 478 GLN A C 1
ATOM 3969 O O . GLN A 1 478 ? -61.225 -4.639 76.295 1.00 92.00 478 GLN A O 1
ATOM 3974 N N . LEU A 1 479 ? -62.762 -6.050 77.159 1.00 92.50 479 LEU A N 1
ATOM 3975 C CA . LEU A 1 479 ? -62.427 -7.214 76.345 1.00 92.50 479 LEU A CA 1
ATOM 3976 C C . LEU A 1 479 ? -62.789 -6.977 74.873 1.00 92.50 479 LEU A C 1
ATOM 3978 O O . LEU A 1 479 ? -61.902 -7.047 74.029 1.00 92.50 479 LEU A O 1
ATOM 3982 N N . ASP A 1 480 ? -64.012 -6.521 74.593 1.00 91.50 480 ASP A N 1
ATOM 3983 C CA . ASP A 1 480 ? -64.458 -6.107 73.255 1.00 91.50 480 ASP A CA 1
ATOM 3984 C C . ASP A 1 480 ? -63.533 -5.045 72.646 1.00 91.50 480 ASP A C 1
ATOM 3986 O O . ASP A 1 480 ? -63.245 -5.052 71.448 1.00 91.50 480 ASP A O 1
ATOM 3990 N N . LYS A 1 481 ? -63.073 -4.083 73.457 1.00 92.25 481 LYS A N 1
ATOM 3991 C CA . LYS A 1 481 ? -62.155 -3.038 72.991 1.00 92.25 481 LYS A CA 1
ATOM 3992 C C . LYS A 1 481 ? -60.785 -3.616 72.628 1.00 92.25 481 LYS A C 1
ATOM 3994 O O . LYS A 1 481 ? -60.241 -3.230 71.596 1.00 92.25 481 LYS A O 1
ATOM 3999 N N . ALA A 1 482 ? -60.242 -4.514 73.449 1.00 90.12 482 ALA A N 1
ATOM 4000 C CA . ALA A 1 482 ? -58.958 -5.162 73.192 1.00 90.12 482 ALA A CA 1
ATOM 4001 C C . ALA A 1 482 ? -59.021 -6.096 71.971 1.00 90.12 482 ALA A C 1
ATOM 4003 O O . ALA A 1 482 ? -58.093 -6.108 71.163 1.00 90.12 482 ALA A O 1
ATOM 4004 N N . GLU A 1 483 ? -60.129 -6.818 71.787 1.00 89.75 483 GLU A N 1
ATOM 4005 C CA . GLU A 1 483 ? -60.372 -7.656 70.608 1.00 89.75 483 GLU A CA 1
ATOM 4006 C C . GLU A 1 483 ? -60.490 -6.818 69.330 1.00 89.75 483 GLU A C 1
ATOM 4008 O O . GLU A 1 483 ? -59.795 -7.100 68.355 1.00 89.75 483 GLU A O 1
ATOM 4013 N N . LYS A 1 484 ? -61.253 -5.718 69.351 1.00 90.56 484 LYS A N 1
ATOM 4014 C CA . LYS A 1 484 ? -61.329 -4.783 68.213 1.00 90.56 484 LYS A CA 1
ATOM 4015 C C . LYS A 1 484 ? -59.982 -4.146 67.885 1.00 90.56 484 LYS A C 1
ATOM 4017 O O . LYS A 1 484 ? -59.651 -3.970 66.714 1.00 90.56 484 LYS A O 1
ATOM 4022 N N . GLU A 1 485 ? -59.195 -3.788 68.900 1.00 90.12 485 GLU A N 1
ATOM 4023 C CA . GLU A 1 485 ? -57.849 -3.252 68.689 1.00 90.12 485 GLU A CA 1
ATOM 4024 C C . GLU A 1 485 ? -56.934 -4.305 68.051 1.00 90.12 485 GLU A C 1
ATOM 4026 O O . GLU A 1 485 ? -56.212 -3.990 67.106 1.00 90.12 485 GLU A O 1
ATOM 4031 N N . LYS A 1 486 ? -57.025 -5.568 68.481 1.00 87.69 486 LYS A N 1
ATOM 4032 C CA . LYS A 1 486 ? -56.280 -6.688 67.894 1.00 87.69 486 LYS A CA 1
ATOM 4033 C C . LYS A 1 486 ? -56.684 -6.955 66.443 1.00 87.69 486 LYS A C 1
ATOM 4035 O O . LYS A 1 486 ? -55.803 -7.114 65.605 1.00 87.69 486 LYS A O 1
ATOM 4040 N N . GLU A 1 487 ? -57.979 -6.974 66.132 1.00 85.06 487 GLU A N 1
ATOM 4041 C CA . GLU A 1 487 ? -58.489 -7.144 64.760 1.00 85.06 487 GLU A CA 1
ATOM 4042 C C . GLU A 1 487 ? -58.086 -5.989 63.836 1.00 85.06 487 GLU A C 1
ATOM 4044 O O . GLU A 1 487 ? -57.869 -6.190 62.642 1.00 85.06 487 GLU A O 1
ATOM 4049 N N . SER A 1 488 ? -57.936 -4.777 64.380 1.00 85.69 488 SER A N 1
ATOM 4050 C CA . SER A 1 488 ? -57.480 -3.614 63.612 1.00 85.69 488 SER A CA 1
ATOM 4051 C C . SER A 1 488 ? -55.992 -3.665 63.229 1.00 85.69 488 SER A C 1
ATOM 4053 O O . SER A 1 488 ? -55.559 -2.905 62.357 1.00 85.69 488 SER A O 1
ATOM 4055 N N . LEU A 1 489 ? -55.197 -4.557 63.838 1.00 84.62 489 LEU A N 1
ATOM 4056 C CA . LEU A 1 489 ? -53.797 -4.761 63.463 1.00 84.62 489 LEU A CA 1
ATOM 4057 C C . LEU A 1 489 ? -53.722 -5.512 62.126 1.00 84.62 489 LEU A C 1
ATOM 4059 O O . LEU A 1 489 ? -53.937 -6.719 62.052 1.00 84.62 489 LEU A O 1
ATOM 4063 N N . GLN A 1 490 ? -53.336 -4.804 61.066 1.00 82.06 490 GLN A N 1
ATOM 4064 C CA . GLN A 1 490 ? -53.178 -5.350 59.712 1.00 82.06 490 GLN A CA 1
ATOM 4065 C C . GLN A 1 490 ? -51.872 -6.149 59.524 1.00 82.06 490 GLN A C 1
ATOM 4067 O O . GLN A 1 490 ? -51.115 -5.914 58.583 1.00 82.06 490 GLN A O 1
ATOM 4072 N N . HIS A 1 491 ? -51.582 -7.092 60.422 1.00 80.88 491 HIS A N 1
ATOM 4073 C CA . HIS A 1 491 ? -50.341 -7.876 60.383 1.00 80.88 491 HIS A CA 1
ATOM 4074 C C . HIS A 1 491 ? -50.186 -8.665 59.068 1.00 80.88 491 HIS A C 1
ATOM 4076 O O . HIS A 1 491 ? -49.146 -8.575 58.417 1.00 80.88 491 HIS A O 1
ATOM 4082 N N . ASP A 1 492 ? -51.247 -9.333 58.607 1.00 81.94 492 ASP A N 1
ATOM 4083 C CA . ASP A 1 492 ? -51.216 -10.143 57.379 1.00 81.94 492 ASP A CA 1
ATOM 4084 C C . ASP A 1 492 ? -50.959 -9.291 56.120 1.00 81.94 492 ASP A C 1
ATOM 4086 O O . ASP A 1 492 ? -50.285 -9.726 55.185 1.00 81.94 492 ASP A O 1
ATOM 4090 N N . ALA A 1 493 ? -51.440 -8.040 56.104 1.00 85.25 493 ALA A N 1
ATOM 4091 C CA . ALA A 1 493 ? -51.201 -7.109 55.000 1.00 85.25 493 ALA A CA 1
ATOM 4092 C C . ALA A 1 493 ? -49.733 -6.650 54.942 1.00 85.25 493 ALA A C 1
ATOM 4094 O O . ALA A 1 493 ? -49.161 -6.530 53.855 1.00 85.25 493 ALA A O 1
ATOM 4095 N N . LEU A 1 494 ? -49.102 -6.431 56.104 1.00 86.00 494 LEU A N 1
ATOM 4096 C CA . LEU A 1 494 ? -47.672 -6.125 56.189 1.00 86.00 494 LEU A CA 1
ATOM 4097 C C . LEU A 1 494 ? -46.825 -7.313 55.735 1.00 86.00 494 LEU A C 1
ATOM 4099 O O . LEU A 1 494 ? -45.890 -7.122 54.960 1.00 86.00 494 LEU A O 1
ATOM 4103 N N . GLN A 1 495 ? -47.187 -8.531 56.143 1.00 86.31 495 GLN A N 1
ATOM 4104 C CA . GLN A 1 495 ? -46.475 -9.746 55.753 1.00 86.31 495 GLN A CA 1
ATOM 4105 C C . GLN A 1 495 ? -46.550 -9.997 54.236 1.00 86.31 495 GLN A C 1
ATOM 4107 O O . GLN A 1 495 ? -45.537 -10.317 53.604 1.00 86.31 495 GLN A O 1
ATOM 4112 N N . LEU A 1 496 ? -47.723 -9.776 53.624 1.00 89.38 496 LEU A N 1
ATOM 4113 C CA . LEU A 1 496 ? -47.897 -9.838 52.170 1.00 89.38 496 LEU A CA 1
ATOM 4114 C C . LEU A 1 496 ? -47.012 -8.797 51.464 1.00 89.38 496 LEU A C 1
ATOM 4116 O O . LEU A 1 496 ? -46.209 -9.164 50.605 1.00 89.38 496 LEU A O 1
ATOM 4120 N N . SER A 1 497 ? -47.087 -7.529 51.883 1.00 88.56 497 SER A N 1
ATOM 4121 C CA . SER A 1 497 ? -46.280 -6.426 51.336 1.00 88.56 497 SER A CA 1
ATOM 4122 C C . SER A 1 497 ? -44.775 -6.705 51.438 1.00 88.56 497 SER A C 1
ATOM 4124 O O . SER A 1 497 ? -44.014 -6.508 50.490 1.00 88.56 497 SER A O 1
ATOM 4126 N N . LEU A 1 498 ? -44.330 -7.259 52.565 1.00 89.44 498 LEU A N 1
ATOM 4127 C CA . LEU A 1 498 ? -42.940 -7.634 52.796 1.00 89.44 498 LEU A CA 1
ATOM 4128 C C . LEU A 1 498 ? -42.494 -8.770 51.862 1.00 89.44 498 LEU A C 1
ATOM 4130 O O . LEU A 1 498 ? -41.385 -8.723 51.319 1.00 89.44 498 LEU A O 1
ATOM 4134 N N . SER A 1 499 ? -43.354 -9.765 51.624 1.00 89.19 499 SER A N 1
ATOM 4135 C CA . SER A 1 499 ? -43.083 -10.849 50.671 1.00 89.19 499 SER A CA 1
ATOM 4136 C C . SER A 1 499 ? -42.949 -10.337 49.228 1.00 89.19 499 SER A C 1
ATOM 4138 O O . SER A 1 499 ? -42.011 -10.723 48.523 1.00 89.19 499 SER A O 1
ATOM 4140 N N . GLU A 1 500 ? -43.807 -9.397 48.817 1.00 90.88 500 GLU A N 1
ATOM 4141 C CA . GLU A 1 500 ? -43.761 -8.749 47.503 1.00 90.88 500 GLU A CA 1
ATOM 4142 C C . GLU A 1 500 ? -42.482 -7.926 47.338 1.00 90.88 500 GLU A C 1
ATOM 4144 O O . GLU A 1 500 ? -41.759 -8.091 46.353 1.00 90.88 500 GLU A O 1
ATOM 4149 N N . LYS A 1 501 ? -42.125 -7.106 48.336 1.00 89.19 501 LYS A N 1
ATOM 4150 C CA . LYS A 1 501 ? -40.894 -6.300 48.299 1.00 89.19 501 LYS A CA 1
ATOM 4151 C C . LYS A 1 501 ? -39.632 -7.155 48.302 1.00 89.19 501 LYS A C 1
ATOM 4153 O O . LYS A 1 501 ? -38.685 -6.840 47.581 1.00 89.19 501 LYS A O 1
ATOM 4158 N N . ARG A 1 502 ? -39.606 -8.272 49.040 1.00 89.00 502 ARG A N 1
ATOM 4159 C CA . ARG A 1 502 ? -38.495 -9.241 48.981 1.00 89.00 502 ARG A CA 1
ATOM 4160 C C . ARG A 1 502 ? -38.359 -9.871 47.593 1.00 89.00 502 ARG A C 1
ATOM 4162 O O . ARG A 1 502 ? -37.231 -10.061 47.135 1.00 89.00 502 ARG A O 1
ATOM 4169 N N . LYS A 1 503 ? -39.475 -10.166 46.917 1.00 92.06 503 LYS A N 1
ATOM 4170 C CA . LYS A 1 503 ? -39.470 -10.660 45.534 1.00 92.06 503 LYS A CA 1
ATOM 4171 C C . LYS A 1 503 ? -38.942 -9.598 44.564 1.00 92.06 503 LYS A C 1
ATOM 4173 O O . LYS A 1 503 ? -37.995 -9.886 43.841 1.00 92.06 503 LYS A O 1
ATOM 4178 N N . GLU A 1 504 ? -39.444 -8.361 44.637 1.00 89.31 504 GLU A N 1
ATOM 4179 C CA . GLU A 1 504 ? -38.938 -7.227 43.840 1.00 89.31 504 GLU A CA 1
ATOM 4180 C C . GLU A 1 504 ? -37.422 -7.025 44.024 1.00 89.31 504 GLU A C 1
ATOM 4182 O O . GLU A 1 504 ? -36.694 -6.824 43.052 1.00 89.31 504 GLU A O 1
ATOM 4187 N N . LEU A 1 505 ? -36.924 -7.096 45.267 1.00 89.56 505 LEU A N 1
ATOM 4188 C CA . LEU A 1 505 ? -35.494 -6.976 45.559 1.00 89.56 505 LEU A CA 1
ATOM 4189 C C . LEU A 1 505 ? -34.686 -8.109 44.914 1.00 89.56 505 LEU A C 1
ATOM 4191 O O . LEU A 1 505 ? -33.585 -7.863 44.420 1.00 89.56 505 LEU A O 1
ATOM 4195 N N . LYS A 1 506 ? -35.199 -9.344 44.938 1.00 89.94 506 LYS A N 1
ATOM 4196 C CA . LYS A 1 506 ? -34.539 -10.494 44.310 1.00 89.94 506 LYS A CA 1
ATOM 4197 C C . LYS A 1 506 ? -34.425 -10.294 42.799 1.00 89.94 506 LYS A C 1
ATOM 4199 O O . LYS A 1 506 ? -33.330 -10.445 42.266 1.00 89.94 506 LYS A O 1
ATOM 4204 N N . ASP A 1 507 ? -35.510 -9.880 42.153 1.00 88.12 507 ASP A N 1
ATOM 4205 C CA . ASP A 1 507 ? -35.539 -9.628 40.710 1.00 88.12 507 ASP A CA 1
ATOM 4206 C C . ASP A 1 507 ? -34.562 -8.499 40.331 1.00 88.12 507 ASP A C 1
ATOM 4208 O O . ASP A 1 507 ? -33.767 -8.640 39.403 1.00 88.12 507 ASP A O 1
ATOM 4212 N N . LYS A 1 508 ? -34.522 -7.413 41.118 1.00 87.94 508 LYS A N 1
ATOM 4213 C CA . LYS A 1 508 ? -33.582 -6.298 40.905 1.00 87.94 508 LYS A CA 1
ATOM 4214 C C . LYS A 1 508 ? -32.119 -6.670 41.142 1.00 87.94 508 LYS A C 1
ATOM 4216 O O . LYS A 1 508 ? -31.245 -6.143 40.458 1.00 87.94 508 LYS A O 1
ATOM 4221 N N . LYS A 1 509 ? -31.829 -7.564 42.092 1.00 85.81 509 LYS A N 1
ATOM 4222 C CA . LYS A 1 509 ? -30.470 -8.094 42.300 1.00 85.81 509 LYS A CA 1
ATOM 4223 C C . LYS A 1 509 ? -30.004 -8.943 41.120 1.00 85.81 509 LYS A C 1
ATOM 4225 O O . LYS A 1 509 ? -28.834 -8.854 40.762 1.00 85.81 509 LYS A O 1
ATOM 4230 N N . GLU A 1 510 ? -30.895 -9.728 40.521 1.00 85.62 510 GLU A N 1
ATOM 4231 C CA . GLU A 1 510 ? -30.561 -10.511 39.329 1.00 85.62 510 GLU A CA 1
ATOM 4232 C C . GLU A 1 510 ? -30.311 -9.596 38.122 1.00 85.62 510 GLU A C 1
ATOM 4234 O O . GLU A 1 510 ? -29.301 -9.746 37.442 1.00 85.62 510 GLU A O 1
ATOM 4239 N N . GLU A 1 511 ? -31.147 -8.571 37.921 1.00 85.06 511 GLU A N 1
ATOM 4240 C CA . GLU A 1 511 ? -30.940 -7.547 36.884 1.00 85.06 511 GLU A CA 1
ATOM 4241 C C . GLU A 1 511 ? -29.596 -6.815 37.057 1.00 85.06 511 GLU A C 1
ATOM 4243 O O . GLU A 1 511 ? -28.848 -6.649 36.096 1.00 85.06 511 GLU A O 1
ATOM 4248 N N . TYR A 1 512 ? -29.240 -6.438 38.291 1.00 86.56 512 TYR A N 1
ATOM 4249 C CA . TYR A 1 512 ? -27.932 -5.848 38.596 1.00 86.56 512 TYR A CA 1
ATOM 4250 C C . TYR A 1 512 ? -26.776 -6.794 38.254 1.00 86.56 512 TYR A C 1
ATOM 4252 O O . TYR A 1 512 ? -25.775 -6.353 37.703 1.00 86.56 512 TYR A O 1
ATOM 4260 N N . LYS A 1 513 ? -26.913 -8.090 38.547 1.00 82.00 513 LYS A N 1
ATOM 4261 C CA . LYS A 1 513 ? -25.882 -9.091 38.256 1.00 82.00 513 LYS A CA 1
ATOM 4262 C C . LYS A 1 513 ? -25.681 -9.285 36.751 1.00 82.00 513 LYS A C 1
ATOM 4264 O O . LYS A 1 513 ? -24.551 -9.459 36.305 1.00 82.00 513 LYS A O 1
ATOM 4269 N N . VAL A 1 514 ? -26.759 -9.227 35.967 1.00 82.50 514 VAL A N 1
ATOM 4270 C CA . VAL A 1 514 ? -26.681 -9.244 34.498 1.00 82.50 514 VAL A CA 1
ATOM 4271 C C . VAL A 1 514 ? -25.963 -7.994 33.984 1.00 82.50 514 VAL A C 1
ATOM 4273 O O . VAL A 1 514 ? -25.017 -8.122 33.213 1.00 82.50 514 VAL A O 1
ATOM 4276 N N . LEU A 1 515 ? -26.337 -6.806 34.472 1.00 80.12 515 LEU A N 1
ATOM 4277 C CA . LEU A 1 515 ? -25.672 -5.546 34.114 1.00 80.12 515 LEU A CA 1
ATOM 4278 C C . LEU A 1 515 ? -24.180 -5.544 34.490 1.00 80.12 515 LEU A C 1
ATOM 4280 O O . LEU A 1 515 ? -23.345 -5.062 33.729 1.00 80.12 515 LEU A O 1
ATOM 4284 N N . GLU A 1 516 ? -23.821 -6.105 35.643 1.00 77.81 516 GLU A N 1
ATOM 4285 C CA . GLU A 1 516 ? -22.429 -6.238 36.092 1.00 77.81 516 GLU A CA 1
ATOM 4286 C C . GLU A 1 516 ? -21.607 -7.100 35.119 1.00 77.81 516 GLU A C 1
ATOM 4288 O O . GLU A 1 516 ? -20.547 -6.671 34.664 1.00 77.81 516 GLU A O 1
ATOM 4293 N N . LEU A 1 517 ? -22.151 -8.243 34.683 1.00 75.50 517 LEU A N 1
ATOM 4294 C CA . LEU A 1 517 ? -21.526 -9.105 33.670 1.00 75.50 517 LEU A CA 1
ATOM 4295 C C . LEU A 1 517 ? -21.408 -8.433 32.294 1.00 75.50 517 LEU A C 1
ATOM 4297 O O . LEU A 1 517 ? -20.435 -8.659 31.573 1.00 75.50 517 LEU A O 1
ATOM 4301 N N . GLU A 1 518 ? -22.387 -7.614 31.907 1.00 71.19 518 GLU A N 1
ATOM 4302 C CA . GLU A 1 518 ? -22.325 -6.839 30.665 1.00 71.19 518 GLU A CA 1
ATOM 4303 C C . GLU A 1 518 ? -21.239 -5.764 30.728 1.00 71.19 518 GLU A C 1
ATOM 4305 O O . GLU A 1 518 ? -20.513 -5.576 29.753 1.00 71.19 518 GLU A O 1
ATOM 4310 N N . THR A 1 519 ? -21.066 -5.110 31.877 1.00 70.81 519 THR A N 1
ATOM 4311 C CA . THR A 1 519 ? -20.024 -4.089 32.075 1.00 70.81 519 THR A CA 1
ATOM 4312 C C . THR A 1 519 ? -18.625 -4.709 31.991 1.00 70.81 519 THR A C 1
ATOM 4314 O O . THR A 1 519 ? -17.750 -4.173 31.307 1.00 70.81 519 THR A O 1
ATOM 4317 N N . ASP A 1 520 ? -18.442 -5.890 32.587 1.00 64.12 520 ASP A N 1
ATOM 4318 C CA . ASP A 1 520 ? -17.206 -6.682 32.495 1.00 64.12 520 ASP A CA 1
ATOM 4319 C C . ASP A 1 520 ? -16.897 -7.156 31.065 1.00 64.12 520 ASP A C 1
ATOM 4321 O O . ASP A 1 520 ? -15.755 -7.475 30.744 1.00 64.12 520 ASP A O 1
ATOM 4325 N N . ARG A 1 521 ? -17.895 -7.191 30.173 1.00 62.97 521 ARG A N 1
ATOM 4326 C CA . ARG A 1 521 ? -17.711 -7.530 28.753 1.00 62.97 521 ARG A CA 1
ATOM 4327 C C . ARG A 1 521 ? -17.105 -6.379 27.941 1.00 62.97 521 ARG A C 1
ATOM 4329 O O . ARG A 1 521 ? -16.550 -6.622 26.864 1.00 62.97 521 ARG A O 1
ATOM 4336 N N . TRP A 1 522 ? -17.272 -5.140 28.406 1.00 57.84 522 TRP A N 1
ATOM 4337 C CA . TRP A 1 522 ? -16.810 -3.925 27.727 1.00 57.84 522 TRP A CA 1
ATOM 4338 C C . TRP A 1 522 ? -15.414 -3.467 28.165 1.00 57.84 522 TRP A C 1
ATOM 4340 O O . TRP A 1 522 ? -14.723 -2.809 27.374 1.00 57.84 522 TRP A O 1
ATOM 4350 N N . LEU A 1 523 ? -15.016 -3.820 29.390 1.00 52.47 523 LEU A N 1
ATOM 4351 C CA . LEU A 1 523 ? -13.665 -3.653 29.934 1.00 52.47 523 LEU A CA 1
ATOM 4352 C C . LEU A 1 523 ? -12.702 -4.686 29.331 1.00 52.47 523 LEU A C 1
ATOM 4354 O O . LEU A 1 523 ? -11.565 -4.272 28.993 1.00 52.47 523 LEU A O 1
#

Sequence (523 aa):
MTSAFSFINKKPTKTKTKPLSSSLIDELYDSQEFSSFINQPSSSSLVIETPSKKSAFNFISSSPPSSQITKNLHNNNGKQKKSLWTLIQSKKKKHILELSNLYANSVKLERIKAQIDQVVQEKQQAMQDESFLLARDLQQRENEYRQQLSHLLHSRWQIRAAWKKMAEILMEEAERSEDVVSMFEDERDARRREYDQYAKNMNQKDEQRLEEIRIKRQDIQSQRSEITLDIEIWKRNDAEIQETMYEMVMDEIEKKKELEEKNVQIQNEIDALLNRVNLLKEDKRKHDNQIKELETIMEEKLKPLTNKKIDHEQELEMIKQRQKETEEKSSQLDEEDMKANLEMKVHLDEKSRGQKEIEELERNIAIINNRKLFGKEEAQQVLEVLQNQLENRDQAVDQEQAKLKQAKKIITDKIKEIDIIQSNEYEHEQRKVQLDSTILQLSAKWKNLNDQKQLAIETDQFEKAAILSDQIKLTEQQLDKAEKEKESLQHDALQLSLSEKRKELKDKKEEYKVLELETDRWL

Secondary structure (DSSP, 8-state):
-----------------PPP--TTTTTT-TTHHHHHHTTPPP-----------------------SS-HHHHHHHHHHHHHHHHHHHHHHHHHHHHHHHHHHHHHHHHHHHHHHHHHHHHHHHHHHHHTT-HHHHHHHHHHHHHHHHHHHHHTTHHHHHHHHHHHHHHHHHHHHHHHHHHHHHHHHHHHHHHHHHHHHHHHHHHHHHHHHHHHHHHHHHHHHHHHHHHHHHHHHHHHHHHHHHHHHHHHHHHHHHHHHHHHHHHHHHHHHTT-TT-TTTSHHHHHHHHHHHHHHHHHHHHHHHHHHHHHHHHHHHHHHHHHHHHHHHHHHHHHHHHHHHHHHHHHHHHHHHHHHHHHHHHHHHHHHHHHHHHHHHHHHHHHHHHHHHHHHHHHHHHHHHHHHHHHHHHHHHHHHHHHHHHHHHHHHHHHHHHHHHHHHHHHHHHHHHHHHHHHHHHHHTT-HHHHHHHHHHHHHHHHHHHHHHHHHHT--HHHHHHHHHHHHHHHHHHHHHHHHHHHHHHHH-